Protein AF-0000000080313317 (afdb_homodimer)

Organism: NCBI:txid927083

Sequence (616 aa):
MTQPRLIEPGSVYLITRRVLRRYHLFAPDARMNRIFLYTLAVAAARAGVLVHTAVLMSTHEHLVVTDPEGRLPEFLHYLHRHVALATKALRKWDGAVWDHEATSVVELRTPAAVAEKIAYAIANPVAAALVRRARDWPGVTTRSTDIGQCEWRIERPAEYFAPDDERWPSSVVLRLEMPRAAGELGMAAAEFRELIAHEVAAFESTARAEVSQRGGAFLGADRCAKLSPFRRARSPEPLRSLAPAFAVGRGNRDALIASATRLRAFRLSYRHAFESWRTGRRDVPFPAGTWSMRQTHGALVAPACVAAMTQPRLIEPGSVYLITRRVLRRYHLFAPDARMNRIFLYTLAVAAARAGVLVHTAVLMSTHEHLVVTDPEGRLPEFLHYLHRHVALATKALRKWDGAVWDHEATSVVELRTPAAVAEKIAYAIANPVAAALVRRARDWPGVTTRSTDIGQCEWRIERPAEYFAPDDERWPSSVVLRLEMPRAAGELGMAAAEFRELIAHEVAAFESTARAEVSQRGGAFLGADRCAKLSPFRRARSPEPLRSLAPAFAVGRGNRDALIASATRLRAFRLSYRHAFESWRTGRRDVPFPAGTWSMRQTHGALVAPACVAA

Nearest PDB structures (foldseek):
  2xo6-assembly1_D  TM=7.929E-01  e=9.553E-05  Deinococcus radiodurans
  2xqc-assembly1_A  TM=8.023E-01  e=1.353E-04  Deinococcus radiodurans
  2a6m-assembly2_A-2  TM=8.223E-01  e=4.318E-04  Helicobacter pylori
  2fyx-assembly1_B  TM=6.883E-01  e=3.628E-04  Deinococcus radiodurans R1 = ATCC 13939 = DSM 20539
  7eiv-assembly1_D  TM=5.682E-01  e=1.542E+00  Escherichia coli K-12

Solvent-accessible surface area (backbone atoms only — not comparable to full-atom values): 32148 Å² total; per-residue (Å²): 128,84,80,82,66,82,43,50,58,61,39,33,32,43,37,38,45,49,28,34,84,31,23,18,72,42,31,33,43,73,67,57,41,39,42,46,52,38,38,46,28,54,25,26,62,75,47,55,39,43,36,44,38,50,27,42,44,35,35,34,38,34,35,33,34,33,24,57,76,46,38,54,70,60,27,51,50,52,28,55,51,50,42,38,53,28,46,26,55,70,66,70,47,82,78,75,48,58,34,88,65,73,70,38,59,22,37,35,77,29,48,62,16,45,46,50,51,49,17,47,47,42,21,39,49,17,62,70,34,38,21,84,43,45,89,55,50,73,35,45,65,51,53,46,81,33,45,51,69,35,68,48,76,33,57,55,44,78,50,73,50,54,87,84,39,80,90,54,61,67,57,48,68,37,57,26,39,64,61,68,38,33,57,77,69,71,35,52,74,69,55,39,28,50,50,27,43,53,48,23,51,51,49,29,53,53,25,52,49,52,37,51,75,70,69,53,72,58,60,30,46,71,52,48,54,62,48,53,43,88,42,61,63,81,71,74,69,65,87,74,62,80,70,52,65,56,42,41,40,88,91,37,59,68,57,44,52,53,49,51,50,50,52,50,51,47,52,52,45,34,50,53,26,47,53,40,32,34,73,64,45,63,83,48,52,27,40,53,26,60,50,65,53,33,73,73,46,45,43,44,56,40,76,67,82,70,80,128,130,82,79,85,66,81,44,51,56,61,41,32,32,42,38,37,45,49,28,34,84,31,23,18,72,43,32,33,43,73,68,56,41,39,42,47,52,38,39,46,28,54,25,26,64,75,46,56,39,44,38,43,40,49,26,41,44,36,35,34,37,34,35,32,34,33,25,57,76,46,39,54,71,58,27,52,50,51,28,53,51,51,42,38,52,28,47,26,56,70,66,71,48,82,78,75,48,57,33,87,65,74,70,36,58,23,37,35,76,29,49,59,16,46,47,51,51,49,16,47,45,41,21,39,48,17,62,71,34,38,21,83,42,45,88,55,50,74,36,45,66,49,53,46,80,33,47,49,69,36,68,48,78,33,57,54,45,78,52,71,50,52,88,82,39,81,89,53,61,68,56,49,66,35,57,25,39,63,60,69,39,33,57,76,70,71,36,51,73,69,54,38,28,50,51,29,43,51,47,24,51,51,50,30,51,52,25,53,49,52,38,52,75,71,69,54,71,58,62,31,46,71,53,47,54,62,48,53,41,87,41,61,61,82,73,74,68,65,88,73,63,79,70,54,65,55,41,41,39,87,91,35,60,68,57,44,54,52,50,52,51,52,51,49,50,46,54,53,45,35,51,54,26,47,54,39,33,33,73,65,44,62,84,47,52,26,41,53,28,58,49,66,53,34,74,73,46,44,43,44,58,39,74,67,81,70,82,127

Secondary structure (DSSP, 8-state):
-PPPPP--TTEEEEEEEEBGGGB-TT---HHHHHHHHHHHHHHHHHHTPEEEEEEE-SSEEEEEEEETTS-HHHHHHHHHHHHHHHHHHHHT--S--B-SSPPEEEEE-SHHHHHHHHHHHHHHHHHTTS-SSGGG-SSS---GGGTTT-EEEEEPPSSSS-TT-TTS-SEEEEEBPPPTHHHHTT--HHHHHHHHHHHHHHHHHHHHHHHHHTT-----HHHHTT--TTSBP-----TT----SEE--TT-HHHHHHHHHHHHHHHHHHHHHHHHHHTT-TTPPBPTT--HHHHHH---BPPP----/-PPPPP--TTEEEEEEEEBGGGB-TT---HHHHHHHHHHHHHHHHHHTPEEEEEEE-SSEEEEEEEETTS-HHHHHHHHHHHHHHHHHHHHT--S--B-SSPPEEEEE-SHHHHHHHHHHHHHHHHHTTS-SSGGG-SSS---GGGTTT-EEEEEPPSSSS-TT-TTS-SEEEEEBPPPTHHHHTT--HHHHHHHHHHHHHHHHHHHHHHHHHTT-----HHHHTT--TTSBP-----TT----SEE--TT-HHHHHHHHHHHHHHHHHHHHHHHHHHTT-TTPPBPTT--HHHHHH---BPPP----

InterPro domains:
  IPR002686 Transposase IS200-like [SM01321] (8-124)
  IPR036515 Transposase IS200-like superfamily [G3DSA:3.30.70.1290] (2-157)
  IPR036515 Transposase IS200-like superfamily [SSF143422] (4-128)

pLDDT: mean 92.26, std 10.47, range [34.41, 98.84]

Foldseek 3Di:
DPFFAFFAAFWKKKKKFWWALAFLLQQDDDQLQLQLVQQLQLLCVVQVKAWAWWDDASTMIITIIHRRPRCVVSSVVSNLVSSFQLSCQVQVDDDTTTYPDDMQIATEQALQSSLLSRLCRQLVLLLQLAALASVQARHDTDALVQAQPNKDKHADRPRPDPP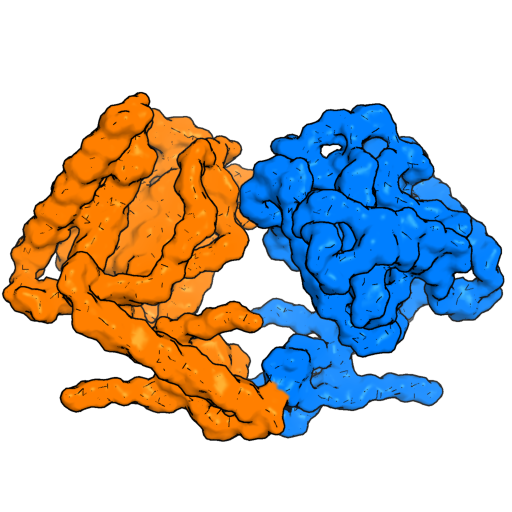PDPSRDRIGIHHHRHRCSCVVVVHDSVRSSVSSVVSNVVSSVVSVVVCVVVVHHHCGNVNSNVRDSRDHDPDPPPPPDPSDRYDHHPPCVVSVVVVVVVSVVLSVQQVVQVVCVVVPNQQRARERRRDCCCVPVVGHHDDDPPDD/DPFFAFFAAFWKKKKKWWWALAFLLQQDDDQLQLQLVQQLQLLCVVQVKAWAWWDDASTMIITIIHRRPRCVVSSVVSNLVSSFQLSCQVQVDDDGTTYPDDMQIATEQALQSSLLSRLCRQLVLLLLLAALASVQARHDTDALVQAQPNKDKHADRPGPDPPPDPSRDRIGIHHHRHRCSCVVVVHDSVRSSVSSVVSNVVSSVVSVVVCVVVVHHHCGNVNSNVRDSRDHDPDPPPPPPPSDRYDHHPPCVVSVVVVVVVSVVLSVQQVVQVVCVVVPNQQRARERRRDCCCVPVVGHHDDDPPDD

Radius of gyration: 27.61 Å; Cα contacts (8 Å, |Δi|>4): 1150; chains: 2; bounding box: 59×78×64 Å

Structure (mmCIF, N/CA/C/O backbone):
data_AF-0000000080313317-model_v1
#
loop_
_entity.id
_entity.type
_entity.pdbx_description
1 polymer Transposase
#
loop_
_atom_site.group_PDB
_atom_site.id
_atom_site.type_symbol
_atom_site.label_atom_id
_atom_site.label_alt_id
_atom_site.label_comp_id
_atom_site.label_asym_id
_atom_site.label_entity_id
_atom_site.label_seq_id
_atom_site.pdbx_PDB_ins_code
_atom_site.Cartn_x
_atom_site.Cartn_y
_atom_site.Cartn_z
_atom_site.occupancy
_atom_site.B_iso_or_equiv
_atom_site.auth_seq_id
_atom_site.auth_comp_id
_atom_site.auth_asym_id
_atom_site.auth_atom_id
_atom_site.pdbx_PDB_model_num
ATOM 1 N N . MET A 1 1 ? -14.14 2.014 -6.965 1 45.11 1 MET A N 1
ATOM 2 C CA . MET A 1 1 ? -14.041 0.791 -6.174 1 45.11 1 MET A CA 1
ATOM 3 C C . MET A 1 1 ? -13.201 -0.257 -6.895 1 45.11 1 MET A C 1
ATOM 5 O O . MET A 1 1 ? -13.236 -0.349 -8.123 1 45.11 1 MET A O 1
ATOM 9 N N . THR A 1 2 ? -12.183 -0.837 -6.282 1 61.79 2 THR A N 1
ATOM 10 C CA . THR A 1 2 ? -11.38 -1.902 -6.872 1 61.79 2 THR A CA 1
ATOM 11 C C . THR A 1 2 ? -12.266 -3.058 -7.329 1 61.79 2 THR A C 1
ATOM 13 O O . THR A 1 2 ? -13.32 -3.308 -6.741 1 61.79 2 THR A O 1
ATOM 16 N N . GLN A 1 3 ? -12.151 -3.529 -8.555 1 80.09 3 GLN A N 1
ATOM 17 C CA . GLN A 1 3 ? -12.92 -4.644 -9.099 1 80.09 3 GLN A CA 1
ATOM 18 C C . GLN A 1 3 ? -12.818 -5.873 -8.2 1 80.09 3 GLN A C 1
ATOM 20 O O . GLN A 1 3 ? -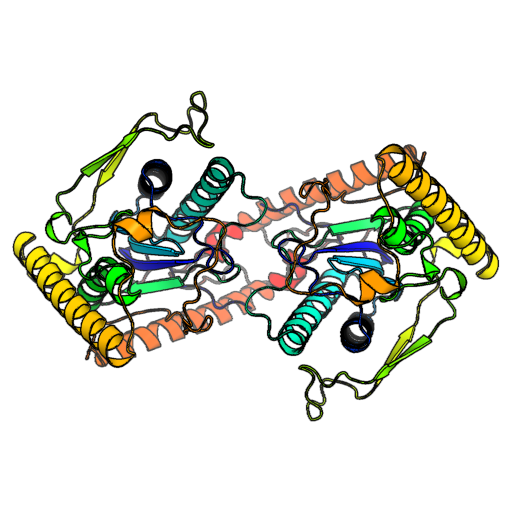11.725 -6.241 -7.765 1 80.09 3 GLN A O 1
ATOM 25 N N . PRO A 1 4 ? -14.078 -6.351 -7.845 1 89.55 4 PRO A N 1
ATOM 26 C CA . PRO A 1 4 ? -14.039 -7.566 -7.028 1 89.55 4 PRO A CA 1
ATOM 27 C C . PRO A 1 4 ? -13.388 -8.742 -7.751 1 89.55 4 PRO A C 1
ATOM 29 O O . PRO A 1 4 ? -13.589 -8.919 -8.955 1 89.55 4 PRO A O 1
ATOM 32 N N . ARG A 1 5 ? -12.648 -9.482 -7.073 1 89.69 5 ARG A N 1
ATOM 33 C CA . ARG A 1 5 ? -12.01 -10.67 -7.63 1 89.69 5 ARG A CA 1
ATOM 34 C C . ARG A 1 5 ? -12.898 -11.898 -7.463 1 89.69 5 ARG A C 1
ATOM 36 O O . ARG A 1 5 ? -13.448 -12.13 -6.384 1 89.69 5 ARG A O 1
ATOM 43 N N . LEU A 1 6 ? -13.025 -12.596 -8.493 1 93.46 6 LEU A N 1
ATOM 44 C CA . LEU A 1 6 ? -13.742 -13.866 -8.461 1 93.46 6 LEU A CA 1
ATOM 45 C C . LEU A 1 6 ? -12.856 -14.978 -7.909 1 93.46 6 LEU A C 1
ATOM 47 O O . LEU A 1 6 ? -11.793 -15.264 -8.466 1 93.46 6 LEU A O 1
ATOM 51 N N . ILE A 1 7 ? -13.256 -15.554 -6.804 1 94.66 7 ILE A N 1
ATOM 52 C CA . ILE A 1 7 ? -12.535 -16.668 -6.197 1 94.66 7 ILE A CA 1
ATOM 53 C C . ILE A 1 7 ? -13.41 -17.919 -6.214 1 94.66 7 ILE A C 1
ATOM 55 O O . ILE A 1 7 ? -14.347 -18.04 -5.421 1 94.66 7 ILE A O 1
ATOM 59 N N . GLU A 1 8 ? -13.102 -18.826 -6.993 1 92.73 8 GLU A N 1
ATOM 60 C CA . GLU A 1 8 ? -13.89 -20.047 -7.14 1 92.73 8 GLU A CA 1
ATOM 61 C C . GLU A 1 8 ? -13.129 -21.261 -6.615 1 92.73 8 GLU A C 1
ATOM 63 O O . GLU A 1 8 ? -11.977 -21.488 -6.99 1 92.73 8 GLU A O 1
ATOM 68 N N . PRO A 1 9 ? -13.805 -22.039 -5.767 1 94.58 9 PRO A N 1
ATOM 69 C CA . PRO A 1 9 ? -13.166 -23.288 -5.347 1 94.58 9 PRO A CA 1
ATOM 70 C C . PRO A 1 9 ? -12.801 -24.189 -6.525 1 94.58 9 PRO A C 1
ATOM 72 O O . PRO A 1 9 ? -13.556 -24.276 -7.497 1 94.58 9 PRO A O 1
ATOM 75 N N . GLY A 1 10 ? -11.619 -24.81 -6.42 1 96.11 10 GLY A N 1
ATOM 76 C CA . GLY A 1 10 ? -11.197 -25.747 -7.449 1 96.11 10 GLY A CA 1
ATOM 77 C C . GLY A 1 10 ? -10.428 -25.087 -8.578 1 96.11 10 GLY A C 1
ATOM 78 O O . GLY A 1 10 ? -9.855 -25.771 -9.428 1 96.11 10 GLY A O 1
ATOM 79 N N . SER A 1 11 ? -10.319 -23.765 -8.561 1 96.93 11 SER A N 1
ATOM 80 C CA . SER A 1 11 ? -9.683 -23.039 -9.656 1 96.93 11 SER A CA 1
ATOM 81 C C . SER A 1 11 ? -8.163 -23.101 -9.552 1 96.93 11 SER A C 1
ATOM 83 O O . SER A 1 11 ? -7.617 -23.273 -8.46 1 96.93 11 SER A O 1
ATOM 85 N N . VAL A 1 12 ? -7.513 -23.027 -10.711 1 98.42 12 VAL A N 1
ATOM 86 C CA . VAL A 1 12 ? -6.06 -22.96 -10.823 1 98.42 12 VAL A CA 1
ATOM 87 C C . VAL A 1 12 ? -5.632 -21.529 -11.141 1 98.42 12 VAL A C 1
ATOM 89 O O . VAL A 1 12 ? -6.259 -20.855 -11.962 1 98.42 12 VAL A O 1
ATOM 92 N N . TYR A 1 13 ? -4.62 -21.04 -10.473 1 98.42 13 TYR A N 1
ATOM 93 C CA . TYR A 1 13 ? -4.207 -19.65 -10.629 1 98.42 13 TYR A CA 1
ATOM 94 C C . TYR A 1 13 ? -2.715 -19.555 -10.924 1 98.42 13 TYR A C 1
ATOM 96 O O . TYR A 1 13 ? -1.921 -20.339 -10.4 1 98.42 13 TYR A O 1
ATOM 104 N N . LEU A 1 14 ? -2.334 -18.63 -11.751 1 98.28 14 LEU A N 1
ATOM 105 C CA . LEU A 1 14 ? -0.975 -18.103 -11.809 1 98.28 14 LEU A CA 1
ATOM 106 C C . LEU A 1 14 ? -0.832 -16.871 -10.921 1 98.28 14 LEU A C 1
ATOM 108 O O . LEU A 1 14 ? -1.56 -15.891 -11.09 1 98.28 14 LEU A O 1
ATOM 112 N N . ILE A 1 15 ? 0.071 -16.926 -9.974 1 97.86 15 ILE A N 1
ATOM 113 C CA . ILE A 1 15 ? 0.297 -15.834 -9.034 1 97.86 15 ILE A CA 1
ATOM 114 C C . ILE A 1 15 ? 1.641 -15.171 -9.327 1 97.86 15 ILE A C 1
ATOM 116 O O . ILE A 1 15 ? 2.656 -15.853 -9.483 1 97.86 15 ILE A O 1
ATOM 120 N N . THR A 1 16 ? 1.666 -13.853 -9.446 1 96.72 16 THR A N 1
ATOM 1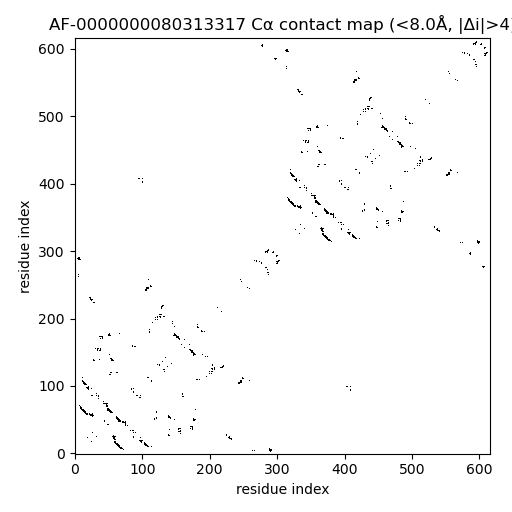21 C CA . THR A 1 16 ? 2.892 -13.072 -9.558 1 96.72 16 THR A CA 1
ATOM 122 C C . THR A 1 16 ? 2.9 -11.928 -8.548 1 96.72 16 THR A C 1
ATOM 124 O O . THR A 1 16 ? 1.917 -11.194 -8.426 1 96.72 16 THR A O 1
ATOM 127 N N . ARG A 1 17 ? 3.855 -11.851 -7.802 1 96.07 17 ARG A N 1
ATOM 128 C CA . ARG A 1 17 ? 4.031 -10.746 -6.865 1 96.07 17 ARG A CA 1
ATOM 129 C C . ARG A 1 17 ? 5.425 -10.14 -6.988 1 96.07 17 ARG A C 1
ATOM 131 O O . ARG A 1 17 ? 6.423 -10.864 -7.003 1 96.07 17 ARG A O 1
ATOM 138 N N . ARG A 1 18 ? 5.527 -8.877 -7.04 1 94.49 18 ARG A N 1
ATOM 139 C CA . ARG A 1 18 ? 6.784 -8.186 -7.306 1 94.49 18 ARG A CA 1
ATOM 140 C C . ARG A 1 18 ? 7.306 -7.495 -6.05 1 94.49 18 ARG A C 1
ATOM 142 O O . ARG A 1 18 ? 6.523 -7.087 -5.189 1 94.49 18 ARG A O 1
ATOM 149 N N . VAL A 1 19 ? 8.606 -7.347 -6.049 1 94.79 19 VAL A N 1
ATOM 150 C CA . VAL A 1 19 ? 9.285 -6.644 -4.966 1 94.79 19 VAL A CA 1
ATOM 151 C C . VAL A 1 19 ? 9.206 -5.137 -5.199 1 94.79 19 VAL A C 1
ATOM 153 O O . VAL A 1 19 ? 9.112 -4.683 -6.342 1 94.79 19 VAL A O 1
ATOM 156 N N . LEU A 1 20 ? 9.285 -4.443 -4.155 1 92.86 20 LEU A N 1
ATOM 157 C CA . LEU A 1 20 ? 9.234 -2.986 -4.188 1 92.86 20 LEU A CA 1
ATOM 158 C C . LEU A 1 20 ? 10.292 -2.426 -5.134 1 92.86 20 LEU A C 1
ATOM 160 O O . LEU A 1 20 ? 11.476 -2.742 -5.004 1 92.86 20 LEU A O 1
ATOM 164 N N . ARG A 1 21 ? 9.889 -1.662 -6.152 1 89.72 21 ARG A N 1
ATOM 165 C CA . ARG A 1 21 ? 10.728 -0.918 -7.087 1 89.72 21 ARG A CA 1
ATOM 166 C C . ARG A 1 21 ? 11.739 -1.837 -7.766 1 89.72 21 ARG A C 1
ATOM 168 O O . ARG A 1 21 ? 12.844 -1.41 -8.105 1 89.72 21 ARG A O 1
ATOM 175 N N . ARG A 1 22 ? 11.555 -3.134 -7.694 1 91.92 22 ARG A N 1
ATOM 176 C CA . ARG A 1 22 ? 12.353 -4.14 -8.387 1 91.92 22 ARG A CA 1
ATOM 177 C C . ARG A 1 22 ? 13.75 -4.24 -7.785 1 91.92 22 ARG A C 1
ATOM 179 O O . ARG A 1 22 ? 14.725 -4.477 -8.501 1 91.92 22 ARG A O 1
ATOM 186 N N . TYR A 1 23 ? 13.873 -3.915 -6.582 1 93.63 23 TYR A N 1
ATOM 187 C CA . TYR A 1 23 ? 15.102 -4.266 -5.879 1 93.63 23 TYR A CA 1
ATOM 188 C C . TYR A 1 23 ? 15.353 -5.768 -5.935 1 93.63 23 TYR A C 1
ATOM 190 O O . TYR A 1 23 ? 14.409 -6.561 -5.946 1 93.63 23 TYR A O 1
ATOM 198 N N . HIS A 1 24 ? 16.59 -6.165 -5.943 1 96.55 24 HIS A N 1
ATOM 199 C CA . HIS A 1 24 ? 16.928 -7.584 -5.963 1 96.55 24 HIS A CA 1
ATOM 200 C C . HIS A 1 24 ? 16.866 -8.185 -4.563 1 96.55 24 HIS A C 1
ATOM 202 O O . HIS A 1 24 ? 17.78 -8.903 -4.15 1 96.55 24 HIS A O 1
ATOM 208 N N . LEU A 1 25 ? 15.83 -7.86 -3.818 1 97.15 25 LEU A N 1
ATOM 209 C CA . LEU A 1 25 ? 15.735 -8.315 -2.435 1 97.15 25 LEU A CA 1
ATOM 210 C C . LEU A 1 25 ? 15.687 -9.837 -2.366 1 97.15 25 LEU A C 1
ATOM 212 O O . LEU A 1 25 ? 16.034 -10.428 -1.34 1 97.15 25 LEU A O 1
ATOM 216 N N . PHE A 1 26 ? 15.28 -10.467 -3.493 1 97.93 26 PHE A N 1
ATOM 217 C CA . PHE A 1 26 ? 15.204 -11.922 -3.55 1 97.93 26 PHE A CA 1
ATOM 218 C C . PHE A 1 26 ? 16.378 -12.496 -4.335 1 97.93 26 PHE A C 1
ATOM 220 O O . PHE A 1 26 ? 16.278 -13.586 -4.902 1 97.93 26 PHE A O 1
ATOM 227 N N . ALA A 1 27 ? 17.464 -11.719 -4.455 1 97 27 ALA A N 1
ATOM 228 C CA . ALA A 1 27 ? 18.669 -12.274 -5.067 1 97 27 ALA A CA 1
ATOM 229 C C . ALA A 1 27 ? 18.95 -13.681 -4.547 1 97 27 ALA A C 1
ATOM 231 O O . ALA A 1 27 ? 18.898 -13.926 -3.339 1 97 27 ALA A O 1
ATOM 232 N N . PRO A 1 28 ? 19.276 -14.476 -5.454 1 96.06 28 PRO A N 1
ATOM 233 C CA . PRO A 1 28 ? 19.334 -15.883 -5.051 1 96.06 28 PRO A CA 1
ATOM 234 C C . PRO A 1 28 ? 20.492 -16.177 -4.1 1 96.06 28 PRO A C 1
ATOM 236 O O . PRO A 1 28 ? 21.629 -15.777 -4.363 1 96.06 28 PRO A O 1
ATOM 239 N N . ASP A 1 29 ? 20.178 -16.819 -3.019 1 94.67 29 ASP A N 1
ATOM 240 C CA . ASP A 1 29 ? 21.098 -17.468 -2.089 1 94.67 29 ASP A CA 1
ATOM 241 C C . ASP A 1 29 ? 20.37 -18.494 -1.223 1 94.67 29 ASP A C 1
ATOM 243 O O . ASP A 1 29 ? 19.139 -18.567 -1.24 1 94.67 29 ASP A O 1
ATOM 247 N N . ALA A 1 30 ? 21.088 -19.277 -0.599 1 95.64 30 ALA A N 1
ATOM 248 C CA . ALA A 1 30 ? 20.545 -20.436 0.106 1 95.64 30 ALA A CA 1
ATOM 249 C C . ALA A 1 30 ? 19.531 -20.009 1.163 1 95.64 30 ALA A C 1
ATOM 251 O O . ALA A 1 30 ? 18.499 -20.66 1.341 1 95.64 30 ALA A O 1
ATOM 252 N N . ARG A 1 31 ? 19.802 -18.933 1.853 1 96.75 31 ARG A N 1
ATOM 253 C CA . ARG A 1 31 ? 18.935 -18.488 2.939 1 96.75 31 ARG A CA 1
ATOM 254 C C . ARG A 1 31 ? 17.616 -17.946 2.4 1 96.75 31 ARG A C 1
ATOM 256 O O . ARG A 1 31 ? 16.546 -18.282 2.911 1 96.75 31 ARG A O 1
ATOM 263 N N . MET A 1 32 ? 17.675 -17.138 1.392 1 97.73 32 MET A N 1
ATOM 264 C CA . MET A 1 32 ? 16.467 -16.579 0.792 1 97.73 32 MET A CA 1
ATOM 265 C C . MET A 1 32 ? 15.6 -17.679 0.189 1 97.73 32 MET A C 1
ATOM 267 O O . MET A 1 32 ? 14.378 -17.669 0.348 1 97.73 32 MET A O 1
ATOM 271 N N . ASN A 1 33 ? 16.248 -18.604 -0.502 1 97.47 33 ASN A N 1
ATOM 272 C CA . ASN A 1 33 ? 15.514 -19.729 -1.072 1 97.47 33 ASN A CA 1
ATOM 273 C C . ASN A 1 33 ? 14.785 -20.527 0.006 1 97.47 33 ASN A C 1
ATOM 275 O O . ASN A 1 33 ? 13.621 -20.891 -0.167 1 97.47 33 ASN A O 1
ATOM 279 N N . ARG A 1 34 ? 15.458 -20.735 1.068 1 97.76 34 ARG A N 1
ATOM 280 C CA . ARG A 1 34 ? 14.885 -21.493 2.176 1 97.76 34 ARG A CA 1
ATOM 281 C C . ARG A 1 34 ? 13.699 -20.756 2.788 1 97.76 34 ARG A C 1
ATOM 283 O O . ARG A 1 34 ? 12.66 -21.36 3.061 1 97.76 34 ARG A O 1
ATOM 290 N N . ILE A 1 35 ? 13.829 -19.479 3.013 1 98.15 35 ILE A N 1
ATOM 291 C CA . ILE A 1 35 ? 12.759 -18.654 3.562 1 98.15 35 ILE A CA 1
ATOM 292 C C . ILE A 1 35 ? 11.51 -18.784 2.693 1 98.15 35 ILE A C 1
ATOM 294 O O . ILE A 1 35 ? 10.413 -19.024 3.203 1 98.15 35 ILE A O 1
ATOM 298 N N . PHE A 1 36 ? 11.682 -18.646 1.438 1 98.57 36 PHE A N 1
ATOM 299 C CA . PHE A 1 36 ? 10.555 -18.668 0.513 1 98.57 36 PHE A CA 1
ATOM 300 C C . PHE A 1 36 ? 9.875 -20.032 0.521 1 98.57 36 PHE A C 1
ATOM 302 O O . PHE A 1 36 ? 8.659 -20.124 0.699 1 98.57 36 PHE A O 1
ATOM 309 N N . LEU A 1 37 ? 10.659 -21.05 0.364 1 98.42 37 LEU A N 1
ATOM 310 C CA . LEU A 1 37 ? 10.107 -22.396 0.267 1 98.42 37 LEU A CA 1
ATOM 311 C C . LEU A 1 37 ? 9.436 -22.805 1.574 1 98.42 37 LEU A C 1
ATOM 313 O O . LEU A 1 37 ? 8.372 -23.428 1.563 1 98.42 37 LEU A O 1
ATOM 317 N N . TYR A 1 38 ? 10.068 -22.484 2.688 1 98.44 38 TYR A N 1
ATOM 318 C CA . TYR A 1 38 ? 9.494 -22.797 3.991 1 98.44 38 TYR A CA 1
ATOM 319 C C . TYR A 1 38 ? 8.144 -22.113 4.17 1 98.44 38 TYR A C 1
ATOM 321 O O . TYR A 1 38 ? 7.157 -22.759 4.531 1 98.44 38 TYR A O 1
ATOM 329 N N . THR A 1 39 ? 8.118 -20.847 3.906 1 98.3 39 THR A N 1
ATOM 330 C CA . THR A 1 39 ? 6.896 -20.071 4.088 1 98.3 39 THR A CA 1
ATOM 331 C C . THR A 1 39 ? 5.8 -20.558 3.144 1 98.3 39 THR A C 1
ATOM 333 O O . THR A 1 39 ? 4.634 -20.649 3.533 1 98.3 39 THR A O 1
ATOM 336 N N . LEU A 1 40 ? 6.205 -20.863 1.923 1 98.69 40 LEU A N 1
ATOM 337 C CA . LEU A 1 40 ? 5.266 -21.397 0.943 1 98.69 40 LEU A CA 1
ATOM 338 C C . LEU A 1 40 ? 4.645 -22.698 1.438 1 98.69 40 LEU A C 1
ATOM 340 O O . LEU A 1 40 ? 3.427 -22.877 1.363 1 98.69 40 LEU A O 1
ATOM 344 N N . ALA A 1 41 ? 5.46 -23.544 1.951 1 98.46 41 ALA A N 1
ATOM 345 C CA . ALA A 1 41 ? 4.981 -24.833 2.445 1 98.46 41 ALA A CA 1
ATOM 346 C C . ALA A 1 41 ? 3.988 -24.648 3.589 1 98.46 41 ALA A C 1
ATOM 348 O O . ALA A 1 41 ? 2.923 -25.268 3.601 1 98.46 41 ALA A O 1
ATOM 349 N N . VAL A 1 42 ? 4.327 -23.822 4.526 1 97.88 42 VAL A N 1
ATOM 350 C CA . VAL A 1 42 ? 3.481 -23.583 5.691 1 97.88 42 VAL A CA 1
ATOM 351 C C . VAL A 1 42 ? 2.155 -22.967 5.249 1 97.88 42 VAL A C 1
ATOM 353 O O . VAL A 1 42 ? 1.086 -23.406 5.678 1 97.88 42 VAL A O 1
ATOM 356 N N . ALA A 1 43 ? 2.235 -21.979 4.39 1 98.25 43 ALA A N 1
ATOM 357 C CA . ALA A 1 43 ? 1.032 -21.301 3.913 1 98.25 43 ALA A CA 1
ATOM 358 C C . ALA A 1 43 ? 0.126 -22.264 3.151 1 98.25 43 ALA A C 1
ATOM 360 O O . ALA A 1 43 ? -1.094 -22.253 3.332 1 98.25 43 ALA A O 1
ATOM 361 N N . ALA A 1 44 ? 0.719 -23.055 2.262 1 98.39 44 ALA A N 1
ATOM 362 C CA . ALA A 1 44 ? -0.04 -24.014 1.463 1 98.39 44 ALA A CA 1
ATOM 363 C C . ALA A 1 44 ? -0.759 -25.022 2.354 1 98.39 44 ALA A C 1
ATOM 365 O O . ALA A 1 44 ? -1.937 -25.319 2.141 1 98.39 44 ALA A O 1
ATOM 366 N N . ALA A 1 45 ? -0.066 -25.542 3.307 1 97.33 45 ALA A N 1
ATOM 367 C CA . ALA A 1 45 ? -0.654 -26.505 4.234 1 97.33 45 ALA A CA 1
ATOM 368 C C . ALA A 1 45 ? -1.805 -25.88 5.018 1 97.33 45 ALA A C 1
ATOM 370 O O . ALA A 1 45 ? -2.854 -26.503 5.197 1 97.33 45 ALA A O 1
ATOM 371 N N . ARG A 1 46 ? -1.642 -24.717 5.482 1 96.71 46 ARG A N 1
ATOM 372 C CA . ARG A 1 46 ? -2.633 -24.018 6.293 1 96.71 46 ARG A CA 1
ATOM 373 C C . ARG A 1 46 ? -3.914 -23.773 5.503 1 96.71 46 ARG A C 1
ATOM 375 O O . ARG A 1 46 ? -5.016 -23.907 6.04 1 96.71 46 ARG A O 1
ATOM 382 N N . ALA A 1 47 ? -3.762 -23.43 4.228 1 97.8 47 ALA A N 1
ATOM 383 C CA . ALA A 1 47 ? -4.919 -23.017 3.438 1 97.8 47 ALA A CA 1
ATOM 384 C C . ALA A 1 47 ? -5.438 -24.168 2.581 1 97.8 47 ALA A C 1
ATOM 386 O O . ALA A 1 47 ? -6.476 -24.045 1.926 1 97.8 47 ALA A O 1
ATOM 387 N N . GLY A 1 48 ? -4.689 -25.265 2.534 1 97.84 48 GLY A N 1
ATOM 388 C CA . GLY A 1 48 ? -5.069 -26.387 1.691 1 97.84 48 GLY A CA 1
ATOM 389 C C . GLY A 1 48 ? -4.862 -26.119 0.212 1 97.84 48 GLY A C 1
ATOM 390 O O . GLY A 1 48 ? -5.63 -26.599 -0.624 1 97.84 48 GLY A O 1
ATOM 391 N N . VAL A 1 49 ? -3.947 -25.302 -0.098 1 98.51 49 VAL A N 1
ATOM 392 C CA . VAL A 1 49 ? -3.639 -24.941 -1.478 1 98.51 49 VAL A CA 1
ATOM 393 C C . VAL A 1 49 ? -2.62 -25.922 -2.054 1 98.51 49 VAL A C 1
ATOM 395 O O . VAL A 1 49 ? -1.664 -26.303 -1.374 1 98.51 49 VAL A O 1
ATOM 398 N N . LEU A 1 50 ? -2.866 -26.38 -3.278 1 98.67 50 LEU A N 1
ATOM 399 C CA . LEU A 1 50 ? -1.963 -27.299 -3.961 1 98.67 50 LEU A CA 1
ATOM 400 C C . LEU A 1 50 ? -0.989 -26.54 -4.857 1 98.67 50 LEU A C 1
ATOM 402 O O . LEU A 1 50 ? -1.409 -25.789 -5.74 1 98.67 50 LEU A O 1
ATOM 406 N N . VAL A 1 51 ? 0.295 -26.772 -4.662 1 98.78 51 VAL A N 1
ATOM 407 C CA . VAL A 1 51 ? 1.319 -26.074 -5.431 1 98.78 51 VAL A CA 1
ATOM 408 C C . VAL A 1 51 ? 1.797 -26.96 -6.579 1 98.78 51 VAL A C 1
ATOM 410 O O . VAL A 1 51 ? 2.141 -28.126 -6.371 1 98.78 51 VAL A O 1
ATOM 413 N N . HIS A 1 52 ? 1.823 -26.385 -7.761 1 98.64 52 HIS A N 1
ATOM 414 C CA . HIS A 1 52 ? 2.269 -27.123 -8.937 1 98.64 52 HIS A CA 1
ATOM 415 C C . HIS A 1 52 ? 3.648 -26.655 -9.391 1 98.64 52 HIS A C 1
ATOM 417 O O . HIS A 1 52 ? 4.421 -27.436 -9.95 1 98.64 52 HIS A O 1
ATOM 423 N N . THR A 1 53 ? 3.887 -25.368 -9.236 1 98.04 53 THR A N 1
ATOM 424 C CA . THR A 1 53 ? 5.157 -24.764 -9.625 1 98.04 53 THR A CA 1
ATOM 425 C C . THR A 1 53 ? 5.479 -23.564 -8.74 1 98.04 53 THR A C 1
ATOM 427 O O . THR A 1 53 ? 4.578 -22.828 -8.331 1 98.04 53 THR A O 1
ATOM 430 N N . ALA A 1 54 ? 6.739 -23.415 -8.472 1 98.29 54 ALA A N 1
ATOM 431 C CA . ALA A 1 54 ? 7.245 -22.273 -7.715 1 98.29 54 ALA A CA 1
ATOM 432 C C . ALA A 1 54 ? 8.57 -21.778 -8.289 1 98.29 54 ALA A C 1
ATOM 434 O O . ALA A 1 54 ? 9.515 -22.554 -8.446 1 98.29 54 ALA A O 1
ATOM 435 N N . VAL A 1 55 ? 8.63 -20.527 -8.645 1 98.22 55 VAL A N 1
ATOM 436 C CA . VAL A 1 55 ? 9.844 -19.878 -9.13 1 98.22 55 VAL A CA 1
ATOM 437 C C . VAL A 1 55 ? 10.046 -18.55 -8.403 1 98.22 55 VAL A C 1
ATOM 439 O O . VAL A 1 55 ? 9.154 -17.699 -8.392 1 98.22 55 VAL A O 1
ATOM 442 N N . LEU A 1 56 ? 11.12 -18.432 -7.725 1 98.15 56 LEU A N 1
ATOM 443 C CA . LEU A 1 56 ? 11.494 -17.17 -7.096 1 98.15 56 LEU A CA 1
ATOM 444 C C . LEU A 1 56 ? 12.617 -16.488 -7.87 1 98.15 56 LEU A C 1
ATOM 446 O O . LEU A 1 56 ? 13.746 -16.983 -7.898 1 98.15 56 LEU A O 1
ATOM 450 N N . MET A 1 57 ? 12.285 -15.419 -8.465 1 96.48 57 MET A N 1
ATOM 451 C CA . MET A 1 57 ? 13.258 -14.572 -9.148 1 96.48 57 MET A CA 1
ATOM 452 C C . MET A 1 57 ? 13.92 -13.605 -8.171 1 96.48 57 MET A C 1
ATOM 454 O O . MET A 1 57 ? 13.601 -13.604 -6.981 1 96.48 57 MET A O 1
ATOM 458 N N . SER A 1 58 ? 14.811 -12.749 -8.683 1 96.79 58 SER A N 1
ATOM 459 C CA . SER A 1 58 ? 15.483 -11.788 -7.814 1 96.79 58 SER A CA 1
ATOM 460 C C . SER A 1 58 ? 14.54 -10.664 -7.4 1 96.79 58 SER A C 1
ATOM 462 O O . SER A 1 58 ? 14.75 -10.017 -6.372 1 96.79 58 SER A O 1
ATOM 464 N N . THR A 1 59 ? 13.415 -10.489 -8.207 1 95.89 59 THR A N 1
ATOM 465 C CA . THR A 1 59 ? 12.576 -9.321 -7.961 1 95.89 59 THR A CA 1
ATOM 466 C C . THR A 1 59 ? 11.107 -9.722 -7.867 1 95.89 59 THR A C 1
ATOM 468 O O . THR A 1 59 ? 10.241 -8.876 -7.629 1 95.89 59 THR A O 1
ATOM 471 N N . HIS A 1 60 ? 10.698 -10.91 -8.084 1 96.32 60 HIS A N 1
ATOM 472 C CA . HIS A 1 60 ? 9.311 -11.359 -8.042 1 96.32 60 HIS A CA 1
ATOM 473 C C . HIS A 1 60 ? 9.226 -12.878 -7.938 1 96.32 60 HIS A C 1
ATOM 475 O O . HIS A 1 60 ? 10.244 -13.568 -8.026 1 96.32 60 HIS A O 1
ATOM 481 N N . GLU A 1 61 ? 8.055 -13.323 -7.721 1 97.6 61 GLU A N 1
ATOM 482 C CA . GLU A 1 61 ? 7.794 -14.759 -7.691 1 97.6 61 GLU A CA 1
ATOM 483 C C . GLU A 1 61 ? 6.723 -15.147 -8.707 1 97.6 61 GLU A C 1
ATOM 485 O O . GLU A 1 61 ? 5.911 -14.311 -9.11 1 97.6 61 GLU A O 1
ATOM 490 N N . HIS A 1 62 ? 6.733 -16.4 -9.117 1 97.92 62 HIS A N 1
ATOM 491 C CA . HIS A 1 62 ? 5.68 -17.051 -9.888 1 97.92 62 HIS A CA 1
ATOM 492 C C . HIS A 1 62 ? 5.23 -18.346 -9.222 1 97.92 62 HIS A C 1
ATOM 494 O O . HIS A 1 62 ? 6.056 -19.202 -8.897 1 97.92 62 HIS A O 1
ATOM 500 N N . LEU A 1 63 ? 3.974 -18.452 -9.045 1 98.47 63 LEU A N 1
ATOM 501 C CA . LEU A 1 63 ? 3.367 -19.681 -8.546 1 98.47 63 LEU A CA 1
ATOM 502 C C . LEU A 1 63 ? 2.212 -20.119 -9.44 1 98.47 63 LEU A C 1
ATOM 504 O O . LEU A 1 63 ? 1.445 -19.284 -9.924 1 98.47 63 LEU A O 1
ATOM 508 N N . VAL A 1 64 ? 2.103 -21.374 -9.684 1 98.79 64 VAL A N 1
ATOM 509 C CA . VAL A 1 64 ? 0.862 -21.964 -10.176 1 98.79 64 VAL A CA 1
ATOM 510 C C . VAL A 1 64 ? 0.269 -22.883 -9.11 1 98.79 64 VAL A C 1
ATOM 512 O O . VAL A 1 64 ? 0.926 -23.821 -8.654 1 98.79 64 VAL A O 1
ATOM 515 N N . VAL A 1 65 ? -0.956 -22.59 -8.723 1 98.83 65 VAL A N 1
ATOM 516 C CA . VAL A 1 65 ? -1.542 -23.31 -7.597 1 98.83 65 VAL A CA 1
ATOM 517 C C . VAL A 1 65 ? -2.999 -23.648 -7.901 1 98.83 65 VAL A C 1
ATOM 519 O O . VAL A 1 65 ? -3.634 -22.994 -8.733 1 98.83 65 VAL A O 1
ATOM 522 N N . THR A 1 66 ? -3.511 -24.652 -7.268 1 98.78 66 THR A N 1
ATOM 523 C CA . THR A 1 66 ? -4.94 -24.935 -7.194 1 98.78 66 THR A CA 1
ATOM 524 C C . THR A 1 66 ? -5.494 -24.568 -5.821 1 98.78 66 THR A C 1
ATOM 526 O O . THR A 1 66 ? -4.891 -24.892 -4.796 1 98.78 66 THR A O 1
ATOM 529 N N . ASP A 1 67 ? -6.531 -23.877 -5.827 1 98.04 67 ASP A N 1
ATOM 530 C CA . ASP A 1 67 ? -7.247 -23.53 -4.603 1 98.04 67 ASP A CA 1
ATOM 531 C C . ASP A 1 67 ? -8.532 -24.344 -4.47 1 98.04 67 ASP A C 1
ATOM 533 O O . ASP A 1 67 ? -9.603 -23.896 -4.886 1 98.04 67 ASP A O 1
ATOM 537 N N . PRO A 1 68 ? -8.478 -25.492 -3.789 1 97.37 68 PRO A N 1
ATOM 538 C CA . PRO A 1 68 ? -9.646 -26.374 -3.732 1 97.37 68 PRO A CA 1
ATOM 539 C C . PRO A 1 68 ? -10.821 -25.75 -2.983 1 97.37 68 PRO A C 1
ATOM 541 O O . PRO A 1 68 ? -11.98 -26.018 -3.311 1 97.37 68 PRO A O 1
ATOM 544 N N . GLU A 1 69 ? -10.608 -24.878 -2.033 1 95.31 69 GLU A N 1
ATOM 545 C CA . GLU A 1 69 ? -11.668 -24.488 -1.108 1 95.31 69 GLU A CA 1
ATOM 546 C C . GLU A 1 69 ? -11.955 -22.992 -1.196 1 95.31 69 GLU A C 1
ATOM 548 O O . GLU A 1 69 ? -12.736 -22.457 -0.407 1 95.31 69 GLU A O 1
ATOM 553 N N . GLY A 1 70 ? -11.314 -22.344 -2.091 1 95.02 70 GLY A N 1
ATOM 554 C CA . GLY A 1 70 ? -11.551 -20.916 -2.225 1 95.02 70 GLY A CA 1
ATOM 555 C C . GLY A 1 70 ? -10.914 -20.099 -1.117 1 95.02 70 GLY A C 1
ATOM 556 O O . GLY A 1 70 ? -11.507 -19.132 -0.632 1 95.02 70 GLY A O 1
ATOM 557 N N . ARG A 1 71 ? -9.732 -20.465 -0.675 1 96.15 71 ARG A N 1
ATOM 558 C CA . ARG A 1 71 ? -9.045 -19.799 0.427 1 96.15 71 ARG A CA 1
ATOM 559 C C . ARG A 1 71 ? -7.801 -19.068 -0.065 1 96.15 71 ARG A C 1
ATOM 561 O O . ARG A 1 71 ? -6.909 -18.749 0.724 1 96.15 71 ARG A O 1
ATOM 568 N N . LEU A 1 72 ? -7.771 -18.731 -1.338 1 97.35 72 LEU A N 1
ATOM 569 C CA . LEU A 1 72 ? -6.599 -18.142 -1.977 1 97.35 72 LEU A CA 1
ATOM 570 C C . LEU A 1 72 ? -6.189 -16.851 -1.276 1 97.35 72 LEU A C 1
ATOM 572 O O . LEU A 1 72 ? -5.003 -16.63 -1.017 1 97.35 72 LEU A O 1
ATOM 576 N N . PRO A 1 73 ? -7.16 -15.953 -0.955 1 96.19 73 PRO A N 1
ATOM 577 C CA . PRO A 1 73 ? -6.741 -14.706 -0.31 1 96.19 73 PRO A CA 1
ATOM 578 C C . PRO A 1 73 ? -6.015 -14.941 1.012 1 96.19 73 PRO A C 1
ATOM 580 O O . PRO A 1 73 ? -5.044 -14.244 1.32 1 96.19 73 PRO A O 1
ATOM 583 N N . GLU A 1 74 ? -6.468 -15.887 1.769 1 96.26 74 GLU A N 1
ATOM 584 C CA . GLU A 1 74 ? -5.807 -16.243 3.021 1 96.26 74 GLU A CA 1
ATOM 585 C C . GLU A 1 74 ? -4.401 -16.78 2.77 1 96.26 74 GLU A C 1
ATOM 587 O O . GLU A 1 74 ? -3.455 -16.409 3.468 1 96.26 74 GLU A O 1
ATOM 592 N N . PHE A 1 75 ? -4.287 -17.636 1.846 1 98.17 75 PHE A N 1
ATOM 593 C CA . PHE A 1 75 ? -3.009 -18.206 1.438 1 98.17 75 PHE A CA 1
ATOM 594 C C . PHE A 1 75 ? -2.02 -17.108 1.067 1 98.17 75 PHE A C 1
ATOM 596 O O . PHE A 1 75 ? -0.907 -17.063 1.596 1 98.17 75 PHE A O 1
ATOM 603 N N . LEU A 1 76 ? -2.436 -16.235 0.198 1 98.16 76 LEU A N 1
ATOM 604 C CA . LEU A 1 76 ? -1.552 -15.191 -0.309 1 98.16 76 LEU A CA 1
ATOM 605 C C . LEU A 1 76 ? -1.159 -14.224 0.802 1 98.16 76 LEU A C 1
ATOM 607 O O . LEU A 1 76 ? -0.008 -13.789 0.875 1 98.16 76 LEU A O 1
ATOM 611 N N . HIS A 1 77 ? -2.126 -13.896 1.63 1 96.99 77 HIS A N 1
ATOM 612 C CA . HIS A 1 77 ? -1.834 -13.005 2.746 1 96.99 77 HIS A CA 1
ATOM 613 C C . HIS A 1 77 ? -0.756 -13.591 3.652 1 96.99 77 HIS A C 1
ATOM 615 O O . HIS A 1 77 ? 0.213 -12.909 3.993 1 96.99 77 HIS A O 1
ATOM 621 N N . TYR A 1 78 ? -0.943 -14.789 4.015 1 97.56 78 TYR A N 1
ATOM 622 C CA . TYR A 1 78 ? -0.003 -15.453 4.911 1 97.56 78 TYR A CA 1
ATOM 623 C C . TYR A 1 78 ? 1.375 -15.568 4.269 1 97.56 78 TYR A C 1
ATOM 625 O O . TYR A 1 78 ? 2.386 -15.231 4.89 1 97.56 78 TYR A O 1
ATOM 633 N N . LEU A 1 79 ? 1.442 -16.025 3.083 1 98.59 79 LEU A N 1
ATOM 634 C CA . LEU A 1 79 ? 2.694 -16.225 2.361 1 98.59 79 LEU A CA 1
ATOM 635 C C . LEU A 1 79 ? 3.464 -14.915 2.235 1 98.59 79 LEU A C 1
ATOM 637 O O . LEU A 1 79 ? 4.614 -14.822 2.668 1 98.59 79 LEU A O 1
ATOM 641 N N . HIS A 1 80 ? 2.845 -13.927 1.73 1 98.32 80 HIS A N 1
ATOM 642 C CA . HIS A 1 80 ? 3.546 -12.691 1.398 1 98.32 80 HIS A CA 1
ATOM 643 C C . HIS A 1 80 ? 3.904 -11.906 2.655 1 98.32 80 HIS A C 1
ATOM 645 O O . HIS A 1 80 ? 4.938 -11.236 2.7 1 98.32 80 HIS A O 1
ATOM 651 N N . ARG A 1 81 ? 3.07 -12.01 3.676 1 97.35 81 ARG A N 1
ATOM 652 C CA . ARG A 1 81 ? 3.418 -11.375 4.943 1 97.35 81 ARG A CA 1
ATOM 653 C C . ARG A 1 81 ? 4.713 -11.952 5.507 1 97.35 81 ARG A C 1
ATOM 655 O O . ARG A 1 81 ? 5.636 -11.207 5.842 1 97.35 81 ARG A O 1
ATOM 662 N N . HIS A 1 82 ? 4.77 -13.189 5.547 1 97.61 82 HIS A N 1
ATOM 663 C CA . HIS A 1 82 ? 5.883 -13.808 6.258 1 97.61 82 HIS A CA 1
ATOM 664 C C . HIS A 1 82 ? 7.142 -13.829 5.397 1 97.61 82 HIS A C 1
ATOM 666 O O . HIS A 1 82 ? 8.256 -13.727 5.917 1 97.61 82 HIS A O 1
ATOM 672 N N . VAL A 1 83 ? 7.027 -13.944 4.091 1 98.33 83 VAL A N 1
ATOM 673 C CA . VAL A 1 83 ? 8.196 -13.766 3.235 1 98.33 83 VAL A CA 1
ATOM 674 C C . VAL A 1 83 ? 8.769 -12.364 3.429 1 98.33 83 VAL A C 1
ATOM 676 O O . VAL A 1 83 ? 9.986 -12.193 3.531 1 98.33 83 VAL A O 1
ATOM 679 N N . ALA A 1 84 ? 7.901 -11.386 3.456 1 97.81 84 ALA A N 1
ATOM 680 C CA . ALA A 1 84 ? 8.341 -10.004 3.634 1 97.81 84 ALA A CA 1
ATOM 681 C C . ALA A 1 84 ? 9.076 -9.829 4.959 1 97.81 84 ALA A C 1
ATOM 683 O O . ALA A 1 84 ? 10.177 -9.274 4.997 1 97.81 84 ALA A O 1
ATOM 684 N N . LEU A 1 85 ? 8.455 -10.287 6.027 1 97.11 85 LEU A N 1
ATOM 685 C CA . LEU A 1 85 ? 9.043 -10.122 7.352 1 97.11 85 LEU A CA 1
ATOM 686 C C . LEU A 1 85 ? 10.39 -10.832 7.441 1 97.11 85 LEU A C 1
ATOM 688 O O . LEU A 1 85 ? 11.353 -10.28 7.978 1 97.11 85 LEU A O 1
ATOM 692 N N . ALA A 1 86 ? 10.485 -12.026 6.942 1 97.59 86 ALA A N 1
ATOM 693 C CA . ALA A 1 86 ? 11.731 -12.788 6.987 1 97.59 86 ALA A CA 1
ATOM 694 C C . ALA A 1 86 ? 12.798 -12.148 6.104 1 97.59 86 ALA A C 1
ATOM 696 O O . ALA A 1 86 ? 13.985 -12.172 6.438 1 97.59 86 ALA A O 1
ATOM 697 N N . THR A 1 87 ? 12.391 -11.64 4.956 1 97.71 87 THR A N 1
ATOM 698 C CA . THR A 1 87 ? 13.323 -10.945 4.076 1 97.71 87 THR A CA 1
ATOM 699 C C . THR A 1 87 ? 13.886 -9.701 4.758 1 97.71 87 THR A C 1
ATOM 701 O O . THR A 1 87 ? 15.082 -9.419 4.657 1 97.71 87 THR A O 1
ATOM 704 N N . LYS A 1 88 ? 13.019 -8.935 5.402 1 96.25 88 LYS A N 1
ATOM 705 C CA . LYS A 1 88 ? 13.468 -7.763 6.148 1 96.25 88 LYS A CA 1
ATOM 706 C C . LYS A 1 88 ? 14.524 -8.142 7.182 1 96.25 88 LYS A C 1
ATOM 708 O O . LYS A 1 88 ? 15.531 -7.446 7.333 1 96.25 88 LYS A O 1
ATOM 713 N N . ALA A 1 89 ? 14.264 -9.22 7.857 1 96.37 89 ALA A N 1
ATOM 714 C CA . ALA A 1 89 ? 15.207 -9.699 8.864 1 96.37 89 ALA A CA 1
ATOM 715 C C . ALA A 1 89 ? 16.528 -10.116 8.224 1 96.37 89 ALA A C 1
ATOM 717 O O . ALA A 1 89 ? 17.602 -9.759 8.713 1 96.37 89 ALA A O 1
ATOM 718 N N . LEU A 1 90 ? 16.468 -10.831 7.152 1 96.77 90 LEU A N 1
ATOM 719 C CA . LEU A 1 90 ? 17.643 -11.352 6.462 1 96.77 90 LEU A CA 1
ATOM 720 C C . LEU A 1 90 ? 18.503 -10.216 5.919 1 96.77 90 LEU A C 1
ATOM 722 O O . LEU A 1 90 ? 19.729 -10.245 6.046 1 96.77 90 LEU A O 1
ATOM 726 N N . ARG A 1 91 ? 17.826 -9.216 5.323 1 96.8 91 ARG A N 1
ATOM 727 C CA . ARG A 1 91 ? 18.525 -8.171 4.582 1 96.8 91 ARG A CA 1
ATOM 728 C C . ARG A 1 91 ? 18.728 -6.93 5.445 1 96.8 91 ARG A C 1
ATOM 730 O O . ARG A 1 91 ? 19.308 -5.941 4.993 1 96.8 91 ARG A O 1
ATOM 737 N N . LYS A 1 92 ? 18.174 -6.927 6.698 1 94.2 92 LYS A N 1
ATOM 738 C CA . LYS A 1 92 ? 18.13 -5.708 7.5 1 94.2 92 LYS A CA 1
ATOM 739 C C . LYS A 1 92 ? 17.498 -4.559 6.721 1 94.2 92 LYS A C 1
ATOM 741 O O . LYS A 1 92 ? 18.051 -3.457 6.672 1 94.2 92 LYS A O 1
ATOM 746 N N . TRP A 1 93 ? 16.485 -4.939 6.036 1 92.1 93 TRP A N 1
ATOM 747 C CA . TRP A 1 93 ? 15.762 -4.04 5.142 1 92.1 93 TRP A CA 1
ATOM 748 C C . TRP A 1 93 ? 14.697 -3.257 5.903 1 92.1 93 TRP A C 1
ATOM 750 O O . TRP A 1 93 ? 13.922 -3.834 6.668 1 92.1 93 TRP A O 1
ATOM 760 N N . ASP A 1 94 ? 14.707 -1.963 5.665 1 84.77 94 ASP A N 1
ATOM 761 C CA . ASP A 1 94 ? 13.695 -1.109 6.28 1 84.77 94 ASP A CA 1
ATOM 762 C C . ASP A 1 94 ? 12.563 -0.807 5.301 1 84.77 94 ASP A C 1
ATOM 764 O O . ASP A 1 94 ? 12.803 -0.598 4.11 1 84.77 94 ASP A O 1
ATOM 768 N N . GLY A 1 95 ? 11.329 -0.965 5.809 1 85.4 95 GLY A N 1
ATOM 769 C CA . GLY A 1 95 ? 10.193 -0.598 4.979 1 85.4 95 GLY A CA 1
ATOM 770 C C . GLY A 1 95 ? 9.553 -1.786 4.284 1 85.4 95 GLY A C 1
ATOM 771 O O . GLY A 1 95 ? 9.796 -2.935 4.658 1 85.4 95 GLY A O 1
ATOM 772 N N . ALA A 1 96 ? 8.807 -1.512 3.289 1 91.91 96 ALA A N 1
ATOM 773 C CA . ALA A 1 96 ? 8.025 -2.539 2.606 1 91.91 96 ALA A CA 1
ATOM 774 C C . ALA A 1 96 ? 8.906 -3.372 1.678 1 91.91 96 ALA A C 1
ATOM 776 O O . ALA A 1 96 ? 9.872 -2.862 1.106 1 91.91 96 ALA A O 1
ATOM 777 N N . VAL A 1 97 ? 8.568 -4.58 1.531 1 95.88 97 VAL A N 1
ATOM 778 C CA . VAL A 1 97 ? 9.264 -5.485 0.623 1 95.88 97 VAL A CA 1
ATOM 779 C C . VAL A 1 97 ? 8.513 -5.564 -0.704 1 95.88 97 VAL A C 1
ATOM 781 O O . VAL A 1 97 ? 9.121 -5.492 -1.775 1 95.88 97 VAL A O 1
ATOM 784 N N . TRP A 1 98 ? 7.217 -5.691 -0.594 1 95.88 98 TRP A N 1
ATOM 785 C CA . TRP A 1 98 ? 6.393 -5.879 -1.783 1 95.88 98 TRP A CA 1
ATOM 786 C C . TRP A 1 98 ? 6.023 -4.537 -2.407 1 95.88 98 TRP A C 1
ATOM 788 O O . TRP A 1 98 ? 5.844 -3.544 -1.698 1 95.88 98 TRP A O 1
ATOM 798 N N . ASP A 1 99 ? 5.856 -4.563 -3.667 1 91.59 99 ASP A N 1
ATOM 799 C CA . ASP A 1 99 ? 5.411 -3.393 -4.417 1 91.59 99 ASP A CA 1
ATOM 800 C C . ASP A 1 99 ? 3.99 -2.996 -4.024 1 91.59 99 ASP A C 1
ATOM 802 O O . ASP A 1 99 ? 3.268 -3.782 -3.409 1 91.59 99 ASP A O 1
ATOM 806 N N . HIS A 1 100 ? 3.628 -1.797 -4.312 1 87.53 100 HIS A N 1
ATOM 807 C CA . HIS A 1 100 ? 2.295 -1.285 -4.011 1 87.53 100 HIS A CA 1
ATOM 808 C C . HIS A 1 100 ? 1.241 -1.935 -4.901 1 87.53 100 HIS A C 1
ATOM 810 O O . HIS A 1 100 ? 0.075 -2.04 -4.515 1 87.53 100 HIS A O 1
ATOM 816 N N . GLU A 1 101 ? 1.711 -2.322 -6.031 1 83.94 101 GLU A N 1
ATOM 817 C CA . GLU A 1 101 ? 0.778 -3.014 -6.915 1 83.94 101 GLU A CA 1
ATOM 818 C C . GLU A 1 101 ? 0.308 -4.33 -6.3 1 83.94 101 GLU A C 1
ATOM 820 O O . GLU A 1 101 ? 1.099 -5.055 -5.693 1 83.94 101 GLU A O 1
ATOM 825 N N . ALA A 1 102 ? -0.905 -4.539 -6.463 1 85.76 102 ALA A N 1
ATOM 826 C CA . ALA A 1 102 ? -1.496 -5.758 -5.918 1 85.76 102 ALA A CA 1
ATOM 827 C C . ALA A 1 102 ? -0.908 -6.999 -6.584 1 85.76 102 ALA A C 1
ATOM 829 O O . ALA A 1 102 ? -0.364 -6.919 -7.688 1 85.76 102 ALA A O 1
ATOM 830 N N . THR A 1 103 ? -1.014 -8.12 -5.895 1 92.65 103 THR A N 1
ATOM 831 C CA . THR A 1 103 ? -0.632 -9.417 -6.441 1 92.65 103 THR A CA 1
ATOM 832 C C . THR A 1 103 ? -1.415 -9.718 -7.717 1 92.65 103 THR A C 1
ATOM 834 O O . THR A 1 103 ? -2.631 -9.523 -7.765 1 92.65 103 THR A O 1
ATOM 837 N N . SER A 1 104 ? -0.713 -10.027 -8.786 1 94.2 104 SER A N 1
ATOM 838 C CA . SER A 1 104 ? -1.372 -10.5 -9.999 1 94.2 104 SER A CA 1
ATOM 839 C C . SER A 1 104 ? -1.887 -11.926 -9.829 1 94.2 104 SER A C 1
ATOM 841 O O . SER A 1 104 ? -1.116 -12.836 -9.518 1 94.2 104 SER A O 1
ATOM 843 N N . VAL A 1 105 ? -3.127 -12.08 -9.901 1 95.89 105 VAL A N 1
ATOM 844 C CA . VAL A 1 105 ? -3.802 -13.369 -9.794 1 95.89 105 VAL A CA 1
ATOM 845 C C . VAL A 1 105 ? -4.572 -13.657 -11.081 1 95.89 105 VAL A C 1
ATOM 847 O O . VAL A 1 105 ? -5.605 -13.037 -11.347 1 95.89 105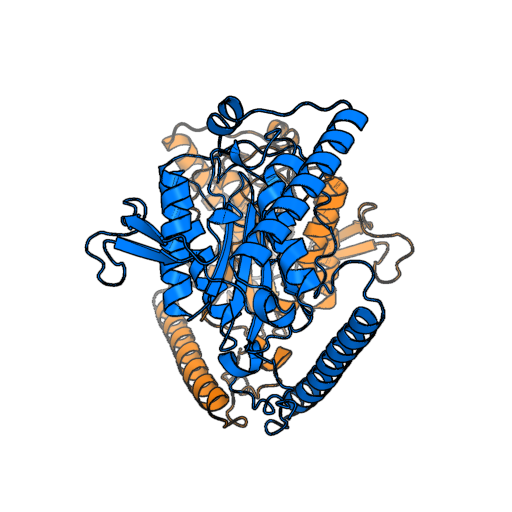 VAL A O 1
ATOM 850 N N . VAL A 1 106 ? -4.111 -14.619 -11.846 1 96.32 106 VAL A N 1
ATOM 851 C CA . VAL A 1 106 ? -4.724 -14.956 -13.127 1 96.32 106 VAL A CA 1
ATOM 852 C C . VAL A 1 106 ? -5.332 -16.355 -13.058 1 96.32 106 VAL A C 1
ATOM 854 O O . VAL A 1 106 ? -4.615 -17.342 -12.88 1 96.32 106 VAL A O 1
ATOM 857 N N . GLU A 1 107 ? -6.609 -16.447 -13.194 1 97.32 107 GLU A N 1
ATOM 858 C CA . GLU A 1 107 ? -7.256 -17.755 -13.213 1 97.32 107 GLU A CA 1
ATOM 859 C C . GLU A 1 107 ? -6.984 -18.486 -14.524 1 97.32 107 GLU A C 1
ATOM 861 O O . GLU A 1 107 ? -7.179 -17.927 -15.605 1 97.32 107 GLU A O 1
ATOM 866 N N . LEU A 1 108 ? -6.54 -19.695 -14.412 1 97.86 108 LEU A N 1
ATOM 867 C CA . LEU A 1 108 ? -6.299 -20.533 -15.582 1 97.86 108 LEU A CA 1
ATOM 868 C C . LEU A 1 108 ? -7.5 -21.429 -15.864 1 97.86 108 LEU A C 1
ATOM 870 O O . LEU A 1 108 ? -7.719 -22.419 -15.163 1 97.86 108 LEU A O 1
ATOM 874 N N . ARG A 1 109 ? -8.206 -21.195 -16.931 1 96.42 109 ARG A N 1
ATOM 875 C CA . ARG A 1 109 ? -9.559 -21.724 -17.067 1 96.42 109 ARG A CA 1
ATOM 876 C C . ARG A 1 109 ? -9.577 -22.955 -17.967 1 96.42 109 ARG A C 1
ATOM 878 O O . ARG A 1 109 ? -10.618 -23.595 -18.132 1 96.42 109 ARG A O 1
ATOM 885 N N . THR A 1 110 ? -8.478 -23.28 -18.611 1 97.25 110 THR A N 1
ATOM 886 C CA . THR A 1 110 ? -8.378 -24.48 -19.434 1 97.25 110 THR A CA 1
ATOM 887 C C . THR A 1 110 ? -7.126 -25.276 -19.08 1 97.25 110 THR A C 1
ATOM 889 O O . THR A 1 110 ? -6.137 -24.711 -18.608 1 97.25 110 THR A O 1
ATOM 892 N N . PRO A 1 111 ? -7.207 -26.565 -19.311 1 97.06 111 PRO A N 1
ATOM 893 C CA . PRO A 1 111 ? -6.003 -27.367 -19.078 1 97.06 111 PRO A CA 1
ATOM 894 C C . PRO A 1 111 ? -4.808 -26.889 -19.899 1 97.06 111 PRO A C 1
ATOM 896 O O . PRO A 1 111 ? -3.669 -26.946 -19.428 1 97.06 111 PRO A O 1
ATOM 899 N N . ALA A 1 112 ? -5.076 -26.42 -21.067 1 95.97 112 ALA A N 1
ATOM 900 C CA . ALA A 1 112 ? -4.006 -25.902 -21.916 1 95.97 112 ALA A CA 1
ATOM 901 C C . ALA A 1 112 ? -3.35 -24.677 -21.285 1 95.97 112 ALA A C 1
ATOM 903 O O . ALA A 1 112 ? -2.125 -24.534 -21.318 1 95.97 112 ALA A O 1
ATOM 904 N N . ALA A 1 113 ? -4.167 -23.805 -20.746 1 97.7 113 ALA A N 1
ATOM 905 C CA . ALA A 1 113 ? -3.638 -22.622 -20.073 1 97.7 113 ALA A CA 1
ATOM 906 C C . ALA A 1 113 ? -2.766 -23.012 -18.883 1 97.7 113 ALA A C 1
ATOM 908 O O . ALA A 1 113 ? -1.741 -22.377 -18.621 1 97.7 113 ALA A O 1
ATOM 909 N N . VAL A 1 114 ? -3.18 -24.035 -18.167 1 98.51 114 VAL A N 1
ATOM 910 C CA . VAL A 1 114 ? -2.426 -24.502 -17.008 1 98.51 114 VAL A CA 1
ATOM 911 C C . VAL A 1 114 ? -1.035 -24.955 -17.445 1 98.51 114 VAL A C 1
ATOM 913 O O . VAL A 1 114 ? -0.027 -24.511 -16.889 1 98.51 114 VAL A O 1
ATOM 916 N N . ALA A 1 115 ? -0.982 -25.785 -18.437 1 97.94 115 ALA A N 1
ATOM 917 C CA . ALA A 1 115 ? 0.297 -26.282 -18.939 1 97.94 115 ALA A CA 1
ATOM 918 C C . ALA A 1 115 ? 1.178 -25.135 -19.427 1 97.94 115 ALA A C 1
ATOM 920 O O . ALA A 1 115 ? 2.364 -25.071 -19.095 1 97.94 115 ALA A O 1
ATOM 921 N N . GLU A 1 116 ? 0.584 -24.278 -20.159 1 97.46 116 GLU A N 1
ATOM 922 C CA . GLU A 1 116 ? 1.293 -23.135 -20.725 1 97.46 116 GLU A CA 1
ATOM 923 C C . GLU A 1 116 ? 1.893 -22.259 -19.628 1 97.46 116 GLU A C 1
ATOM 925 O O . GLU A 1 116 ? 3.055 -21.858 -19.714 1 97.46 116 GLU A O 1
ATOM 930 N N . LYS A 1 117 ? 1.139 -21.946 -18.592 1 97.79 117 LYS A N 1
ATOM 931 C CA . LYS A 1 117 ? 1.582 -21 -17.571 1 97.79 117 LYS A CA 1
ATOM 932 C C . LYS A 1 117 ? 2.573 -21.653 -16.611 1 97.79 117 LYS A C 1
ATOM 934 O O . LYS A 1 117 ? 3.453 -20.981 -16.068 1 97.79 117 LYS A O 1
ATOM 939 N N . ILE A 1 118 ? 2.458 -22.97 -16.405 1 98.46 118 ILE A N 1
ATOM 940 C CA . ILE A 1 118 ? 3.503 -23.678 -15.674 1 98.46 118 ILE A CA 1
ATOM 941 C C . ILE A 1 118 ? 4.835 -23.534 -16.408 1 98.46 118 ILE A C 1
ATOM 943 O O . ILE A 1 118 ? 5.843 -23.154 -15.808 1 98.46 118 ILE A O 1
ATOM 947 N N . ALA A 1 119 ? 4.799 -23.8 -17.701 1 98.36 119 ALA A N 1
ATOM 948 C CA . ALA A 1 119 ? 6.009 -23.711 -18.514 1 98.36 119 ALA A CA 1
ATOM 949 C C . ALA A 1 119 ? 6.559 -22.288 -18.525 1 98.36 119 ALA A C 1
ATOM 951 O O . ALA A 1 119 ? 7.773 -22.084 -18.44 1 98.36 119 ALA A O 1
ATOM 952 N N . TYR A 1 120 ? 5.663 -21.388 -18.688 1 97.1 120 TYR A N 1
ATOM 953 C CA . TYR A 1 120 ? 6.051 -19.982 -18.67 1 97.1 120 TYR A CA 1
ATOM 954 C C . TYR A 1 120 ? 6.786 -19.635 -17.381 1 97.1 120 TYR A C 1
ATOM 956 O O . TYR A 1 120 ? 7.838 -18.993 -17.412 1 97.1 120 TYR A O 1
ATOM 964 N N . ALA A 1 121 ? 6.213 -20.015 -16.229 1 97.65 121 ALA A N 1
ATOM 965 C CA . ALA A 1 121 ? 6.818 -19.733 -14.929 1 97.65 121 ALA A CA 1
ATOM 966 C C . ALA A 1 121 ? 8.222 -20.322 -14.838 1 97.65 121 ALA A C 1
ATOM 968 O O . ALA A 1 121 ? 9.16 -19.644 -14.41 1 97.65 121 ALA A O 1
ATOM 969 N N . ILE A 1 122 ? 8.37 -21.535 -15.281 1 98.46 122 ILE A N 1
ATOM 970 C CA . ILE A 1 122 ? 9.647 -22.236 -15.215 1 98.46 122 ILE A CA 1
ATOM 971 C C . ILE A 1 122 ? 10.67 -21.53 -16.101 1 98.46 122 ILE A C 1
ATOM 973 O O . ILE A 1 122 ? 11.828 -21.363 -15.712 1 98.46 122 ILE A O 1
ATOM 977 N N . ALA A 1 123 ? 10.281 -21.011 -17.241 1 98.02 123 ALA A N 1
ATOM 978 C CA . ALA A 1 123 ? 11.185 -20.444 -18.238 1 98.02 123 ALA A CA 1
ATOM 979 C C . ALA A 1 123 ? 11.442 -18.964 -17.968 1 98.02 123 ALA A C 1
ATOM 981 O O . ALA A 1 123 ? 12.256 -18.335 -18.648 1 98.02 123 ALA A O 1
ATOM 982 N N . ASN A 1 124 ? 10.817 -18.416 -16.975 1 96.52 124 ASN A N 1
ATOM 983 C CA . ASN A 1 124 ? 10.821 -16.972 -16.764 1 96.52 124 ASN A CA 1
ATOM 984 C C . ASN A 1 124 ? 12.238 -16.435 -16.585 1 96.52 124 ASN A C 1
ATOM 986 O O . ASN A 1 124 ? 12.554 -15.338 -17.048 1 96.52 124 ASN A O 1
ATOM 990 N N . PRO A 1 125 ? 13.179 -17.164 -15.899 1 97.08 125 PRO A N 1
ATOM 991 C CA . PRO A 1 125 ? 14.544 -16.651 -15.759 1 97.08 125 PRO A CA 1
ATOM 992 C C . PRO A 1 125 ? 15.231 -16.427 -17.104 1 97.08 125 PRO A C 1
ATOM 994 O O . PRO A 1 125 ? 16.112 -15.57 -17.217 1 97.08 125 PRO A O 1
ATOM 997 N N . VAL A 1 126 ? 14.832 -17.215 -18.097 1 97.38 126 VAL A N 1
ATOM 998 C CA . VAL A 1 126 ? 15.385 -17.047 -19.437 1 97.38 126 VAL A CA 1
ATOM 999 C C . VAL A 1 126 ? 14.774 -15.814 -20.098 1 97.38 126 VAL A C 1
ATOM 1001 O O . VAL A 1 126 ? 15.491 -14.987 -20.666 1 97.38 126 VAL A O 1
ATOM 1004 N N . ALA A 1 127 ? 13.465 -15.7 -19.954 1 94.55 127 ALA A N 1
ATOM 1005 C CA . ALA A 1 127 ? 12.768 -14.548 -20.521 1 94.55 127 ALA A CA 1
ATOM 1006 C C . ALA A 1 127 ? 13.301 -13.243 -19.938 1 94.55 127 ALA A C 1
ATOM 1008 O O . ALA A 1 127 ? 13.338 -12.219 -20.624 1 94.55 127 ALA A O 1
ATOM 1009 N N . ALA A 1 128 ? 13.773 -13.265 -18.71 1 93.1 128 ALA A N 1
ATOM 1010 C CA . ALA A 1 128 ? 14.315 -12.094 -18.025 1 93.1 128 ALA A CA 1
ATOM 1011 C C . ALA A 1 128 ? 15.796 -11.911 -18.342 1 93.1 128 ALA A C 1
ATOM 1013 O O . ALA A 1 128 ? 16.459 -11.045 -17.765 1 93.1 128 ALA A O 1
ATOM 1014 N N . ALA A 1 129 ? 16.378 -12.792 -19.16 1 94.76 129 ALA A N 1
ATOM 1015 C CA . ALA A 1 129 ? 17.76 -12.745 -19.633 1 94.76 129 ALA A CA 1
ATOM 1016 C C . ALA A 1 129 ? 18.739 -13.005 -18.491 1 94.76 129 ALA A C 1
ATOM 1018 O O . ALA A 1 129 ? 19.842 -12.454 -18.473 1 94.76 129 ALA A O 1
ATOM 1019 N N . LEU A 1 130 ? 18.369 -13.716 -17.53 1 95.64 130 LEU A N 1
ATOM 1020 C CA . LEU A 1 130 ? 19.234 -14.02 -16.396 1 95.64 130 LEU A CA 1
ATOM 1021 C C . LEU A 1 130 ? 20.124 -15.222 -16.697 1 95.64 130 LEU A C 1
ATOM 1023 O O . LEU A 1 130 ? 21.329 -15.188 -16.439 1 95.64 130 LEU A O 1
ATOM 1027 N N . VAL A 1 131 ? 19.491 -16.26 -17.289 1 97.45 131 VAL A N 1
ATOM 1028 C CA . VAL A 1 131 ? 20.207 -17.471 -17.675 1 97.45 131 VAL A CA 1
ATOM 1029 C C . VAL A 1 131 ? 19.733 -17.936 -19.05 1 97.45 131 VAL A C 1
ATOM 1031 O O . VAL A 1 131 ? 18.646 -17.564 -19.498 1 97.45 131 VAL A O 1
ATOM 1034 N N . ARG A 1 132 ? 20.455 -18.811 -19.698 1 96.7 132 ARG A N 1
ATOM 1035 C CA . ARG A 1 132 ? 20.128 -19.284 -21.039 1 96.7 132 ARG A CA 1
ATOM 1036 C C . ARG A 1 132 ? 19.163 -20.463 -20.984 1 96.7 132 ARG A C 1
ATOM 1038 O O . ARG A 1 132 ? 18.422 -20.71 -21.938 1 96.7 132 ARG A O 1
ATOM 1045 N N . ARG A 1 133 ? 19.305 -21.124 -19.901 1 97.46 133 ARG A N 1
ATOM 1046 C CA . ARG A 1 133 ? 18.415 -22.244 -19.615 1 97.46 133 ARG A CA 1
ATOM 1047 C C . ARG A 1 133 ? 17.818 -22.126 -18.217 1 97.46 133 ARG A C 1
ATOM 1049 O O . ARG A 1 133 ? 18.517 -21.767 -17.267 1 97.46 133 ARG A O 1
ATOM 1056 N N . ALA A 1 134 ? 16.555 -22.484 -18.093 1 97.43 134 ALA A N 1
ATOM 1057 C CA . ALA A 1 134 ? 15.834 -22.33 -16.832 1 97.43 134 ALA A CA 1
ATOM 1058 C C . ALA A 1 134 ? 16.504 -23.126 -15.716 1 97.43 134 ALA A C 1
ATOM 1060 O O . ALA A 1 134 ? 16.575 -22.667 -14.574 1 97.43 134 ALA A O 1
ATOM 1061 N N . ARG A 1 135 ? 17.002 -24.289 -16.02 1 95.62 135 ARG A N 1
ATOM 1062 C CA . ARG A 1 135 ? 17.591 -25.189 -15.033 1 95.62 135 ARG A CA 1
ATOM 1063 C C . ARG A 1 135 ? 18.842 -24.577 -14.411 1 95.62 135 ARG A C 1
ATOM 1065 O O . ARG A 1 135 ? 19.311 -25.036 -13.368 1 95.62 135 ARG A O 1
ATOM 1072 N N . ASP A 1 136 ? 19.467 -23.549 -15.061 1 97 136 ASP A N 1
ATOM 1073 C CA . ASP A 1 136 ? 20.698 -22.931 -14.577 1 97 136 ASP A CA 1
ATOM 1074 C C . ASP A 1 136 ? 20.397 -21.838 -13.553 1 97 136 ASP A C 1
ATOM 1076 O O . ASP A 1 136 ? 21.314 -21.272 -12.955 1 97 136 ASP A O 1
ATOM 1080 N N . TRP A 1 137 ? 19.159 -21.523 -13.347 1 97.42 137 TRP A N 1
ATOM 1081 C CA . TRP A 1 137 ? 18.783 -20.476 -12.403 1 97.42 137 TRP A CA 1
ATOM 1082 C C . TRP A 1 137 ? 19.118 -20.885 -10.973 1 97.42 137 TRP A C 1
ATOM 1084 O O . TRP A 1 137 ? 18.701 -21.95 -10.512 1 97.42 137 TRP A O 1
ATOM 1094 N N . PRO A 1 138 ? 19.823 -20.029 -10.294 1 9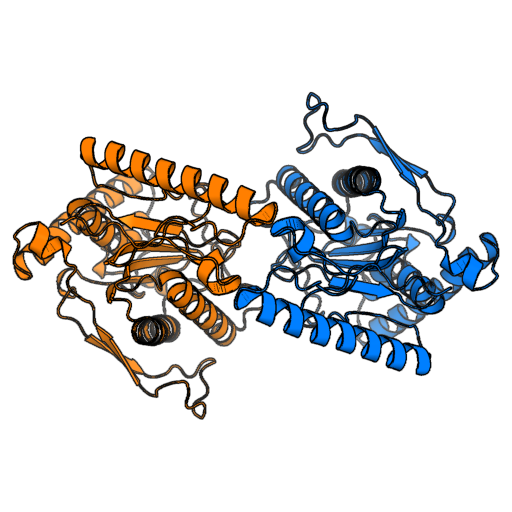6.97 138 PRO A N 1
ATOM 1095 C CA . PRO A 1 138 ? 20.275 -20.43 -8.959 1 96.97 138 PRO A CA 1
ATOM 1096 C C . PRO A 1 138 ? 19.222 -20.185 -7.881 1 96.97 138 PRO A C 1
ATOM 1098 O O . PRO A 1 138 ? 19.404 -20.592 -6.731 1 96.97 138 PRO A O 1
ATOM 1101 N N . GLY A 1 139 ? 18.143 -19.519 -8.14 1 97.01 139 GLY A N 1
ATOM 1102 C CA . GLY A 1 139 ? 17.051 -19.353 -7.194 1 97.01 139 GLY A CA 1
ATOM 1103 C C . GLY A 1 139 ? 16.106 -20.539 -7.159 1 97.01 139 GLY A C 1
ATOM 1104 O O . GLY A 1 139 ? 16.413 -21.6 -7.708 1 97.01 139 GLY A O 1
ATOM 1105 N N . VAL A 1 140 ? 15.048 -20.412 -6.475 1 97.31 140 VAL A N 1
ATOM 1106 C CA . VAL A 1 140 ? 14.037 -21.464 -6.431 1 97.31 140 VAL A CA 1
ATOM 1107 C C . VAL A 1 140 ? 13.463 -21.687 -7.829 1 97.31 140 VAL A C 1
ATOM 1109 O O . VAL A 1 140 ? 13.078 -20.733 -8.508 1 97.31 140 VAL A O 1
ATOM 1112 N N . THR A 1 141 ? 13.388 -22.843 -8.259 1 95.52 141 THR A N 1
ATOM 1113 C CA . THR A 1 141 ? 12.788 -23.176 -9.547 1 95.52 141 THR A CA 1
ATOM 1114 C C . THR A 1 141 ? 12.232 -24.598 -9.532 1 95.52 141 THR A C 1
ATOM 1116 O O . THR A 1 141 ? 12.549 -25.385 -8.638 1 95.52 141 THR A O 1
ATOM 1119 N N . THR A 1 142 ? 11.376 -24.811 -10.411 1 96.42 142 THR A N 1
ATOM 1120 C CA . THR A 1 142 ? 10.759 -26.119 -10.603 1 96.42 142 THR A CA 1
ATOM 1121 C C . THR A 1 142 ? 11.137 -26.701 -11.963 1 96.42 142 THR A C 1
ATOM 1123 O O . THR A 1 142 ? 11.218 -25.973 -12.954 1 96.42 142 THR A O 1
ATOM 1126 N N . ARG A 1 143 ? 11.395 -27.992 -11.964 1 96.43 143 ARG A N 1
ATOM 1127 C CA . ARG A 1 143 ? 11.564 -28.717 -13.219 1 96.43 143 ARG A CA 1
ATOM 1128 C C . ARG A 1 143 ? 10.289 -29.467 -13.593 1 96.43 143 ARG A C 1
ATOM 1130 O O . ARG A 1 143 ? 9.493 -29.822 -12.721 1 96.43 143 ARG A O 1
ATOM 1137 N N . SER A 1 144 ? 10.186 -29.639 -14.901 1 96.85 144 SER A N 1
ATOM 1138 C CA . SER A 1 144 ? 9.014 -30.381 -15.353 1 96.85 144 SER A CA 1
ATOM 1139 C C . SER A 1 144 ? 8.937 -31.751 -14.688 1 96.85 144 SER A C 1
ATOM 1141 O O . SER A 1 144 ? 7.848 -32.228 -14.361 1 96.85 144 SER A O 1
ATOM 1143 N N . THR A 1 145 ? 10.07 -32.324 -14.396 1 95.62 145 THR A N 1
ATOM 1144 C CA . THR A 1 145 ? 10.143 -33.674 -13.85 1 95.62 145 THR A CA 1
ATOM 1145 C C . THR A 1 145 ? 9.718 -33.688 -12.384 1 95.62 145 THR A C 1
ATOM 1147 O O . THR A 1 145 ? 9.432 -34.75 -11.826 1 95.62 145 THR A O 1
ATOM 1150 N N . ASP A 1 146 ? 9.734 -32.544 -11.769 1 95.49 146 ASP A N 1
ATOM 1151 C CA . ASP A 1 146 ? 9.43 -32.451 -10.345 1 95.49 146 ASP A CA 1
ATOM 1152 C C . ASP A 1 146 ? 7.923 -32.48 -10.102 1 95.49 146 ASP A C 1
ATOM 1154 O O . ASP A 1 146 ? 7.472 -32.804 -9.001 1 95.49 146 ASP A O 1
ATOM 1158 N N . ILE A 1 147 ? 7.162 -32.119 -11.071 1 96.93 147 ILE A N 1
ATOM 1159 C CA . ILE A 1 147 ? 5.728 -31.898 -10.915 1 96.93 147 ILE A CA 1
ATOM 1160 C C . ILE A 1 147 ? 5.031 -33.224 -10.621 1 96.93 147 ILE A C 1
ATOM 1162 O O . ILE A 1 147 ? 5.139 -34.175 -11.398 1 96.93 147 ILE A O 1
ATOM 1166 N N . GLY A 1 148 ? 4.393 -33.331 -9.487 1 95.48 148 GLY A N 1
ATOM 1167 C CA . GLY A 1 148 ? 3.669 -34.526 -9.084 1 95.48 148 GLY A CA 1
ATOM 1168 C C . GLY A 1 148 ? 4.554 -35.564 -8.42 1 95.48 148 GLY A C 1
ATOM 1169 O O . GLY A 1 148 ? 4.096 -36.662 -8.095 1 95.48 148 GLY A O 1
ATOM 1170 N N . GLN A 1 149 ? 5.844 -35.264 -8.206 1 91.58 149 GLN A N 1
ATOM 1171 C CA . GLN A 1 149 ? 6.767 -36.289 -7.731 1 91.58 149 GLN A CA 1
ATOM 1172 C C . GLN A 1 149 ? 7.725 -35.725 -6.686 1 91.58 149 GLN A C 1
ATOM 1174 O O . GLN A 1 149 ? 8.257 -36.469 -5.859 1 91.58 149 GLN A O 1
ATOM 1179 N N . CYS A 1 150 ? 7.935 -34.501 -6.691 1 89.18 150 CYS A N 1
ATOM 1180 C CA . CYS A 1 150 ? 8.979 -33.902 -5.867 1 89.18 150 CYS A CA 1
ATOM 1181 C C . CYS A 1 150 ? 8.425 -33.471 -4.514 1 89.18 150 CYS A C 1
ATOM 1183 O O . CYS A 1 150 ? 7.311 -32.951 -4.431 1 89.18 150 CYS A O 1
ATOM 1185 N N . GLU A 1 151 ? 9.225 -33.759 -3.492 1 93.67 151 GLU A N 1
ATOM 1186 C CA . GLU A 1 151 ? 8.993 -33.269 -2.137 1 93.67 151 GLU A CA 1
ATOM 1187 C C . GLU A 1 151 ? 10.225 -32.551 -1.592 1 93.67 151 GLU A C 1
ATOM 1189 O O . GLU A 1 151 ? 11.311 -33.13 -1.531 1 93.67 151 GLU A O 1
ATOM 1194 N N . TRP A 1 152 ? 10.107 -31.363 -1.331 1 93.6 152 TRP A N 1
ATOM 1195 C CA . TRP A 1 152 ? 11.181 -30.591 -0.715 1 93.6 152 TRP A CA 1
ATOM 1196 C C . TRP A 1 152 ? 11.029 -30.561 0.802 1 93.6 152 TRP A C 1
ATOM 1198 O O . TRP A 1 152 ? 10.021 -30.077 1.322 1 93.6 152 TRP A O 1
ATOM 1208 N N . ARG A 1 153 ? 11.953 -31.082 1.495 1 96.05 153 ARG A N 1
ATOM 1209 C CA . ARG A 1 153 ? 12.007 -30.917 2.944 1 96.05 153 ARG A CA 1
ATOM 1210 C C . ARG A 1 153 ? 12.79 -29.665 3.324 1 96.05 153 ARG A C 1
ATOM 1212 O O . ARG A 1 153 ? 13.961 -29.525 2.964 1 96.05 153 ARG A O 1
ATOM 1219 N N . ILE A 1 154 ? 12.208 -28.803 4.004 1 96.78 154 ILE A N 1
ATOM 1220 C CA . ILE A 1 154 ? 12.816 -27.512 4.305 1 96.78 154 ILE A CA 1
ATOM 1221 C C . ILE A 1 154 ? 12.874 -27.308 5.817 1 96.78 154 ILE A C 1
ATOM 1223 O O . ILE A 1 154 ? 11.858 -27.435 6.506 1 96.78 154 ILE A O 1
ATOM 1227 N N . GLU A 1 155 ? 14.016 -26.965 6.234 1 96.01 155 GLU A N 1
ATOM 1228 C CA . GLU A 1 155 ? 14.183 -26.65 7.65 1 96.01 155 GLU A CA 1
ATOM 1229 C C . GLU A 1 155 ? 13.781 -25.207 7.945 1 96.01 155 GLU A C 1
ATOM 1231 O O . GLU A 1 155 ? 13.937 -24.328 7.095 1 96.01 155 GLU A O 1
ATOM 1236 N N . ARG A 1 156 ? 13.328 -25.011 9.164 1 96.38 156 ARG A N 1
ATOM 1237 C CA . ARG A 1 156 ? 12.923 -23.676 9.591 1 96.38 156 ARG A CA 1
ATOM 1238 C C . ARG A 1 156 ? 14.087 -22.695 9.498 1 96.38 156 ARG A C 1
ATOM 1240 O O . ARG A 1 156 ? 15.163 -22.945 10.045 1 96.38 156 ARG A O 1
ATOM 1247 N N . PRO A 1 157 ? 13.874 -21.657 8.726 1 95.04 157 PRO A N 1
ATOM 1248 C CA . PRO A 1 157 ? 14.932 -20.644 8.69 1 95.04 157 PRO A CA 1
ATOM 1249 C C . PRO A 1 157 ? 15.141 -19.961 10.039 1 95.04 157 PRO A C 1
ATOM 1251 O O . PRO A 1 157 ? 14.181 -19.754 10.786 1 95.04 157 PRO A O 1
ATOM 1254 N N . ALA A 1 158 ? 16.296 -19.558 10.269 1 89.45 158 ALA A N 1
ATOM 1255 C CA . ALA A 1 158 ? 16.636 -18.917 11.537 1 89.45 158 ALA A CA 1
ATOM 1256 C C . ALA A 1 158 ? 16.241 -17.443 11.53 1 89.45 158 ALA A C 1
ATOM 1258 O O . ALA A 1 158 ? 16.128 -16.819 12.588 1 89.45 158 ALA A O 1
ATOM 1259 N N . GLU A 1 159 ? 16.124 -17.102 10.302 1 84.29 159 GLU A N 1
ATOM 1260 C CA . GLU A 1 159 ? 15.768 -15.692 10.167 1 84.29 159 GLU A CA 1
ATOM 1261 C C . GLU A 1 159 ? 14.326 -15.444 10.599 1 84.29 159 GLU A C 1
ATOM 1263 O O . GLU A 1 159 ? 13.41 -16.14 10.155 1 84.29 159 GLU A O 1
ATOM 1268 N N . TYR A 1 160 ? 13.953 -14.628 11.481 1 88.92 160 TYR A N 1
ATOM 1269 C CA . TYR A 1 160 ? 12.631 -14.134 11.853 1 88.92 160 TYR A CA 1
ATOM 1270 C C . TYR A 1 160 ? 11.846 -15.196 12.614 1 88.92 160 TYR A C 1
ATOM 1272 O O . TYR A 1 160 ? 11.16 -14.888 13.591 1 88.92 160 TYR A O 1
ATOM 1280 N N . PHE A 1 161 ? 11.871 -16.567 12.133 1 91.09 161 PHE A N 1
ATOM 1281 C CA . PHE A 1 161 ? 11.072 -17.627 12.735 1 91.09 161 PHE A CA 1
ATOM 1282 C C . PHE A 1 161 ? 11.732 -18.148 14.006 1 91.09 161 PHE A C 1
ATOM 1284 O O . PHE A 1 161 ? 12.588 -19.034 13.949 1 91.09 161 PHE A O 1
ATOM 1291 N N . ALA A 1 162 ? 11.163 -17.64 15.022 1 86.34 162 ALA A N 1
ATOM 1292 C CA . ALA A 1 162 ? 11.758 -17.946 16.321 1 86.34 162 ALA A CA 1
ATOM 1293 C C . ALA A 1 162 ? 11.679 -19.44 16.622 1 86.34 162 ALA A C 1
ATOM 1295 O O . ALA A 1 162 ? 10.63 -20.062 16.44 1 86.34 162 ALA A O 1
ATOM 1296 N N . PRO A 1 163 ? 12.68 -19.981 17.133 1 82.61 163 PRO A N 1
ATOM 1297 C CA . PRO A 1 163 ? 12.733 -21.422 17.39 1 82.61 163 PRO A CA 1
ATOM 1298 C C . PRO A 1 163 ? 11.751 -21.865 18.472 1 82.61 163 PRO A C 1
ATOM 1300 O O . PRO A 1 163 ? 11.306 -23.016 18.473 1 82.61 163 PRO A O 1
ATOM 1303 N N . ASP A 1 164 ? 11.341 -20.945 19.305 1 84.35 164 ASP A N 1
ATOM 1304 C CA . ASP A 1 164 ? 10.493 -21.329 20.43 1 84.35 164 ASP A CA 1
ATOM 1305 C C . ASP A 1 164 ? 9.022 -21.051 20.129 1 84.35 164 ASP A C 1
ATOM 1307 O O . ASP A 1 164 ? 8.153 -21.31 20.964 1 84.35 164 ASP A O 1
ATOM 1311 N N . ASP A 1 165 ? 8.871 -20.559 18.972 1 84.53 165 ASP A N 1
ATOM 1312 C CA . ASP A 1 165 ? 7.488 -20.295 18.588 1 84.53 165 ASP A CA 1
ATOM 1313 C C . ASP A 1 165 ? 6.835 -21.541 17.995 1 84.53 165 ASP A C 1
ATOM 1315 O O . ASP A 1 165 ? 7.181 -21.962 16.889 1 84.53 165 ASP A O 1
ATOM 1319 N N . GLU A 1 166 ? 5.906 -22.161 18.686 1 83.96 166 GLU A N 1
ATOM 1320 C CA . GLU A 1 166 ? 5.276 -23.424 18.313 1 83.96 166 GLU A CA 1
ATOM 1321 C C . GLU A 1 166 ? 4.422 -23.267 17.058 1 83.96 166 GLU A C 1
ATOM 1323 O O . GLU A 1 166 ? 4.04 -24.258 16.433 1 83.96 166 GLU A O 1
ATOM 1328 N N . ARG A 1 167 ? 4.189 -22.123 16.725 1 86.36 167 ARG A N 1
ATOM 1329 C CA . ARG A 1 167 ? 3.398 -21.877 15.523 1 86.36 167 ARG A CA 1
ATOM 1330 C C . ARG A 1 167 ? 4.172 -22.268 14.269 1 86.36 167 ARG A C 1
ATOM 1332 O O . ARG A 1 167 ? 3.577 -22.508 13.216 1 86.36 167 ARG A O 1
ATOM 1339 N N . TRP A 1 168 ? 5.569 -22.339 14.468 1 92.88 168 TRP A N 1
ATOM 1340 C CA . TRP A 1 168 ? 6.43 -22.629 13.327 1 92.88 168 TRP A CA 1
ATOM 1341 C C . TRP A 1 168 ? 7.062 -24.011 13.458 1 92.88 168 TRP A C 1
ATOM 1343 O O . TRP A 1 168 ? 7.938 -24.223 14.299 1 92.88 168 TRP A O 1
ATOM 1353 N N . PRO A 1 169 ? 6.685 -24.894 12.544 1 94.33 169 PRO A N 1
ATOM 1354 C CA . PRO A 1 169 ? 7.32 -26.213 12.585 1 94.33 169 PRO A CA 1
ATOM 1355 C C . PRO A 1 169 ? 8.821 -26.154 12.313 1 94.33 169 PRO A C 1
ATOM 1357 O O . PRO A 1 169 ? 9.277 -25.325 11.521 1 94.33 169 PRO A O 1
ATOM 1360 N N . SER A 1 170 ? 9.528 -27.06 12.933 1 94.78 170 SER A N 1
ATOM 1361 C CA . SER A 1 170 ? 10.977 -27.103 12.765 1 94.78 170 SER A CA 1
ATOM 1362 C C . SER A 1 170 ? 11.358 -27.501 11.343 1 94.78 170 SER A C 1
ATOM 1364 O O . SER A 1 170 ? 12.418 -27.114 10.847 1 94.78 170 SER A O 1
ATOM 1366 N N . SER A 1 171 ? 10.496 -28.304 10.743 1 95.64 171 SER A N 1
ATOM 1367 C CA . SER A 1 171 ? 10.663 -28.697 9.347 1 95.64 171 SER A CA 1
ATOM 1368 C C . SER A 1 171 ? 9.315 -28.887 8.661 1 95.64 171 SER A C 1
ATOM 1370 O O . SER A 1 171 ? 8.318 -29.2 9.315 1 95.64 171 SER A O 1
ATOM 1372 N N . VAL A 1 172 ? 9.353 -28.646 7.392 1 97.19 172 VAL A N 1
ATOM 1373 C CA . VAL A 1 172 ? 8.131 -28.811 6.612 1 97.19 172 VAL A CA 1
ATOM 1374 C C . VAL A 1 172 ? 8.457 -29.471 5.274 1 97.19 172 VAL A C 1
ATOM 1376 O O . VAL A 1 172 ? 9.616 -29.498 4.855 1 97.19 172 VAL A O 1
ATOM 1379 N N . VAL A 1 173 ? 7.459 -30.063 4.69 1 97.04 173 VAL A N 1
ATOM 1380 C CA . VAL A 1 173 ? 7.593 -30.673 3.372 1 97.04 173 VAL A CA 1
ATOM 1381 C C . VAL A 1 173 ? 6.696 -29.947 2.372 1 97.04 173 VAL A C 1
ATOM 1383 O O . VAL A 1 173 ? 5.511 -29.73 2.635 1 97.04 173 VAL A O 1
ATOM 1386 N N . LEU A 1 174 ? 7.253 -29.49 1.331 1 97.14 174 LEU A N 1
ATOM 1387 C CA . LEU A 1 174 ? 6.495 -28.96 0.202 1 97.14 174 LEU A CA 1
ATOM 1388 C C . LEU A 1 174 ? 6.439 -29.971 -0.938 1 97.14 174 LEU A C 1
ATOM 1390 O O . LEU A 1 174 ? 7.477 -30.362 -1.478 1 97.14 174 LEU A O 1
ATOM 1394 N N . ARG A 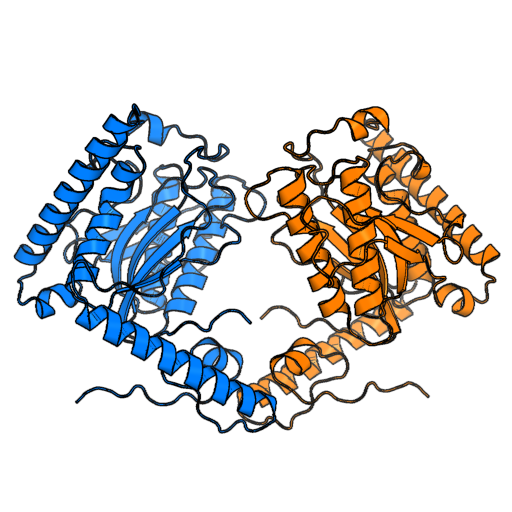1 175 ? 5.249 -30.335 -1.266 1 96.38 175 ARG A N 1
ATOM 1395 C CA . ARG A 1 175 ? 5.045 -31.259 -2.377 1 96.38 175 ARG A CA 1
ATOM 1396 C C . ARG A 1 175 ? 4.522 -30.527 -3.609 1 96.38 175 ARG A C 1
ATOM 1398 O O . ARG A 1 175 ? 3.593 -29.722 -3.512 1 96.38 175 ARG A O 1
ATOM 1405 N N . LEU A 1 176 ? 5.117 -30.761 -4.722 1 97.62 176 LEU A N 1
ATOM 1406 C CA . LEU A 1 176 ? 4.572 -30.285 -5.988 1 97.62 176 LEU A CA 1
ATOM 1407 C C . LEU A 1 176 ? 3.534 -31.26 -6.534 1 97.62 176 LEU A C 1
ATOM 1409 O O . LEU A 1 176 ? 3.872 -32.381 -6.92 1 97.62 176 LEU A O 1
ATOM 1413 N N . GLU A 1 177 ? 2.329 -30.782 -6.619 1 97.96 177 GLU A N 1
ATOM 1414 C CA . GLU A 1 177 ? 1.204 -31.644 -6.972 1 97.96 177 GLU A CA 1
ATOM 1415 C C . GLU A 1 177 ? 0.958 -31.641 -8.478 1 97.96 177 GLU A C 1
ATOM 1417 O O . GLU A 1 177 ? 1.202 -30.637 -9.15 1 97.96 177 GLU A O 1
ATOM 1422 N N . MET A 1 178 ? 0.521 -32.815 -8.953 1 98.15 178 MET A N 1
ATOM 1423 C CA . MET A 1 178 ? 0.071 -32.89 -10.34 1 98.15 178 MET A CA 1
ATOM 1424 C C . MET A 1 178 ? -1.253 -32.155 -10.523 1 98.15 178 MET A C 1
ATOM 1426 O O . MET A 1 178 ? -2.216 -32.412 -9.798 1 98.15 178 MET A O 1
ATOM 1430 N N . PRO A 1 179 ? -1.268 -31.177 -11.394 1 97.89 179 PRO A N 1
ATOM 1431 C CA . PRO A 1 179 ? -2.557 -30.512 -11.599 1 97.89 179 PRO A CA 1
ATOM 1432 C C . PRO A 1 179 ? -3.597 -31.427 -12.243 1 97.89 179 PRO A C 1
ATOM 1434 O O . PRO A 1 179 ? -3.24 -32.346 -12.986 1 97.89 179 PRO A O 1
ATOM 1437 N N . ARG A 1 180 ? -4.843 -31.145 -12.008 1 97 180 ARG A N 1
ATOM 1438 C CA . ARG A 1 180 ? -5.944 -31.903 -12.594 1 97 180 ARG A CA 1
ATOM 1439 C C . ARG A 1 180 ? -5.936 -31.794 -14.115 1 97 180 ARG A C 1
ATOM 1441 O O . ARG A 1 180 ? -6.5 -32.644 -14.806 1 97 180 ARG A O 1
ATOM 1448 N N . ALA A 1 181 ? -5.341 -30.736 -14.572 1 96.79 181 ALA A N 1
ATOM 1449 C CA . ALA A 1 181 ? -5.258 -30.484 -16.008 1 96.79 181 ALA A CA 1
ATOM 1450 C C . ALA A 1 181 ? -4.691 -31.694 -16.746 1 96.79 181 ALA A C 1
ATOM 1452 O O . ALA A 1 181 ? -5.077 -31.972 -17.884 1 96.79 181 ALA A O 1
ATOM 1453 N N . ALA A 1 182 ? -3.742 -32.401 -16.175 1 97.31 182 ALA A N 1
ATOM 1454 C CA . ALA A 1 182 ? -3.174 -33.596 -16.795 1 97.31 182 ALA A CA 1
ATOM 1455 C C . ALA A 1 182 ? -4.267 -34.594 -17.165 1 97.31 182 ALA A C 1
ATOM 1457 O O . ALA A 1 182 ? -4.355 -35.029 -18.316 1 97.31 182 ALA A O 1
ATOM 1458 N N . GLY A 1 183 ? -5.133 -34.918 -16.18 1 96.46 183 GLY A N 1
ATOM 1459 C CA . GLY A 1 183 ? -6.237 -35.832 -16.426 1 96.46 183 GLY A CA 1
ATOM 1460 C C . GLY A 1 183 ? -7.258 -35.284 -17.407 1 96.46 183 GLY A C 1
ATOM 1461 O O . GLY A 1 183 ? -7.799 -36.028 -18.228 1 96.46 183 GLY A O 1
ATOM 1462 N N . GLU A 1 184 ? -7.527 -34.021 -17.322 1 96.22 184 GLU A N 1
ATOM 1463 C CA . GLU A 1 184 ? -8.495 -33.386 -18.21 1 96.22 184 GLU A CA 1
ATOM 1464 C C . GLU A 1 184 ? -8.029 -33.438 -19.662 1 96.22 184 GLU A C 1
ATOM 1466 O O . GLU A 1 184 ? -8.848 -33.438 -20.584 1 96.22 184 GLU A O 1
ATOM 1471 N N . LEU A 1 185 ? -6.719 -33.539 -19.844 1 95.83 185 LEU A N 1
ATOM 1472 C CA . LEU A 1 185 ? -6.146 -33.661 -21.18 1 95.83 185 LEU A CA 1
ATOM 1473 C C . LEU A 1 185 ? -5.987 -35.126 -21.572 1 95.83 185 LEU A C 1
ATOM 1475 O O . LEU A 1 185 ? -5.464 -35.432 -22.646 1 95.83 185 LEU A O 1
ATOM 1479 N N . GLY A 1 186 ? -6.363 -36.015 -20.632 1 96.51 186 GLY A N 1
ATOM 1480 C CA . GLY A 1 186 ? -6.237 -37.442 -20.882 1 96.51 186 GLY A CA 1
ATOM 1481 C C . GLY A 1 186 ? -4.801 -37.93 -20.846 1 96.51 186 GLY A C 1
ATOM 1482 O O . GLY A 1 186 ? -4.442 -38.875 -21.552 1 96.51 186 GLY A O 1
ATOM 1483 N N . MET A 1 187 ? -4.035 -37.287 -20.079 1 97.23 187 MET A N 1
ATOM 1484 C CA . MET A 1 187 ? -2.613 -37.618 -20.057 1 97.23 187 MET A CA 1
ATOM 1485 C C . MET A 1 187 ? -2.233 -38.297 -18.745 1 97.23 187 MET A C 1
ATOM 1487 O O . MET A 1 187 ? -2.73 -37.924 -17.681 1 97.23 187 MET A O 1
ATOM 1491 N N . ALA A 1 188 ? -1.36 -39.219 -18.926 1 97.25 188 ALA A N 1
ATOM 1492 C CA . ALA A 1 188 ? -0.683 -39.734 -17.738 1 97.25 188 ALA A CA 1
ATOM 1493 C C . ALA A 1 188 ? 0.297 -38.707 -17.177 1 97.25 188 ALA A C 1
ATOM 1495 O O . ALA A 1 188 ? 0.666 -37.752 -17.865 1 97.25 188 ALA A O 1
ATOM 1496 N N . ALA A 1 189 ? 0.677 -38.909 -15.965 1 97.06 189 ALA A N 1
ATOM 1497 C CA . ALA A 1 189 ? 1.575 -37.976 -15.29 1 97.06 189 ALA A CA 1
ATOM 1498 C C . ALA A 1 189 ? 2.852 -37.762 -16.097 1 97.06 189 ALA A C 1
ATOM 1500 O O . ALA A 1 189 ? 3.298 -36.627 -16.277 1 97.06 189 ALA A O 1
ATOM 1501 N N . ALA A 1 190 ? 3.4 -38.825 -16.593 1 97.23 190 ALA A N 1
ATOM 1502 C CA . ALA A 1 190 ? 4.646 -38.757 -17.352 1 97.23 190 ALA A CA 1
ATOM 1503 C C . ALA A 1 190 ? 4.457 -37.97 -18.645 1 97.23 190 ALA A C 1
ATOM 1505 O O . ALA A 1 190 ? 5.333 -37.198 -19.043 1 97.23 190 ALA A O 1
ATOM 1506 N N . GLU A 1 191 ? 3.348 -38.205 -19.269 1 98.02 191 GLU A N 1
ATOM 1507 C CA . GLU A 1 191 ? 3.044 -37.501 -20.511 1 98.02 191 GLU A CA 1
ATOM 1508 C C . GLU A 1 191 ? 2.864 -36.005 -20.267 1 98.02 191 GLU A C 1
ATOM 1510 O O . GLU A 1 191 ? 3.291 -35.182 -21.08 1 98.02 191 GLU A O 1
ATOM 1515 N N . PHE A 1 192 ? 2.215 -35.695 -19.202 1 98 192 PHE A N 1
ATOM 1516 C CA . PHE A 1 192 ? 2.015 -34.29 -18.865 1 98 192 PHE A CA 1
ATOM 1517 C C . PHE A 1 192 ? 3.348 -33.605 -18.587 1 98 192 PHE A C 1
ATOM 1519 O O . PHE A 1 192 ? 3.581 -32.482 -19.04 1 98 192 PHE A O 1
ATOM 1526 N N . ARG A 1 193 ? 4.263 -34.238 -17.896 1 98.17 193 ARG A N 1
ATOM 1527 C CA . ARG A 1 193 ? 5.591 -33.695 -17.633 1 98.17 193 ARG A CA 1
ATOM 1528 C C . ARG A 1 193 ? 6.354 -33.459 -18.932 1 98.17 193 ARG A C 1
ATOM 1530 O O . ARG A 1 193 ? 7.065 -32.46 -19.068 1 98.17 193 ARG A O 1
ATOM 1537 N N . GLU A 1 194 ? 6.197 -34.382 -19.797 1 98.22 194 GLU A N 1
ATOM 1538 C CA . GLU A 1 194 ? 6.836 -34.233 -21.102 1 98.22 194 GLU A CA 1
ATOM 1539 C C . GLU A 1 194 ? 6.265 -33.039 -21.862 1 98.22 194 GLU A C 1
ATOM 1541 O O . GLU A 1 194 ? 7 -32.323 -22.546 1 98.22 194 GLU A O 1
ATOM 1546 N N . LEU A 1 195 ? 4.954 -32.954 -21.783 1 98.19 195 LEU A N 1
ATOM 1547 C CA . LEU A 1 195 ? 4.322 -31.793 -22.401 1 98.19 195 LEU A CA 1
ATOM 1548 C C . LEU A 1 195 ? 4.892 -30.498 -21.833 1 98.19 195 LEU A C 1
ATOM 1550 O O . LEU A 1 195 ? 5.241 -29.586 -22.586 1 98.19 195 LEU A O 1
ATOM 1554 N N . ILE A 1 196 ? 5.013 -30.384 -20.514 1 98.29 196 ILE A N 1
ATOM 1555 C CA . ILE A 1 196 ? 5.563 -29.198 -19.868 1 98.29 196 ILE A CA 1
ATOM 1556 C C . ILE A 1 196 ? 7 -28.976 -20.333 1 98.29 196 ILE A C 1
ATOM 1558 O O . ILE A 1 196 ? 7.394 -27.847 -20.635 1 98.29 196 ILE A O 1
ATOM 1562 N N . ALA A 1 197 ? 7.774 -30.038 -20.399 1 98.35 197 ALA A N 1
ATOM 1563 C CA . ALA A 1 197 ? 9.161 -29.941 -20.848 1 98.35 197 ALA A CA 1
ATOM 1564 C C . ALA A 1 197 ? 9.243 -29.339 -22.248 1 98.35 197 ALA A C 1
ATOM 1566 O O . ALA A 1 197 ? 10.09 -28.484 -22.515 1 98.35 197 ALA A O 1
ATOM 1567 N N . HIS A 1 198 ? 8.41 -29.844 -23.076 1 98.22 198 HIS A N 1
ATOM 1568 C CA . HIS A 1 198 ? 8.369 -29.344 -24.446 1 98.22 198 HIS A CA 1
ATOM 1569 C C . HIS A 1 198 ? 8.016 -27.861 -24.48 1 98.22 198 HIS A C 1
ATOM 1571 O O . HIS A 1 198 ? 8.634 -27.089 -25.216 1 98.22 198 HIS A O 1
ATOM 1577 N N . GLU A 1 199 ? 6.975 -27.483 -23.719 1 97.74 199 GLU A N 1
ATOM 1578 C CA . GLU A 1 199 ? 6.563 -26.084 -23.655 1 97.74 199 GLU A CA 1
ATOM 1579 C C . GLU A 1 199 ? 7.671 -25.208 -23.078 1 97.74 199 GLU A C 1
ATOM 1581 O O . GLU A 1 199 ? 7.882 -24.083 -23.536 1 97.74 199 GLU A O 1
ATOM 1586 N N . VAL A 1 200 ? 8.382 -25.654 -22.059 1 98.36 200 VAL A N 1
ATOM 1587 C CA . VAL A 1 200 ? 9.499 -24.919 -21.475 1 98.36 200 VAL A CA 1
ATOM 1588 C C . VAL A 1 200 ? 10.564 -24.665 -22.54 1 98.36 200 VAL A C 1
ATOM 1590 O O . VAL A 1 200 ? 11.05 -23.541 -22.686 1 98.36 200 VAL A O 1
ATOM 1593 N N . ALA A 1 201 ? 10.888 -25.711 -23.27 1 98.27 201 ALA A N 1
ATOM 1594 C CA . ALA A 1 201 ? 11.887 -25.593 -24.329 1 98.27 201 ALA A CA 1
ATOM 1595 C C . ALA A 1 201 ? 11.469 -24.55 -25.363 1 98.27 201 ALA A C 1
ATOM 1597 O O . ALA A 1 201 ? 12.301 -23.779 -25.847 1 98.27 201 ALA A O 1
ATOM 1598 N N . ALA A 1 202 ? 10.24 -24.595 -25.677 1 97.83 202 ALA A N 1
ATOM 1599 C CA . ALA A 1 202 ? 9.723 -23.626 -26.64 1 97.83 202 ALA A CA 1
ATOM 1600 C C . ALA A 1 202 ? 9.848 -22.202 -26.106 1 97.83 202 ALA A C 1
ATOM 1602 O O . ALA A 1 202 ? 10.285 -21.299 -26.824 1 97.83 202 ALA A O 1
ATOM 1603 N N . PHE A 1 203 ? 9.501 -21.981 -24.889 1 97.41 203 PHE A N 1
ATOM 1604 C CA . PHE A 1 203 ? 9.601 -20.666 -24.266 1 97.41 203 PHE A CA 1
ATOM 1605 C C . PHE A 1 203 ? 11.055 -20.213 -24.187 1 97.41 203 PHE A C 1
ATOM 1607 O O . PHE A 1 203 ? 11.36 -19.045 -24.433 1 97.41 203 PHE A O 1
ATOM 1614 N N . GLU A 1 204 ? 11.924 -21.143 -23.846 1 98.05 204 GLU A N 1
ATOM 1615 C CA . GLU A 1 204 ? 13.346 -20.819 -23.789 1 98.05 204 GLU A CA 1
ATOM 1616 C C . GLU A 1 204 ? 13.862 -20.359 -25.15 1 98.05 204 GLU A C 1
ATOM 1618 O O . GLU A 1 204 ? 14.573 -19.356 -25.243 1 98.05 204 GLU A O 1
ATOM 1623 N N . SER A 1 205 ? 13.502 -21.123 -26.121 1 97.96 205 SER A N 1
ATOM 1624 C CA . SER A 1 205 ? 13.937 -20.798 -27.475 1 97.96 205 SER A CA 1
ATOM 1625 C C . SER A 1 205 ? 13.463 -19.408 -27.889 1 97.96 205 SER A C 1
ATOM 1627 O O . SER A 1 205 ? 14.245 -18.61 -28.409 1 97.96 205 SER A O 1
ATOM 1629 N N . THR A 1 206 ? 12.212 -19.141 -27.651 1 97.14 206 THR A N 1
ATOM 1630 C CA . THR A 1 206 ? 11.645 -17.837 -27.973 1 97.14 206 THR A CA 1
ATOM 1631 C C . THR A 1 206 ? 12.358 -16.731 -27.2 1 97.14 206 THR A C 1
ATOM 1633 O O . THR A 1 206 ? 12.705 -15.693 -27.769 1 97.14 206 THR A O 1
ATOM 1636 N N . ALA A 1 207 ? 12.598 -16.943 -25.934 1 96.29 207 ALA A N 1
ATOM 1637 C CA . ALA A 1 207 ? 13.252 -15.958 -25.078 1 96.29 207 ALA A CA 1
ATOM 1638 C C . ALA A 1 207 ? 14.677 -15.68 -25.55 1 96.29 207 ALA A C 1
ATOM 1640 O O . ALA A 1 207 ? 15.102 -14.525 -25.614 1 96.29 207 ALA A O 1
ATOM 1641 N N . ARG A 1 208 ? 15.406 -16.742 -25.901 1 96.8 208 ARG A N 1
ATOM 1642 C CA . ARG A 1 208 ? 16.773 -16.586 -26.389 1 96.8 208 ARG A CA 1
ATOM 1643 C C . ARG A 1 208 ? 16.802 -15.784 -27.686 1 96.8 208 ARG A C 1
ATOM 1645 O O . ARG A 1 208 ? 17.676 -14.935 -27.878 1 96.8 208 ARG A O 1
ATOM 1652 N N . ALA A 1 209 ? 15.862 -16.049 -28.505 1 96.68 209 ALA A N 1
ATOM 1653 C CA . ALA A 1 209 ? 15.769 -15.312 -29.762 1 96.68 209 ALA A CA 1
ATOM 1654 C C . ALA A 1 209 ? 15.494 -13.832 -29.511 1 96.68 209 ALA A C 1
ATOM 1656 O O . ALA A 1 209 ? 16.097 -12.965 -30.149 1 96.68 209 ALA A O 1
ATOM 1657 N N . GLU A 1 210 ? 14.618 -13.543 -28.628 1 94.44 210 GLU A N 1
ATOM 1658 C CA . GLU A 1 210 ? 14.261 -12.163 -28.311 1 94.44 210 GLU A CA 1
ATOM 1659 C C . GLU A 1 210 ? 15.446 -11.41 -27.714 1 94.44 210 GLU A C 1
ATOM 1661 O O . GLU A 1 210 ? 15.689 -10.251 -28.059 1 94.44 210 GLU A O 1
ATOM 1666 N N . VAL A 1 211 ? 16.145 -12.031 -26.818 1 92.68 211 VAL A N 1
ATOM 1667 C CA . VAL A 1 211 ? 17.312 -11.414 -26.196 1 92.68 211 VAL A CA 1
ATOM 1668 C C . VAL A 1 211 ? 18.366 -11.113 -27.258 1 92.68 211 VAL A C 1
ATOM 1670 O O . VAL A 1 211 ? 18.958 -10.03 -27.265 1 92.68 211 VAL A O 1
ATOM 1673 N N . SER A 1 212 ? 18.536 -12.083 -28.119 1 92.95 212 SER A N 1
ATOM 1674 C CA . SER A 1 212 ? 19.498 -11.909 -29.202 1 92.95 212 SER A CA 1
ATOM 1675 C C . SER A 1 212 ? 19.098 -10.757 -30.118 1 92.95 212 SER A C 1
ATOM 1677 O O . SER A 1 212 ? 19.938 -9.937 -30.496 1 92.95 212 SER A O 1
ATOM 1679 N N . GLN A 1 213 ? 17.902 -10.644 -30.47 1 94.56 213 GLN A N 1
ATOM 1680 C CA . GLN A 1 213 ? 17.387 -9.608 -31.358 1 94.56 213 GLN A CA 1
ATOM 1681 C C . GLN A 1 213 ? 17.578 -8.22 -30.753 1 94.56 213 GLN A C 1
ATOM 1683 O O . GLN A 1 213 ? 17.813 -7.249 -31.476 1 94.56 213 GLN A O 1
ATOM 1688 N N . ARG A 1 214 ? 17.563 -8.093 -29.496 1 90.16 214 ARG A N 1
ATOM 1689 C CA . ARG A 1 214 ? 17.713 -6.812 -28.814 1 90.16 214 ARG A CA 1
ATOM 1690 C C . ARG A 1 214 ? 19.18 -6.515 -28.524 1 90.16 214 ARG A C 1
ATOM 1692 O O . ARG A 1 214 ? 19.508 -5.468 -27.963 1 90.16 214 ARG A O 1
ATOM 1699 N N . GLY A 1 215 ? 20.015 -7.441 -28.865 1 89.34 215 GLY A N 1
ATOM 1700 C CA . GLY A 1 215 ? 21.44 -7.281 -28.623 1 89.34 215 GLY A CA 1
ATOM 1701 C C . GLY A 1 215 ? 21.817 -7.431 -27.161 1 89.34 215 GLY A C 1
ATOM 1702 O O . GLY A 1 215 ? 22.819 -6.871 -26.712 1 89.34 215 GLY A O 1
ATOM 1703 N N . GLY A 1 216 ? 20.994 -8.131 -26.526 1 89.49 216 GLY A N 1
ATOM 1704 C CA . GLY A 1 216 ? 21.266 -8.309 -25.109 1 89.49 216 GLY A CA 1
ATOM 1705 C C . GLY A 1 216 ? 22.09 -9.548 -24.811 1 89.49 216 GLY A C 1
ATOM 1706 O O . GLY A 1 216 ? 22.421 -10.313 -25.719 1 89.49 216 GLY A O 1
ATOM 1707 N N . ALA A 1 217 ? 22.534 -9.633 -23.493 1 92.81 217 ALA A N 1
ATOM 1708 C CA . ALA A 1 217 ? 23.282 -10.795 -23.02 1 92.81 217 ALA A CA 1
ATOM 1709 C C . ALA A 1 217 ? 22.676 -11.35 -21.734 1 92.81 217 ALA A C 1
ATOM 1711 O O . ALA A 1 217 ? 22.008 -10.626 -20.992 1 92.81 217 ALA A O 1
ATOM 1712 N N . PHE A 1 218 ? 22.867 -12.567 -21.624 1 95.83 218 PHE A N 1
ATOM 1713 C CA . PHE A 1 218 ? 22.415 -13.205 -20.393 1 95.83 218 PHE A CA 1
ATOM 1714 C C . PHE A 1 218 ? 23.384 -12.925 -19.251 1 95.83 218 PHE A C 1
ATOM 1716 O O . PHE A 1 218 ? 24.601 -12.924 -19.448 1 95.83 218 PHE A O 1
ATOM 1723 N N . LEU A 1 219 ? 22.947 -12.708 -18.122 1 94.2 219 LEU A N 1
ATOM 1724 C CA . LEU A 1 219 ? 23.762 -12.393 -16.953 1 94.2 219 LEU A CA 1
ATOM 1725 C C . LEU A 1 219 ? 24.597 -13.598 -16.532 1 94.2 219 LEU A C 1
ATOM 1727 O O . LEU A 1 219 ? 25.802 -13.474 -16.304 1 94.2 219 LEU A O 1
ATOM 1731 N N . GLY A 1 220 ? 23.917 -14.846 -16.556 1 96.1 220 GLY A N 1
ATOM 1732 C CA . GLY A 1 220 ? 24.583 -16.061 -16.113 1 96.1 220 GLY A CA 1
ATOM 1733 C C . GLY A 1 220 ? 24.388 -16.343 -14.635 1 96.1 220 GLY A C 1
ATOM 1734 O O . GLY A 1 220 ? 24.267 -15.416 -13.831 1 96.1 220 GLY A O 1
ATOM 1735 N N . ALA A 1 221 ? 24.421 -17.58 -14.344 1 95.49 221 ALA A N 1
ATOM 1736 C CA . ALA A 1 221 ? 24.102 -18.05 -12.998 1 95.49 221 ALA A CA 1
ATOM 1737 C C . ALA A 1 221 ? 25.052 -17.447 -11.967 1 95.49 221 ALA A C 1
ATOM 1739 O O . ALA A 1 221 ? 24.628 -17.055 -10.878 1 95.49 221 ALA A O 1
ATOM 1740 N N . ASP A 1 222 ? 26.297 -17.323 -12.274 1 95.4 222 ASP A N 1
ATOM 1741 C CA . ASP A 1 222 ? 27.302 -16.825 -11.34 1 95.4 222 ASP A CA 1
ATOM 1742 C C . ASP A 1 222 ? 27.046 -15.363 -10.984 1 95.4 222 ASP A C 1
ATOM 1744 O O . ASP A 1 222 ? 27.082 -14.988 -9.811 1 95.4 222 ASP A O 1
ATOM 1748 N N . ARG A 1 223 ? 26.785 -14.619 -11.973 1 95.21 223 ARG A N 1
ATOM 1749 C CA . ARG A 1 223 ? 26.531 -13.2 -11.742 1 95.21 223 ARG A CA 1
ATOM 1750 C C . ARG A 1 223 ? 25.197 -12.991 -11.033 1 95.21 223 ARG A C 1
ATOM 1752 O O . ARG A 1 223 ? 25.054 -12.067 -10.229 1 95.21 223 ARG A O 1
ATOM 1759 N N . CYS A 1 224 ? 24.258 -13.822 -11.334 1 94.86 224 CYS A N 1
ATOM 1760 C CA . CYS A 1 224 ? 22.972 -13.746 -10.649 1 94.86 224 CYS A CA 1
ATOM 1761 C C . CYS A 1 224 ? 23.138 -13.972 -9.151 1 94.86 224 CYS A C 1
ATOM 1763 O O . CYS A 1 224 ? 22.492 -13.302 -8.343 1 94.86 224 CYS A O 1
ATOM 1765 N N . ALA A 1 225 ? 24.033 -14.833 -8.815 1 93.53 225 ALA A N 1
ATOM 1766 C CA . ALA A 1 225 ? 24.258 -15.178 -7.413 1 93.53 225 ALA A CA 1
ATOM 1767 C C . ALA A 1 225 ? 24.977 -14.049 -6.679 1 93.53 225 ALA A C 1
ATOM 1769 O O . ALA A 1 225 ? 25.038 -14.041 -5.448 1 93.53 225 ALA A O 1
ATOM 1770 N N . LYS A 1 226 ? 25.499 -13.035 -7.428 1 94.36 226 LYS A N 1
ATOM 1771 C CA . LYS A 1 226 ? 26.271 -11.949 -6.831 1 94.36 226 LYS A CA 1
ATOM 1772 C C . LYS A 1 226 ? 25.498 -10.634 -6.877 1 94.36 226 LYS A C 1
ATOM 1774 O O . LYS A 1 226 ? 26.039 -9.578 -6.543 1 94.36 226 LYS A O 1
ATOM 1779 N N . LEU A 1 227 ? 24.337 -10.767 -7.295 1 94.07 227 LEU A N 1
ATOM 1780 C CA . LEU A 1 227 ? 23.51 -9.566 -7.337 1 94.07 227 LEU A CA 1
ATOM 1781 C C . LEU A 1 227 ? 23.351 -8.966 -5.944 1 94.07 227 LEU A C 1
ATOM 1783 O O . LEU A 1 227 ? 23.148 -9.694 -4.969 1 94.07 227 LEU A O 1
ATOM 1787 N N . SER A 1 228 ? 23.498 -7.674 -5.862 1 94.74 228 SER A N 1
ATOM 1788 C CA . SER A 1 228 ? 23.209 -7 -4.601 1 94.74 228 SER A CA 1
ATOM 1789 C C . SER A 1 228 ? 21.708 -6.833 -4.394 1 94.74 228 SER A C 1
ATOM 1791 O O . SER A 1 228 ? 21.015 -6.284 -5.254 1 94.74 228 SER A O 1
ATOM 1793 N N . PRO A 1 229 ? 21.211 -7.273 -3.215 1 94.86 229 PRO A N 1
ATOM 1794 C CA . PRO A 1 229 ? 19.783 -7.104 -2.933 1 94.86 229 PRO A CA 1
ATOM 1795 C C . PRO A 1 229 ? 19.356 -5.638 -2.907 1 94.86 229 PRO A C 1
ATOM 1797 O O . PRO A 1 229 ? 18.164 -5.337 -3.006 1 94.86 229 PRO A O 1
ATOM 1800 N N . PHE A 1 230 ? 20.283 -4.723 -2.846 1 92.34 230 PHE A N 1
ATOM 1801 C CA . PHE A 1 230 ? 19.971 -3.318 -2.616 1 92.34 230 PHE A CA 1
ATOM 1802 C C . PHE A 1 230 ? 20.06 -2.524 -3.914 1 92.34 230 PHE A C 1
ATOM 1804 O O . PHE A 1 230 ? 19.895 -1.302 -3.913 1 92.34 230 PHE A O 1
ATOM 1811 N N . ARG A 1 231 ? 20.297 -3.236 -4.999 1 92.45 231 ARG A N 1
ATOM 1812 C CA . ARG A 1 231 ? 20.265 -2.615 -6.319 1 92.45 231 ARG A CA 1
ATOM 1813 C C . ARG A 1 231 ? 18.962 -2.935 -7.043 1 92.45 231 ARG A C 1
ATOM 1815 O O . ARG A 1 231 ? 18.346 -3.973 -6.794 1 92.45 231 ARG A O 1
ATOM 1822 N N . ARG A 1 232 ? 18.599 -2.063 -7.944 1 89.9 232 ARG A N 1
ATOM 1823 C CA . ARG A 1 232 ? 17.35 -2.228 -8.68 1 89.9 232 ARG A CA 1
ATOM 1824 C C . ARG A 1 232 ? 17.601 -2.834 -10.056 1 89.9 232 ARG A C 1
ATOM 1826 O O . ARG A 1 232 ? 18.638 -2.58 -10.673 1 89.9 232 ARG A O 1
ATOM 1833 N N . ALA A 1 233 ? 16.625 -3.628 -10.46 1 88.24 233 ALA A N 1
ATOM 1834 C CA . ALA A 1 233 ? 16.674 -4.162 -11.818 1 88.24 233 ALA A CA 1
ATOM 1835 C C . ALA A 1 233 ? 16.395 -3.071 -12.848 1 88.24 233 ALA A C 1
ATOM 1837 O O . ALA A 1 233 ? 15.609 -2.156 -12.594 1 88.24 233 ALA A O 1
ATOM 1838 N N . ARG A 1 234 ? 17.077 -2.973 -13.853 1 71.3 234 ARG A N 1
ATOM 1839 C CA . ARG A 1 234 ? 16.89 -1.992 -14.917 1 71.3 234 ARG A CA 1
ATOM 1840 C C . ARG A 1 234 ? 15.868 -2.479 -15.938 1 71.3 234 ARG A C 1
ATOM 1842 O O . ARG A 1 234 ? 15.582 -1.787 -16.917 1 71.3 234 ARG A O 1
ATOM 1849 N N . SER A 1 235 ? 15.344 -3.63 -15.715 1 60.47 235 SER A N 1
ATOM 1850 C CA . SER A 1 235 ? 14.533 -4.247 -16.76 1 60.47 235 SER A CA 1
ATOM 1851 C C . SER A 1 235 ? 13.294 -3.411 -17.064 1 60.47 235 SER A C 1
ATOM 1853 O O . SER A 1 235 ? 12.693 -2.831 -16.158 1 60.47 235 SER A O 1
ATOM 1855 N N . PRO A 1 236 ? 13.038 -3.036 -18.337 1 52.63 236 PRO A N 1
ATOM 1856 C CA . PRO A 1 236 ? 11.901 -2.314 -18.911 1 52.63 236 PRO A CA 1
ATOM 1857 C C . PRO A 1 236 ? 10.576 -3.048 -18.716 1 52.63 236 PRO A C 1
ATOM 1859 O O . PRO A 1 236 ? 9.567 -2.68 -19.323 1 52.63 236 PRO A O 1
ATOM 1862 N N . GLU A 1 237 ? 10.589 -4.009 -17.896 1 55.29 237 GLU A N 1
ATOM 1863 C CA . GLU A 1 237 ? 9.261 -4.613 -17.929 1 55.29 237 GLU A CA 1
ATOM 1864 C C . GLU A 1 237 ? 8.18 -3.589 -17.595 1 55.29 237 GLU A C 1
ATOM 1866 O O . GLU A 1 237 ? 8.306 -2.84 -16.625 1 55.29 237 GLU A O 1
ATOM 1871 N N . PRO A 1 238 ? 7.369 -3.367 -18.587 1 52.13 238 PRO A N 1
ATOM 1872 C CA . PRO A 1 238 ? 6.355 -2.338 -18.345 1 52.13 238 PRO A CA 1
ATOM 1873 C C . PRO A 1 238 ? 5.607 -2.545 -17.03 1 52.13 238 PRO A C 1
ATOM 1875 O O . PRO A 1 238 ? 5.2 -3.666 -16.716 1 52.13 238 PRO A O 1
ATOM 1878 N N . LEU A 1 239 ? 5.771 -1.79 -16.004 1 48.71 239 LEU A N 1
ATOM 1879 C CA . LEU A 1 239 ? 5.137 -1.802 -14.691 1 48.71 239 LEU A CA 1
ATOM 1880 C C . LEU A 1 239 ? 3.628 -1.982 -14.818 1 48.71 239 LEU A C 1
ATOM 1882 O O . LEU A 1 239 ? 2.976 -2.465 -13.889 1 48.71 239 LEU A O 1
ATOM 1886 N N . ARG A 1 240 ? 3.025 -1.544 -15.951 1 51.68 240 ARG A N 1
ATOM 1887 C CA . ARG A 1 240 ? 1.57 -1.504 -16.046 1 51.68 240 ARG A CA 1
ATOM 1888 C C . ARG A 1 240 ? 1.05 -2.619 -16.948 1 51.68 240 ARG A C 1
ATOM 1890 O O . ARG A 1 240 ? 0.019 -2.462 -17.606 1 51.68 240 ARG A O 1
ATOM 1897 N N . SER A 1 241 ? 1.917 -3.7 -17.014 1 51.06 241 SER A N 1
ATOM 1898 C CA . SER A 1 241 ? 1.31 -4.716 -17.867 1 51.06 241 SER A CA 1
ATOM 1899 C C . SER A 1 241 ? -0.009 -5.212 -17.284 1 51.06 241 SER A C 1
ATOM 1901 O O . SER A 1 241 ? -0.146 -5.338 -16.065 1 51.06 241 SER A O 1
ATOM 1903 N N . LEU A 1 242 ? -1.113 -4.954 -17.923 1 53.61 242 LEU A N 1
ATOM 1904 C CA . LEU A 1 242 ? -2.464 -5.411 -17.621 1 53.61 242 LEU A CA 1
ATOM 1905 C C . LEU A 1 242 ? -2.448 -6.84 -17.088 1 53.61 242 LEU A C 1
ATOM 1907 O O . LEU A 1 242 ? -1.831 -7.724 -17.687 1 53.61 242 LEU A O 1
ATOM 1911 N N . ALA A 1 243 ? -2.551 -6.996 -15.71 1 67.33 243 ALA A N 1
ATOM 1912 C CA . ALA A 1 243 ? -2.742 -8.337 -15.162 1 67.33 243 ALA A CA 1
ATOM 1913 C C . ALA A 1 243 ? -4.128 -8.877 -15.504 1 67.33 243 ALA A C 1
ATOM 1915 O O . ALA A 1 243 ? -5.128 -8.45 -14.922 1 67.33 243 ALA A O 1
ATOM 1916 N N . PRO A 1 244 ? -4.081 -9.716 -16.645 1 83.69 244 PRO A N 1
ATOM 1917 C CA . PRO A 1 244 ? -5.392 -10.295 -16.949 1 83.69 244 PRO A CA 1
ATOM 1918 C C . PRO A 1 244 ? -5.991 -11.052 -15.766 1 83.69 244 PRO A C 1
ATOM 1920 O O . PRO A 1 244 ? -5.256 -11.533 -14.899 1 83.69 244 PRO A O 1
ATOM 1923 N N . ALA A 1 245 ? -7.29 -11.032 -15.777 1 90.86 245 ALA A N 1
ATOM 1924 C CA . ALA A 1 245 ? -7.983 -11.728 -14.695 1 90.86 245 ALA A CA 1
ATOM 1925 C C . ALA A 1 245 ? -7.979 -13.236 -14.923 1 90.86 245 ALA A C 1
ATOM 1927 O O . ALA A 1 245 ? -8.135 -14.014 -13.979 1 90.86 245 ALA A O 1
ATOM 1928 N N . PHE A 1 246 ? -7.867 -13.598 -16.206 1 94.3 246 PHE A N 1
ATOM 1929 C CA . PHE A 1 246 ? -7.886 -15.022 -16.519 1 94.3 246 PHE A CA 1
ATOM 1930 C C . PHE A 1 246 ? -7.083 -15.31 -17.782 1 94.3 246 PHE A C 1
ATOM 1932 O O . PHE A 1 246 ? -6.715 -14.388 -18.513 1 94.3 246 PHE A O 1
ATOM 1939 N N . ALA A 1 247 ? -6.751 -16.574 -17.954 1 95.22 247 ALA A N 1
ATOM 1940 C CA . ALA A 1 247 ? -6.089 -17.078 -19.155 1 95.22 247 ALA A CA 1
ATOM 1941 C C . ALA A 1 247 ? -6.734 -18.375 -19.634 1 95.22 247 ALA A C 1
ATOM 1943 O O . ALA A 1 247 ? -7.17 -19.195 -18.823 1 95.22 247 ALA A O 1
ATOM 1944 N N . VAL A 1 248 ? -6.783 -18.568 -20.937 1 95.17 248 VAL A N 1
ATOM 1945 C CA . VAL A 1 248 ? -7.443 -19.741 -21.5 1 95.17 248 VAL A CA 1
ATOM 1946 C C . VAL A 1 248 ? -6.475 -20.49 -22.413 1 95.17 248 VAL A C 1
ATOM 1948 O O . VAL A 1 248 ? -6.808 -21.553 -22.943 1 95.17 248 VAL A O 1
ATOM 1951 N N . GLY A 1 249 ? -5.333 -20.087 -22.583 1 91.07 249 GLY A N 1
ATOM 1952 C CA . GLY A 1 249 ? -4.377 -20.704 -23.488 1 91.07 249 GLY A CA 1
ATOM 1953 C C . GLY A 1 249 ? -4.46 -20.162 -24.903 1 91.07 249 GLY A C 1
ATOM 1954 O O . GLY A 1 249 ? -5.461 -19.551 -25.281 1 91.07 249 GLY A O 1
ATOM 1955 N N . ARG A 1 250 ? -3.554 -20.476 -25.704 1 86.68 250 ARG A N 1
ATOM 1956 C CA . ARG A 1 250 ? -3.473 -19.972 -27.071 1 86.68 250 ARG A CA 1
ATOM 1957 C C . ARG A 1 250 ? -4.553 -20.596 -27.949 1 86.68 250 ARG A C 1
ATOM 1959 O O . ARG A 1 250 ? -4.789 -21.804 -27.888 1 86.68 250 ARG A O 1
ATOM 1966 N N . GLY A 1 251 ? -5.236 -19.772 -28.744 1 85.6 251 GLY A N 1
ATOM 1967 C CA . GLY A 1 251 ? -6.14 -20.227 -29.789 1 85.6 251 GLY A CA 1
ATOM 1968 C C . GLY A 1 251 ? -7.475 -20.71 -29.254 1 85.6 251 GLY A C 1
ATOM 1969 O O . GLY A 1 251 ? -8.245 -21.346 -29.976 1 85.6 251 GLY A O 1
ATOM 1970 N N . ASN A 1 252 ? -7.777 -20.51 -28.021 1 89.82 252 ASN A N 1
ATOM 1971 C CA . ASN A 1 252 ? -9.035 -20.966 -27.438 1 89.82 252 ASN A CA 1
ATOM 1972 C C . ASN A 1 252 ? -10.067 -19.844 -27.384 1 89.82 252 ASN A C 1
ATOM 1974 O O . ASN A 1 252 ? -10.436 -19.385 -26.302 1 89.82 252 ASN A O 1
ATOM 1978 N N . ARG A 1 253 ? -10.625 -19.479 -28.466 1 91.49 253 ARG A N 1
ATOM 1979 C CA . ARG A 1 253 ? -11.53 -18.34 -28.587 1 91.49 253 ARG A CA 1
ATOM 1980 C C . ARG A 1 253 ? -12.827 -18.588 -27.824 1 91.49 253 ARG A C 1
ATOM 1982 O O . ARG A 1 253 ? -13.345 -17.687 -27.16 1 91.49 253 ARG A O 1
ATOM 1989 N N . ASP A 1 254 ? -13.317 -19.769 -28.026 1 93.55 254 ASP A N 1
ATOM 1990 C CA . ASP A 1 254 ? -14.574 -20.089 -27.357 1 93.55 254 ASP A CA 1
ATOM 1991 C C . ASP A 1 254 ? -14.43 -19.987 -25.84 1 93.55 254 ASP A C 1
ATOM 1993 O O . ASP A 1 254 ? -15.296 -19.425 -25.165 1 93.55 254 ASP A O 1
ATOM 1997 N N . ALA A 1 255 ? -13.342 -20.505 -25.312 1 94.78 255 ALA A N 1
ATOM 1998 C CA . ALA A 1 255 ? -13.09 -20.432 -23.875 1 94.78 255 ALA A CA 1
ATOM 1999 C C . ALA A 1 255 ? -12.905 -18.986 -23.423 1 94.78 255 ALA A C 1
ATOM 2001 O O . ALA A 1 255 ? -13.306 -18.618 -22.317 1 94.78 255 ALA A O 1
ATOM 2002 N N . LEU A 1 256 ? -12.332 -18.194 -24.322 1 94.45 256 LEU A N 1
ATOM 2003 C CA . LEU A 1 256 ? -12.131 -16.778 -24.032 1 94.45 256 LEU A CA 1
ATOM 2004 C C . LEU A 1 256 ? -13.468 -16.063 -23.862 1 94.45 256 LEU A C 1
ATOM 2006 O O . LEU A 1 256 ? -13.676 -15.354 -22.875 1 94.45 256 LEU A O 1
ATOM 2010 N N . ILE A 1 257 ? -14.305 -16.248 -24.789 1 95.37 257 ILE A N 1
ATOM 2011 C CA . ILE A 1 257 ? -15.614 -15.604 -24.772 1 95.37 257 ILE A CA 1
ATOM 2012 C C . ILE A 1 257 ? -16.399 -16.064 -23.546 1 95.37 257 ILE A C 1
ATOM 2014 O O . ILE A 1 257 ? -16.984 -15.246 -22.833 1 95.37 257 ILE A O 1
ATOM 2018 N N . ALA A 1 258 ? -16.405 -17.354 -23.341 1 95.05 258 ALA A N 1
ATOM 2019 C CA . ALA A 1 258 ? -17.128 -17.913 -22.202 1 95.05 258 ALA A CA 1
ATOM 2020 C C . ALA A 1 258 ? -16.605 -17.343 -20.887 1 95.05 258 ALA A C 1
ATOM 2022 O O . ALA A 1 258 ? -17.386 -17.014 -19.991 1 95.05 258 ALA A O 1
ATOM 2023 N N . SER A 1 259 ? -15.313 -17.251 -20.809 1 94.62 259 SER A N 1
ATOM 2024 C CA . SER A 1 259 ? -14.69 -16.759 -19.584 1 94.62 259 SER A CA 1
ATOM 2025 C C . SER A 1 259 ? -14.988 -15.279 -19.368 1 94.62 259 SER A C 1
ATOM 2027 O O . SER A 1 259 ? -15.27 -14.854 -18.246 1 94.62 259 SER A O 1
ATOM 2029 N N . ALA A 1 260 ? -14.926 -14.504 -20.366 1 94.74 260 ALA A N 1
ATOM 2030 C CA . ALA A 1 260 ? -15.25 -13.082 -20.287 1 94.74 260 ALA A CA 1
ATOM 2031 C C . ALA A 1 260 ? -16.701 -12.872 -19.862 1 94.74 260 ALA A C 1
ATOM 2033 O O . ALA A 1 260 ? -16.993 -12.007 -19.034 1 94.74 260 ALA A O 1
ATOM 2034 N N . THR A 1 261 ? -17.545 -13.641 -20.448 1 95.17 261 THR A N 1
ATOM 2035 C CA . THR A 1 261 ? -18.966 -13.557 -20.126 1 95.17 261 THR A CA 1
ATOM 2036 C C . THR A 1 261 ? -19.21 -13.904 -18.661 1 95.17 261 THR A C 1
ATOM 2038 O O . THR A 1 261 ? -19.966 -13.215 -17.972 1 95.17 261 THR A O 1
ATOM 2041 N N . ARG A 1 262 ? -18.553 -14.932 -18.267 1 93.75 262 ARG A N 1
ATOM 2042 C CA . ARG A 1 262 ? -18.686 -15.366 -16.88 1 93.75 262 ARG A CA 1
ATOM 2043 C C . ARG A 1 262 ? -18.219 -14.279 -15.919 1 93.75 262 ARG A C 1
ATOM 2045 O O . ARG A 1 262 ? -18.882 -14.001 -14.918 1 93.75 262 ARG A O 1
ATOM 2052 N N . LEU A 1 263 ? -17.107 -13.674 -16.217 1 94.43 263 LEU A N 1
ATOM 2053 C CA . LEU A 1 263 ? -16.557 -12.628 -15.361 1 94.43 263 LEU A CA 1
ATOM 2054 C C . LEU A 1 263 ? -17.462 -11.4 -15.354 1 94.43 263 LEU A C 1
ATOM 2056 O O . LEU A 1 263 ? -17.703 -10.808 -14.3 1 94.43 263 LEU A O 1
ATOM 2060 N N . ARG A 1 264 ? -17.936 -11.043 -16.463 1 94.9 264 ARG A N 1
ATOM 2061 C CA . ARG A 1 264 ? -18.85 -9.911 -16.566 1 94.9 264 ARG A CA 1
ATOM 2062 C C . ARG A 1 264 ? -20.124 -10.161 -15.766 1 94.9 264 ARG A C 1
ATOM 2064 O O . ARG A 1 264 ? -20.614 -9.266 -15.073 1 94.9 264 ARG A O 1
ATOM 2071 N N . ALA A 1 265 ? -20.651 -11.354 -15.901 1 95.07 265 ALA A N 1
ATOM 2072 C CA . ALA A 1 265 ? -21.855 -11.721 -15.161 1 95.07 265 ALA A CA 1
ATOM 2073 C C . ALA A 1 265 ? -21.616 -11.653 -13.655 1 95.07 265 ALA A C 1
ATOM 2075 O O . ALA A 1 265 ? -22.464 -11.16 -12.907 1 95.07 265 ALA A O 1
ATOM 2076 N N . PHE A 1 266 ? -20.512 -12.113 -13.267 1 95.34 266 PHE A N 1
ATOM 2077 C CA . PHE A 1 266 ? -20.151 -12.058 -11.855 1 95.34 266 PHE A CA 1
ATOM 2078 C C . PHE A 1 266 ? -20.092 -10.615 -11.367 1 95.34 266 PHE A C 1
ATOM 2080 O O . PHE A 1 266 ? -20.696 -10.274 -10.348 1 95.34 266 PHE A O 1
ATOM 2087 N N . ARG A 1 267 ? -19.395 -9.757 -12.099 1 95.27 267 ARG A N 1
ATOM 2088 C CA . ARG A 1 267 ? -19.2 -8.37 -11.689 1 95.27 267 ARG A CA 1
ATOM 2089 C C . ARG A 1 267 ? -20.524 -7.615 -11.665 1 95.27 267 ARG A C 1
ATOM 2091 O O . ARG A 1 267 ? -20.762 -6.796 -10.774 1 95.27 267 ARG A O 1
ATOM 2098 N N . LEU A 1 268 ? -21.347 -7.877 -12.628 1 95.42 268 LEU A N 1
ATOM 2099 C CA . LEU A 1 268 ? -22.659 -7.241 -12.668 1 95.42 268 LEU A CA 1
ATOM 2100 C C . LEU A 1 268 ? -23.511 -7.676 -11.48 1 95.42 268 LEU A C 1
ATOM 2102 O O . LEU A 1 268 ? -24.119 -6.84 -10.808 1 95.42 268 LEU A O 1
ATOM 2106 N N . SER A 1 269 ? -23.547 -8.996 -11.25 1 95.12 269 SER A N 1
ATOM 2107 C CA . SER A 1 269 ? -24.299 -9.525 -10.117 1 95.12 269 SER A CA 1
ATOM 2108 C C . SER A 1 269 ? -23.761 -8.984 -8.796 1 95.12 269 SER A C 1
ATOM 2110 O O . SER A 1 269 ? -24.533 -8.675 -7.886 1 95.12 269 SER A O 1
ATOM 2112 N N . TYR A 1 270 ? -22.506 -8.929 -8.726 1 95.35 270 TYR A N 1
ATOM 2113 C CA . TYR A 1 270 ? -21.882 -8.388 -7.523 1 95.35 270 TYR A CA 1
ATOM 2114 C C . TYR A 1 270 ? -22.302 -6.942 -7.294 1 95.35 270 TYR A C 1
ATOM 2116 O O . TYR A 1 270 ? -22.669 -6.565 -6.179 1 95.35 270 TYR A O 1
ATOM 2124 N N . ARG A 1 271 ? -22.209 -6.104 -8.305 1 94.56 271 ARG A N 1
ATOM 2125 C CA . ARG A 1 271 ? -22.564 -4.692 -8.199 1 94.56 271 ARG A CA 1
ATOM 2126 C C . ARG A 1 271 ? -24.01 -4.523 -7.745 1 94.56 271 ARG A C 1
ATOM 2128 O O . ARG A 1 271 ? -24.306 -3.677 -6.899 1 94.56 271 ARG A O 1
ATOM 2135 N N . HIS A 1 272 ? -24.874 -5.279 -8.31 1 94.02 272 HIS A N 1
ATOM 2136 C CA . HIS A 1 272 ? -26.28 -5.218 -7.93 1 94.02 272 HIS A CA 1
ATOM 2137 C C . HIS A 1 272 ? -26.472 -5.599 -6.466 1 94.02 272 HIS A C 1
ATOM 2139 O O . HIS A 1 272 ? -27.18 -4.91 -5.728 1 94.02 272 HIS A O 1
ATOM 2145 N N . ALA A 1 273 ? -25.831 -6.698 -6.101 1 93.74 273 ALA A N 1
ATOM 2146 C CA . ALA A 1 273 ? -25.921 -7.139 -4.712 1 93.74 273 ALA A CA 1
ATOM 2147 C C . ALA A 1 273 ? -25.342 -6.092 -3.765 1 93.74 273 ALA A C 1
ATOM 2149 O O . ALA A 1 273 ? -25.913 -5.818 -2.707 1 93.74 273 ALA A O 1
ATOM 2150 N N . PHE A 1 274 ? -24.294 -5.539 -4.173 1 91.93 274 PHE A N 1
ATOM 2151 C CA . PHE A 1 274 ? -23.618 -4.557 -3.332 1 91.93 274 PHE A CA 1
ATOM 2152 C C . PHE A 1 274 ? -24.467 -3.301 -3.178 1 91.93 274 PHE A C 1
ATOM 2154 O O . PHE A 1 274 ? -24.551 -2.731 -2.088 1 91.93 274 PHE A O 1
ATOM 2161 N N . GLU A 1 275 ? -25.008 -2.814 -4.257 1 91.01 275 GLU A N 1
ATOM 2162 C CA . GLU A 1 275 ? -25.892 -1.655 -4.186 1 91.01 275 GLU A CA 1
ATOM 2163 C C . GLU A 1 275 ? -27.064 -1.911 -3.242 1 91.01 275 GLU A C 1
ATOM 2165 O O . GLU A 1 275 ? -27.421 -1.047 -2.438 1 91.01 275 GLU A O 1
ATOM 2170 N N . SER A 1 276 ? -27.672 -3.063 -3.407 1 88.15 276 SER A N 1
ATOM 2171 C CA . SER A 1 276 ? -28.748 -3.435 -2.494 1 88.15 276 SER A CA 1
ATOM 2172 C C . SER A 1 276 ? -28.256 -3.483 -1.051 1 88.15 276 SER A C 1
ATOM 2174 O O . SER A 1 276 ? -28.94 -3.01 -0.14 1 88.15 276 SER A O 1
ATOM 2176 N N . TRP A 1 277 ? -27.102 -4.058 -0.887 1 86.05 277 TRP A N 1
ATOM 2177 C CA . TRP A 1 277 ? -26.483 -4.148 0.431 1 86.05 277 TRP A CA 1
ATOM 2178 C C . TRP A 1 277 ? -26.277 -2.762 1.033 1 86.05 277 TRP A C 1
ATOM 2180 O O . TRP A 1 277 ? -26.601 -2.531 2.2 1 86.05 277 TRP A O 1
ATOM 2190 N N . ARG A 1 278 ? -25.87 -1.845 0.277 1 83.73 278 ARG A N 1
ATOM 2191 C CA . ARG A 1 278 ? -25.565 -0.488 0.718 1 83.73 278 ARG A CA 1
ATOM 2192 C C . ARG A 1 278 ? -26.836 0.258 1.111 1 83.73 278 ARG A C 1
ATOM 2194 O O . ARG A 1 278 ? -26.802 1.143 1.969 1 83.73 278 ARG A O 1
ATOM 2201 N N . THR A 1 279 ? -27.926 -0.116 0.453 1 82.41 279 THR A N 1
ATOM 2202 C CA . THR A 1 279 ? -29.184 0.575 0.713 1 82.41 279 THR A CA 1
ATOM 2203 C C . THR A 1 279 ? -29.962 -0.119 1.827 1 82.41 279 THR A C 1
ATOM 2205 O O . THR A 1 279 ? -31.105 0.245 2.113 1 82.41 279 THR A O 1
ATOM 2208 N N . GLY A 1 280 ? -29.45 -1.159 2.321 1 76.64 280 GLY A N 1
ATOM 2209 C CA . GLY A 1 280 ? -30.027 -1.68 3.55 1 76.64 280 GLY A CA 1
ATOM 2210 C C . GLY A 1 280 ? -30.522 -3.108 3.418 1 76.64 280 GLY A C 1
ATOM 2211 O O . GLY A 1 280 ? -30.852 -3.751 4.417 1 76.64 280 GLY A O 1
ATOM 2212 N N . ARG A 1 281 ? -30.669 -3.614 2.143 1 78.32 281 ARG A N 1
ATOM 2213 C CA . ARG A 1 281 ? -31.087 -5.001 1.965 1 78.32 281 ARG A CA 1
ATOM 2214 C C . ARG A 1 281 ? -29.925 -5.959 2.208 1 78.32 281 ARG A C 1
ATOM 2216 O O . ARG A 1 281 ? -29.098 -6.177 1.32 1 78.32 281 ARG A O 1
ATOM 2223 N N . ARG A 1 282 ? -29.886 -6.654 3.157 1 77.14 282 ARG A N 1
ATOM 2224 C CA . ARG A 1 282 ? -28.702 -7.402 3.568 1 77.14 282 ARG A CA 1
ATOM 2225 C C . ARG A 1 282 ? -28.868 -8.891 3.282 1 77.14 282 ARG A C 1
ATOM 2227 O O . ARG A 1 282 ? -27.916 -9.664 3.412 1 77.14 282 ARG A O 1
ATOM 2234 N N . ASP A 1 283 ? -30.061 -9.258 2.954 1 81.77 283 ASP A N 1
ATOM 2235 C CA . ASP A 1 283 ? -30.329 -10.662 2.656 1 81.77 283 ASP A CA 1
ATOM 2236 C C . ASP A 1 283 ? -30.104 -10.962 1.176 1 81.77 283 ASP A C 1
ATOM 2238 O O . ASP A 1 283 ? -30.329 -12.087 0.724 1 81.77 283 ASP A O 1
ATOM 2242 N N . VAL A 1 284 ? -29.598 -9.925 0.582 1 85.69 284 VAL A N 1
ATOM 2243 C CA . VAL A 1 284 ? -29.335 -10.129 -0.839 1 85.69 284 VAL A CA 1
ATOM 2244 C C . VAL A 1 284 ? -28.094 -11.003 -1.015 1 85.69 284 VAL A C 1
ATOM 2246 O O . VAL A 1 284 ? -27.034 -10.704 -0.461 1 85.69 284 VAL A O 1
ATOM 2249 N N . PRO A 1 285 ? -28.201 -12.112 -1.647 1 91.45 285 PRO A N 1
ATOM 2250 C CA . PRO A 1 285 ? -27.028 -12.965 -1.848 1 91.45 285 PRO A CA 1
ATOM 2251 C C . PRO A 1 285 ? -26.048 -12.388 -2.867 1 91.45 285 PRO A C 1
ATOM 2253 O O . PRO A 1 285 ? -26.459 -11.944 -3.942 1 91.45 285 PRO A O 1
ATOM 2256 N N . PHE A 1 286 ? -24.823 -12.323 -2.471 1 94.68 286 PHE A N 1
ATOM 2257 C CA . PHE A 1 286 ? -23.768 -12.042 -3.437 1 94.68 286 PHE A CA 1
ATOM 2258 C C . PHE A 1 286 ? -23.504 -13.256 -4.32 1 94.68 286 PHE A C 1
ATOM 2260 O O . PHE A 1 286 ? -23.815 -14.386 -3.939 1 94.68 286 PHE A O 1
ATOM 2267 N N . PRO A 1 287 ? -22.979 -13.026 -5.492 1 94.62 287 PRO A N 1
ATOM 2268 C CA . PRO A 1 287 ? -22.73 -14.171 -6.371 1 94.62 287 PRO A CA 1
ATOM 2269 C C . PRO A 1 287 ? -21.647 -15.103 -5.833 1 94.62 287 PRO A C 1
ATOM 2271 O O . PRO A 1 287 ? -20.773 -14.669 -5.079 1 94.62 287 PRO A O 1
ATOM 2274 N N . ALA A 1 288 ? -21.74 -16.368 -6.31 1 93.2 288 ALA A N 1
ATOM 2275 C CA . ALA A 1 288 ? -20.699 -17.333 -5.969 1 93.2 288 ALA A CA 1
ATOM 2276 C C . ALA A 1 288 ? -19.317 -16.806 -6.345 1 93.2 288 ALA A C 1
ATOM 2278 O O . ALA A 1 288 ? -19.147 -16.193 -7.402 1 93.2 288 ALA A O 1
ATOM 2279 N N . GLY A 1 289 ? -18.329 -17.03 -5.445 1 93.39 289 GLY A N 1
ATOM 2280 C CA . GLY A 1 289 ? -16.974 -16.56 -5.687 1 93.39 289 GLY A CA 1
ATOM 2281 C C . GLY A 1 289 ? -16.641 -15.287 -4.932 1 93.39 289 GLY A C 1
ATOM 2282 O O . GLY A 1 289 ? -15.493 -14.837 -4.941 1 93.39 289 GLY A O 1
ATOM 2283 N N . THR A 1 290 ? -17.69 -14.658 -4.318 1 93.94 290 THR A N 1
ATOM 2284 C CA . THR A 1 290 ? -17.453 -13.476 -3.498 1 93.94 290 THR A CA 1
ATOM 2285 C C . THR A 1 290 ? -16.742 -13.852 -2.2 1 93.94 290 THR A C 1
ATOM 2287 O O . THR A 1 290 ? -17.26 -14.643 -1.409 1 93.94 290 THR A O 1
ATOM 2290 N N . TRP A 1 291 ? -15.606 -13.271 -1.999 1 91.96 291 TRP A N 1
ATOM 2291 C CA . TRP A 1 291 ? -14.82 -13.675 -0.838 1 91.96 291 TRP A CA 1
ATOM 2292 C C . TRP A 1 291 ? -14.797 -12.573 0.215 1 91.96 291 TRP A C 1
ATOM 2294 O O . TRP A 1 291 ? -15.2 -12.792 1.36 1 91.96 291 TRP A O 1
ATOM 2304 N N . SER A 1 292 ? -14.43 -11.365 -0.102 1 89.53 292 SER A N 1
ATOM 2305 C CA . SER A 1 292 ? -14.171 -10.294 0.856 1 89.53 292 SER A CA 1
ATOM 2306 C C . SER A 1 292 ? -15.425 -9.95 1.652 1 89.53 292 SER A C 1
ATOM 2308 O O . SER A 1 292 ? -15.382 -9.862 2.881 1 89.53 292 SER A O 1
ATOM 2310 N N . MET A 1 293 ? -16.542 -9.767 0.949 1 90.38 293 MET A N 1
ATOM 2311 C CA . MET A 1 293 ? -17.789 -9.42 1.626 1 90.38 293 MET A CA 1
ATOM 2312 C C . MET A 1 293 ? -18.224 -10.536 2.57 1 90.38 293 MET A C 1
ATOM 2314 O O . MET A 1 293 ? -18.729 -10.269 3.662 1 90.38 293 MET A O 1
ATOM 2318 N N . ARG A 1 294 ? -17.995 -11.756 2.134 1 89.25 294 ARG A N 1
ATOM 2319 C CA . ARG A 1 294 ? -18.347 -12.899 2.969 1 89.25 294 ARG A CA 1
ATOM 2320 C C . ARG A 1 294 ? -17.474 -12.955 4.218 1 89.25 294 ARG A C 1
ATOM 2322 O O . ARG A 1 294 ? -17.985 -13.059 5.335 1 89.25 294 ARG A O 1
ATOM 2329 N N . GLN A 1 295 ? -16.206 -12.887 3.975 1 87.82 295 GLN A N 1
ATOM 2330 C CA . GLN A 1 295 ? -15.251 -13.077 5.062 1 87.82 295 GLN A CA 1
ATOM 2331 C C . GLN A 1 295 ? -15.283 -11.902 6.035 1 87.82 295 GLN A C 1
ATOM 2333 O O . GLN A 1 295 ? -15.237 -12.095 7.251 1 87.82 295 GLN A O 1
ATOM 2338 N N . THR A 1 296 ? -15.387 -10.699 5.512 1 85.03 296 THR A N 1
ATOM 2339 C CA . THR A 1 296 ? -15.228 -9.517 6.352 1 85.03 296 THR A CA 1
ATOM 2340 C C . THR A 1 296 ? -16.575 -9.063 6.908 1 85.03 296 THR A C 1
ATOM 2342 O O . THR A 1 296 ? -16.658 -8.602 8.048 1 85.03 296 THR A O 1
ATOM 2345 N N . HIS A 1 297 ? -17.65 -9.195 6.103 1 86.47 297 HIS A N 1
ATOM 2346 C CA . HIS A 1 297 ? -18.903 -8.56 6.493 1 86.47 297 HIS A CA 1
ATOM 2347 C C . HIS A 1 297 ? -20.008 -9.593 6.688 1 86.47 297 HIS A C 1
ATOM 2349 O O . HIS A 1 297 ? -21.164 -9.234 6.921 1 86.47 297 HIS A O 1
ATOM 2355 N N . GLY A 1 298 ? -19.684 -10.887 6.457 1 84.7 298 GLY A N 1
ATOM 2356 C CA . GLY A 1 298 ? -20.657 -11.948 6.661 1 84.7 298 GLY A CA 1
ATOM 2357 C C . GLY A 1 298 ? -21.761 -11.954 5.621 1 84.7 298 GLY A C 1
ATOM 2358 O O . GLY A 1 298 ? -22.864 -12.441 5.881 1 84.7 298 GLY A O 1
ATOM 2359 N N . ALA A 1 299 ? -21.481 -11.378 4.467 1 88.61 299 ALA A N 1
ATOM 2360 C CA . ALA A 1 299 ? -22.473 -11.341 3.396 1 88.61 299 ALA A CA 1
ATOM 2361 C C . ALA A 1 299 ? -22.855 -12.751 2.955 1 88.61 299 ALA A C 1
ATOM 2363 O O . ALA A 1 299 ? -22.01 -13.649 2.922 1 88.61 299 ALA A O 1
ATOM 2364 N N . LEU A 1 300 ? -24.097 -12.906 2.646 1 89.28 300 LEU A N 1
ATOM 2365 C CA . LEU A 1 300 ? -24.567 -14.163 2.075 1 89.28 300 LEU A CA 1
ATOM 2366 C C . LEU A 1 300 ? -24.056 -14.336 0.648 1 89.28 300 LEU A C 1
ATOM 2368 O O . LEU A 1 300 ? -24.047 -13.381 -0.133 1 89.28 300 LEU A O 1
ATOM 2372 N N . VAL A 1 301 ? -23.612 -15.501 0.357 1 91.92 301 VAL A N 1
ATOM 2373 C CA . VAL A 1 301 ? -23.115 -15.786 -0.985 1 91.92 301 VAL A CA 1
ATOM 2374 C C . VAL A 1 301 ? -23.864 -16.982 -1.57 1 91.92 301 VAL A C 1
ATOM 2376 O O . VAL A 1 301 ? -24.06 -17.992 -0.891 1 91.92 301 VAL A O 1
ATOM 2379 N N . ALA A 1 302 ? -24.293 -16.791 -2.815 1 90.24 302 ALA A N 1
ATOM 2380 C CA . ALA A 1 302 ? -24.986 -17.869 -3.515 1 90.24 302 ALA A CA 1
ATOM 2381 C C . ALA A 1 302 ? -24.086 -19.092 -3.667 1 90.24 302 ALA A C 1
ATOM 2383 O O . ALA A 1 302 ? -22.865 -18.961 -3.782 1 90.24 302 ALA A O 1
ATOM 2384 N N . PRO A 1 303 ? -24.74 -20.241 -3.579 1 81.95 303 PRO A N 1
ATOM 2385 C CA . PRO A 1 303 ? -23.934 -21.445 -3.794 1 81.95 303 PRO A CA 1
ATOM 2386 C C . PRO A 1 303 ? -23.363 -21.528 -5.208 1 81.95 303 PRO A C 1
ATOM 2388 O O . PRO A 1 303 ? -23.942 -20.971 -6.145 1 81.95 303 PRO A O 1
ATOM 2391 N N . ALA A 1 304 ? -22.182 -21.977 -5.387 1 71.81 304 ALA A N 1
ATOM 2392 C CA . ALA A 1 304 ? -21.567 -22.166 -6.698 1 71.81 304 ALA A CA 1
ATOM 2393 C C . ALA A 1 304 ? -22.401 -23.105 -7.565 1 71.81 304 ALA A C 1
ATOM 2395 O O . ALA A 1 304 ? -23.008 -24.052 -7.059 1 71.81 304 ALA A O 1
ATOM 2396 N N . CYS A 1 305 ? -22.931 -22.661 -8.7 1 53.71 305 CYS A N 1
ATOM 2397 C CA . CYS A 1 305 ? -23.666 -23.554 -9.589 1 53.71 305 CYS A CA 1
ATOM 2398 C C . CYS A 1 305 ? -22.83 -24.778 -9.944 1 53.71 305 CYS A C 1
ATOM 2400 O O . CYS A 1 305 ? -21.745 -24.65 -10.513 1 53.71 305 CYS A O 1
ATOM 2402 N N . VAL A 1 306 ? -22.647 -25.73 -9.128 1 46.26 306 VAL A N 1
ATOM 2403 C CA . VAL A 1 306 ? -21.999 -26.985 -9.494 1 46.26 306 VAL A CA 1
ATOM 2404 C C . VAL A 1 306 ? -22.578 -27.502 -10.81 1 46.26 306 VAL A C 1
ATOM 2406 O O . VAL A 1 306 ? -23.798 -27.596 -10.963 1 46.26 306 VAL A O 1
ATOM 2409 N N . ALA A 1 307 ? -21.918 -27.234 -11.998 1 39.99 307 ALA A N 1
ATOM 2410 C CA . ALA A 1 307 ? -22.338 -27.986 -13.177 1 39.99 307 ALA A CA 1
ATOM 2411 C C . ALA A 1 307 ? -22.567 -29.456 -12.838 1 39.99 307 ALA A C 1
ATOM 2413 O O . ALA A 1 307 ? -21.707 -30.101 -12.233 1 39.99 307 ALA A O 1
ATOM 2414 N N . ALA A 1 308 ? -23.833 -29.993 -12.908 1 34.41 308 ALA A N 1
ATOM 2415 C CA . ALA A 1 308 ? -24.039 -31.428 -13.081 1 34.41 308 ALA A CA 1
ATOM 2416 C C . ALA A 1 308 ? -23.292 -31.946 -14.307 1 34.41 308 ALA A C 1
ATOM 2418 O O . ALA A 1 308 ? -23.211 -31.259 -15.328 1 34.41 308 ALA A O 1
ATOM 2419 N N . MET B 1 1 ? -7.533 -6.948 12.346 1 45.38 1 MET B N 1
ATOM 2420 C CA . MET B 1 1 ? -8.255 -5.863 11.686 1 45.38 1 MET B CA 1
ATOM 2421 C C . MET B 1 1 ? -7.647 -4.511 12.042 1 45.38 1 MET B C 1
ATOM 2423 O O . MET B 1 1 ? -7.169 -4.315 13.161 1 45.38 1 MET B O 1
ATOM 2427 N N . THR B 1 2 ? -7.314 -3.645 11.102 1 61.83 2 THR B N 1
ATOM 2428 C CA . THR B 1 2 ? -6.8 -2.303 11.353 1 61.83 2 THR B CA 1
ATOM 2429 C C . THR B 1 2 ? -7.747 -1.523 12.261 1 61.83 2 THR B C 1
ATOM 2431 O O . THR B 1 2 ? -8.96 -1.742 12.237 1 61.83 2 THR B O 1
ATOM 2434 N N . GLN B 1 3 ? -7.295 -0.923 13.336 1 80.24 3 GLN B N 1
ATOM 2435 C CA . GLN B 1 3 ? -8.092 -0.13 14.266 1 80.24 3 GLN B CA 1
ATOM 2436 C C . GLN B 1 3 ? -8.879 0.952 13.532 1 80.24 3 GLN B C 1
ATOM 2438 O O . GLN B 1 3 ? -8.33 1.658 12.683 1 80.24 3 GLN B O 1
ATOM 2443 N N . PRO B 1 4 ? -10.234 0.887 13.831 1 89.55 4 PRO B N 1
ATOM 2444 C CA . PRO B 1 4 ? -11.027 1.942 13.198 1 89.55 4 PRO B CA 1
ATOM 2445 C C . PRO B 1 4 ? -10.622 3.341 13.657 1 89.55 4 PRO B C 1
ATOM 2447 O O . PRO B 1 4 ? -10.311 3.543 14.833 1 89.55 4 PRO B O 1
ATOM 2450 N N . ARG B 1 5 ? -10.602 4.239 12.791 1 89.76 5 ARG B N 1
ATOM 2451 C CA . ARG B 1 5 ? -10.289 5.629 13.109 1 89.76 5 ARG B CA 1
ATOM 2452 C C . ARG B 1 5 ? -11.551 6.405 13.471 1 89.76 5 ARG B C 1
ATOM 2454 O O . ARG B 1 5 ? -12.57 6.298 12.786 1 89.76 5 ARG B O 1
ATOM 2461 N N . LEU B 1 6 ? -11.457 7.115 14.508 1 93.35 6 LEU B N 1
ATOM 2462 C CA . LEU B 1 6 ? -12.534 8.012 14.914 1 93.35 6 LEU B CA 1
ATOM 2463 C C . LEU B 1 6 ? -12.483 9.315 14.124 1 93.35 6 LEU B C 1
ATOM 2465 O O . LEU B 1 6 ? -11.485 10.039 14.176 1 93.35 6 LEU B O 1
ATOM 2469 N N . ILE B 1 7 ? -13.511 9.571 13.367 1 94.59 7 ILE B N 1
ATOM 2470 C CA . ILE B 1 7 ? -13.617 10.808 12.601 1 94.59 7 ILE B CA 1
ATOM 2471 C C . ILE B 1 7 ? -14.791 11.636 13.118 1 94.59 7 ILE B C 1
ATOM 2473 O O . ILE B 1 7 ? -15.951 11.32 12.845 1 94.59 7 ILE B O 1
ATOM 2477 N N . GLU B 1 8 ? -14.542 12.672 13.75 1 92.7 8 GLU B N 1
ATOM 2478 C CA . GLU B 1 8 ? -15.574 13.519 14.34 1 92.7 8 GLU B CA 1
ATOM 2479 C C . GLU B 1 8 ? -15.651 14.869 13.634 1 92.7 8 GLU B C 1
ATOM 2481 O O . GLU B 1 8 ? -14.634 15.547 13.466 1 92.7 8 GLU B O 1
ATOM 2486 N N . PRO B 1 9 ? -16.875 15.241 13.253 1 94.55 9 PRO B N 1
ATOM 2487 C CA . PRO B 1 9 ? -17.015 16.59 12.7 1 94.55 9 PRO B CA 1
ATOM 2488 C C . PRO B 1 9 ? -16.534 17.675 13.662 1 94.55 9 PRO B C 1
ATOM 2490 O O . PRO B 1 9 ? -16.747 17.57 14.872 1 94.55 9 PRO B O 1
ATOM 2493 N N . GLY B 1 10 ? -15.857 18.68 13.092 1 96.11 10 GLY B N 1
ATOM 2494 C CA . GLY B 1 10 ? -15.41 19.804 13.899 1 96.11 10 GLY B CA 1
ATOM 2495 C C . GLY B 1 10 ? -14.032 19.598 14.498 1 96.11 10 GLY B C 1
ATOM 2496 O O . GLY B 1 10 ? -13.442 20.531 15.048 1 96.11 10 GLY B O 1
ATOM 2497 N N . SER B 1 11 ? -13.454 18.416 14.326 1 96.89 11 SER B N 1
ATOM 2498 C CA . SER B 1 11 ? -12.174 18.095 14.949 1 96.89 11 SER B CA 1
ATOM 2499 C C . SER B 1 11 ? -11.013 18.715 14.18 1 96.89 11 SER B C 1
ATOM 2501 O O . SER B 1 11 ? -11.122 18.968 12.978 1 96.89 11 SER B O 1
ATOM 2503 N N . VAL B 1 12 ? -9.937 19.01 14.915 1 98.43 12 VAL B N 1
ATOM 2504 C CA . VAL B 1 12 ? -8.683 19.504 14.356 1 98.43 12 VAL B CA 1
ATOM 2505 C C . VAL B 1 12 ? -7.652 18.378 14.322 1 98.43 12 VAL B C 1
ATOM 2507 O O . VAL B 1 12 ? -7.541 17.601 15.274 1 98.43 12 VAL B O 1
ATOM 2510 N N . TYR B 1 13 ? -6.944 18.247 13.228 1 98.43 13 TYR B N 1
ATOM 2511 C CA . TYR B 1 13 ? -6.012 17.138 13.059 1 98.43 13 TYR B CA 1
ATOM 2512 C C . TYR B 1 13 ? -4.634 17.642 12.645 1 98.43 13 TYR B C 1
ATOM 2514 O O . TYR B 1 13 ? -4.522 18.61 11.889 1 98.43 13 TYR B O 1
ATOM 2522 N N . LEU B 1 14 ? -3.604 17.022 13.131 1 98.31 14 LEU B N 1
ATOM 2523 C CA . LEU B 1 14 ? -2.278 17.052 12.524 1 98.31 14 LEU B CA 1
ATOM 2524 C C . LEU B 1 14 ? -2.095 15.883 11.561 1 98.31 14 LEU B C 1
ATOM 2526 O O . LEU B 1 14 ? -2.237 14.723 11.953 1 98.31 14 LEU B O 1
ATOM 2530 N N . ILE B 1 15 ? -1.812 16.183 10.323 1 97.89 15 ILE B N 1
ATOM 2531 C CA . ILE B 1 15 ? -1.637 15.169 9.29 1 97.89 15 ILE B CA 1
ATOM 2532 C C . ILE B 1 15 ? -0.166 15.092 8.886 1 97.89 15 ILE B C 1
ATOM 2534 O O . ILE B 1 15 ? 0.467 16.118 8.624 1 97.89 15 ILE B O 1
ATOM 2538 N N . THR B 1 16 ? 0.402 13.902 8.866 1 96.8 16 THR B N 1
ATOM 2539 C CA . THR B 1 16 ? 1.743 13.655 8.347 1 96.8 16 THR B CA 1
ATOM 2540 C C . THR B 1 16 ? 1.732 12.504 7.346 1 96.8 16 THR B C 1
ATOM 2542 O O . THR B 1 16 ? 1.15 11.45 7.611 1 96.8 16 THR B O 1
ATOM 2545 N N . ARG B 1 17 ? 2.214 12.711 6.256 1 96.14 17 ARG B N 1
ATOM 2546 C CA . ARG B 1 17 ? 2.359 11.664 5.25 1 96.14 17 ARG B CA 1
ATOM 2547 C C . ARG B 1 17 ? 3.772 11.647 4.677 1 96.14 17 ARG B C 1
ATOM 2549 O O . ARG B 1 17 ? 4.309 12.692 4.303 1 96.14 17 ARG B O 1
ATOM 2556 N N . ARG B 1 18 ? 4.361 10.535 4.569 1 94.71 18 ARG B N 1
ATOM 2557 C CA . ARG B 1 18 ? 5.759 10.397 4.174 1 94.71 18 ARG B CA 1
ATOM 2558 C C . ARG B 1 18 ? 5.877 9.825 2.766 1 94.71 18 ARG B C 1
ATOM 2560 O O . ARG B 1 18 ? 5.008 9.072 2.322 1 94.71 18 ARG B O 1
ATOM 2567 N N . VAL B 1 19 ? 6.989 10.164 2.165 1 94.9 19 VAL B N 1
ATOM 2568 C CA . VAL B 1 19 ? 7.319 9.651 0.839 1 94.9 19 VAL B CA 1
ATOM 2569 C C . VAL B 1 19 ? 7.936 8.259 0.962 1 94.9 19 VAL B C 1
ATOM 2571 O O . VAL B 1 19 ? 8.56 7.937 1.976 1 94.9 19 VAL B O 1
ATOM 2574 N N . LEU B 1 20 ? 7.775 7.537 -0.051 1 92.92 20 LEU B N 1
ATOM 2575 C CA . LEU B 1 20 ? 8.304 6.179 -0.112 1 92.92 20 LEU B CA 1
ATOM 2576 C C . LEU B 1 20 ? 9.8 6.165 0.184 1 92.92 20 LEU B C 1
ATOM 2578 O O . LEU B 1 20 ? 10.57 6.89 -0.45 1 92.92 20 LEU B O 1
ATOM 2582 N N . ARG B 1 21 ? 10.236 5.415 1.206 1 90.02 21 ARG B N 1
ATOM 2583 C CA . ARG B 1 21 ? 11.621 5.145 1.579 1 90.02 21 ARG B CA 1
ATOM 2584 C C . ARG B 1 21 ? 12.39 6.443 1.805 1 90.02 21 ARG B C 1
ATOM 2586 O O . ARG B 1 21 ? 13.597 6.505 1.566 1 90.02 21 ARG B O 1
ATOM 2593 N N . ARG B 1 22 ? 11.716 7.557 1.941 1 92.08 22 ARG B N 1
ATOM 2594 C CA . ARG B 1 22 ? 12.285 8.857 2.284 1 92.08 22 ARG B CA 1
ATOM 2595 C C . ARG B 1 22 ? 13.107 9.417 1.129 1 92.08 22 ARG B C 1
ATOM 2597 O O . ARG B 1 22 ? 14.126 10.077 1.348 1 92.08 22 ARG B O 1
ATOM 2604 N N . TYR B 1 23 ? 12.794 9.049 -0.026 1 93.68 23 TYR B N 1
ATOM 2605 C CA . TYR B 1 23 ? 13.344 9.762 -1.173 1 93.68 23 TYR B CA 1
ATOM 2606 C C . TYR B 1 23 ? 13.004 11.246 -1.107 1 93.68 23 TYR B C 1
ATOM 2608 O O . TYR B 1 23 ? 11.942 11.624 -0.606 1 93.68 23 TYR B O 1
ATOM 2616 N N . HIS B 1 24 ? 13.852 12.075 -1.614 1 96.58 24 HIS B N 1
ATOM 2617 C CA . HIS B 1 24 ? 13.597 13.511 -1.631 1 96.58 24 HIS B CA 1
ATOM 2618 C C . HIS B 1 24 ? 12.693 13.896 -2.797 1 96.58 24 HIS B C 1
ATOM 2620 O O . HIS B 1 24 ? 12.977 14.855 -3.519 1 96.58 24 HIS B O 1
ATOM 2626 N N . LEU B 1 25 ? 11.645 13.135 -3.011 1 97.21 25 LEU B N 1
ATOM 2627 C CA . LEU B 1 25 ? 10.778 13.376 -4.16 1 97.21 25 LEU B CA 1
ATOM 2628 C C . LEU B 1 25 ? 10.133 14.755 -4.074 1 97.21 25 LEU B C 1
ATOM 2630 O O . LEU B 1 25 ? 9.738 15.324 -5.094 1 97.21 25 LEU B O 1
ATOM 2634 N N . PHE B 1 26 ? 10.068 15.298 -2.837 1 97.97 26 PHE B N 1
ATOM 2635 C CA . PHE B 1 26 ? 9.481 16.616 -2.63 1 97.97 26 PHE B CA 1
ATOM 2636 C C . PHE B 1 26 ? 10.566 17.666 -2.422 1 97.97 26 PHE B C 1
ATOM 2638 O O . PHE B 1 26 ? 10.328 18.694 -1.786 1 97.97 26 PHE B O 1
ATOM 2645 N N . ALA B 1 27 ? 11.787 17.377 -2.876 1 96.99 27 ALA B N 1
ATOM 2646 C CA . ALA B 1 27 ? 12.828 18.401 -2.833 1 96.99 27 ALA B CA 1
ATOM 2647 C C . ALA B 1 27 ? 12.289 19.751 -3.296 1 96.99 27 ALA B C 1
ATOM 2649 O O . ALA B 1 27 ? 11.611 19.837 -4.323 1 96.99 27 ALA B O 1
ATOM 2650 N N . PRO B 1 28 ? 12.657 20.683 -2.572 1 96.09 28 PRO B N 1
ATOM 2651 C CA . PRO B 1 28 ? 11.983 21.958 -2.83 1 96.09 28 PRO B CA 1
ATOM 2652 C C . PRO B 1 28 ? 12.391 22.582 -4.162 1 96.09 28 PRO B C 1
ATOM 2654 O O . PRO B 1 28 ? 13.583 22.672 -4.467 1 96.09 28 PRO B O 1
ATOM 2657 N N . ASP B 1 29 ? 11.407 22.958 -4.922 1 94.78 29 ASP B N 1
ATOM 2658 C CA . ASP B 1 29 ? 11.492 23.815 -6.1 1 94.78 29 ASP B CA 1
ATOM 2659 C C . ASP B 1 29 ? 10.127 24.402 -6.452 1 94.78 29 ASP B C 1
ATOM 2661 O O . ASP B 1 29 ? 9.11 24.015 -5.872 1 94.78 29 ASP B O 1
ATOM 2665 N N . ALA B 1 30 ? 10.126 25.316 -7.266 1 95.72 30 ALA B N 1
ATOM 2666 C CA . ALA B 1 30 ? 8.93 26.103 -7.552 1 95.72 30 ALA B CA 1
ATOM 2667 C C . ALA B 1 30 ? 7.801 25.217 -8.07 1 95.72 30 ALA B C 1
ATOM 2669 O O . ALA B 1 30 ? 6.638 25.406 -7.706 1 95.72 30 ALA B O 1
ATOM 2670 N N . ARG B 1 31 ? 8.125 24.266 -8.902 1 96.87 31 ARG B N 1
ATOM 2671 C CA . ARG B 1 31 ? 7.11 23.415 -9.515 1 96.87 31 ARG B CA 1
ATOM 2672 C C . ARG B 1 31 ? 6.49 22.475 -8.487 1 96.87 31 ARG B C 1
ATOM 2674 O O . ARG B 1 31 ? 5.267 22.328 -8.431 1 96.87 31 ARG B O 1
ATOM 2681 N N . MET B 1 32 ? 7.289 21.855 -7.685 1 97.81 32 MET B N 1
ATOM 2682 C CA . MET B 1 32 ? 6.794 20.946 -6.655 1 97.81 32 MET B CA 1
ATOM 2683 C C . MET B 1 32 ? 5.942 21.692 -5.634 1 97.81 32 MET B C 1
ATOM 2685 O O . MET B 1 32 ? 4.885 21.206 -5.228 1 97.81 32 MET B O 1
ATOM 2689 N N . ASN B 1 33 ? 6.426 22.871 -5.229 1 97.52 33 ASN B N 1
ATOM 2690 C CA . ASN B 1 33 ? 5.656 23.688 -4.296 1 97.52 33 ASN B CA 1
ATOM 2691 C C . ASN B 1 33 ? 4.281 24.035 -4.86 1 97.52 33 ASN B C 1
ATOM 2693 O O . ASN B 1 33 ? 3.275 23.948 -4.152 1 97.52 33 ASN B O 1
ATOM 2697 N N . ARG B 1 34 ? 4.272 24.365 -6.091 1 97.86 34 ARG B N 1
ATOM 2698 C CA . ARG B 1 34 ? 3.025 24.732 -6.753 1 97.86 34 ARG B CA 1
ATOM 2699 C C . ARG B 1 34 ? 2.073 23.543 -6.825 1 97.86 34 ARG B C 1
ATOM 2701 O O . ARG B 1 34 ? 0.88 23.679 -6.546 1 97.86 34 ARG B O 1
ATOM 2708 N N . ILE B 1 35 ? 2.549 22.412 -7.193 1 98.23 35 ILE B N 1
ATOM 2709 C CA . ILE B 1 35 ? 1.752 21.192 -7.272 1 98.23 35 ILE B CA 1
ATOM 2710 C C . ILE B 1 35 ? 1.082 20.926 -5.926 1 98.23 35 ILE B C 1
ATOM 2712 O O . ILE B 1 35 ? -0.123 20.671 -5.865 1 98.23 35 ILE B O 1
ATOM 2716 N N . PHE B 1 36 ? 1.851 20.998 -4.914 1 98.56 36 PHE B N 1
ATOM 2717 C CA . PHE B 1 36 ? 1.343 20.686 -3.583 1 98.56 36 PHE B CA 1
ATOM 2718 C C . PHE B 1 36 ? 0.27 21.685 -3.166 1 98.56 36 PHE B C 1
ATOM 2720 O O . PHE B 1 36 ? -0.83 21.293 -2.773 1 98.56 36 PHE B O 1
ATOM 2727 N N . LEU B 1 37 ? 0.594 22.915 -3.289 1 98.44 37 LEU B N 1
ATOM 2728 C CA . LEU B 1 37 ? -0.321 23.958 -2.837 1 98.44 37 LEU B CA 1
ATOM 2729 C C . LEU B 1 37 ? -1.602 23.953 -3.664 1 98.44 37 LEU B C 1
ATOM 2731 O O . LEU B 1 37 ? -2.696 24.125 -3.122 1 98.44 37 LEU B O 1
ATOM 2735 N N . TYR B 1 38 ? -1.471 23.793 -4.942 1 98.51 38 TYR B N 1
ATOM 2736 C CA . TYR B 1 38 ? -2.636 23.735 -5.817 1 98.51 38 TYR B CA 1
ATOM 2737 C C . TYR B 1 38 ? -3.552 22.581 -5.43 1 98.51 38 TYR B C 1
ATOM 2739 O O . TYR B 1 38 ? -4.757 22.77 -5.249 1 98.51 38 TYR B O 1
ATOM 2747 N N . THR B 1 39 ? -2.98 21.42 -5.304 1 98.36 39 THR B N 1
ATOM 2748 C CA . THR B 1 39 ? -3.757 20.228 -4.984 1 98.36 39 THR B CA 1
ATOM 2749 C C . THR B 1 39 ? -4.408 20.359 -3.61 1 98.36 39 THR B C 1
ATOM 2751 O O . THR B 1 39 ? -5.562 19.968 -3.424 1 98.36 39 THR B O 1
ATOM 2754 N N . LEU B 1 40 ? -3.652 20.913 -2.683 1 98.71 40 LEU B N 1
ATOM 2755 C CA . LEU B 1 40 ? -4.176 21.149 -1.342 1 98.71 40 LEU B CA 1
ATOM 2756 C C . LEU B 1 40 ? -5.394 22.066 -1.388 1 98.71 40 LEU B C 1
ATOM 2758 O O . LEU B 1 40 ? -6.415 21.782 -0.757 1 98.71 40 LEU B O 1
ATOM 2762 N N . ALA B 1 41 ? -5.282 23.098 -2.136 1 98.49 41 ALA B N 1
ATOM 2763 C CA . ALA B 1 41 ? -6.378 24.057 -2.246 1 98.49 41 ALA B CA 1
ATOM 2764 C C . ALA B 1 41 ? -7.625 23.4 -2.831 1 98.49 41 ALA B C 1
ATOM 2766 O O . ALA B 1 41 ? -8.728 23.569 -2.307 1 98.49 41 ALA B O 1
ATOM 2767 N N . VAL B 1 42 ? -7.458 22.67 -3.891 1 97.95 42 VAL B N 1
ATOM 2768 C CA . VAL B 1 42 ? -8.575 22.016 -4.565 1 97.95 42 VAL B CA 1
ATOM 2769 C C . VAL B 1 42 ? -9.217 20.995 -3.629 1 97.95 42 VAL B C 1
ATOM 2771 O O . VAL B 1 42 ? -10.442 20.954 -3.492 1 97.95 42 VAL B O 1
ATOM 2774 N N . ALA B 1 43 ? -8.399 20.208 -2.99 1 98.27 43 ALA B N 1
ATOM 2775 C CA . ALA B 1 43 ? -8.902 19.181 -2.081 1 98.27 43 ALA B CA 1
ATOM 2776 C C . ALA B 1 43 ? -9.66 19.805 -0.913 1 98.27 43 ALA B C 1
ATOM 2778 O O . ALA B 1 43 ? -10.725 19.318 -0.526 1 98.27 43 ALA B O 1
ATOM 2779 N N . ALA B 1 44 ? -9.076 20.839 -0.319 1 98.39 44 ALA B N 1
ATOM 2780 C CA . ALA B 1 44 ? -9.696 21.518 0.816 1 98.39 44 ALA B CA 1
ATOM 2781 C C . ALA B 1 44 ? -11.059 22.088 0.436 1 98.39 44 ALA B C 1
ATOM 2783 O O . ALA B 1 44 ? -12.03 21.942 1.182 1 98.39 44 ALA B O 1
ATOM 2784 N N . ALA B 1 45 ? -11.122 22.733 -0.676 1 97.36 45 ALA B N 1
ATOM 2785 C CA . ALA B 1 45 ? -12.378 23.307 -1.152 1 97.36 45 ALA B CA 1
ATOM 2786 C C . ALA B 1 45 ? -13.424 22.22 -1.386 1 97.36 45 ALA B C 1
ATOM 2788 O O . ALA B 1 45 ? -14.59 22.382 -1.017 1 97.36 45 ALA B O 1
ATOM 2789 N N . ARG B 1 46 ? -13.057 21.164 -1.967 1 96.72 46 ARG B N 1
ATOM 2790 C CA . ARG B 1 46 ? -13.958 20.067 -2.304 1 96.72 46 ARG B CA 1
ATOM 2791 C C . ARG B 1 46 ? -14.55 19.439 -1.047 1 96.72 46 ARG B C 1
ATOM 2793 O O . ARG B 1 46 ? -15.734 19.095 -1.016 1 96.72 46 ARG B O 1
ATOM 2800 N N . ALA B 1 47 ? -13.731 19.312 -0.018 1 97.8 47 ALA B N 1
ATOM 2801 C CA . ALA B 1 47 ? -14.159 18.577 1.169 1 97.8 47 ALA B CA 1
ATOM 2802 C C . ALA B 1 47 ? -14.63 19.53 2.264 1 97.8 47 ALA B C 1
ATOM 2804 O O . ALA B 1 47 ? -15.133 19.092 3.302 1 97.8 47 ALA B O 1
ATOM 2805 N N . GLY B 1 48 ? -14.42 20.828 2.064 1 97.85 48 GLY B N 1
ATOM 2806 C CA . GLY B 1 48 ? -14.774 21.805 3.082 1 97.85 48 GLY B CA 1
ATOM 2807 C C . GLY B 1 48 ? -13.843 21.783 4.279 1 97.85 48 GLY B C 1
ATOM 2808 O O . GLY B 1 48 ? -14.271 22.024 5.41 1 97.85 48 GLY B O 1
ATOM 2809 N N . VAL B 1 49 ? -12.655 21.395 4.071 1 98.52 49 VAL B N 1
ATOM 2810 C CA . VAL B 1 49 ? -11.651 21.315 5.127 1 98.52 49 VAL B CA 1
ATOM 2811 C C . VAL B 1 49 ? -10.941 22.66 5.267 1 98.52 49 VAL B C 1
ATOM 2813 O O . VAL B 1 49 ? -10.615 23.304 4.268 1 98.52 49 VAL B O 1
ATOM 2816 N N . LEU B 1 50 ? -10.759 23.106 6.51 1 98.69 50 LEU B N 1
ATOM 2817 C CA . LEU B 1 50 ? -10.069 24.36 6.791 1 98.69 50 LEU B CA 1
ATOM 2818 C C . LEU B 1 50 ? -8.593 24.114 7.082 1 98.69 50 LEU B C 1
ATOM 2820 O O . LEU B 1 50 ? -8.253 23.348 7.987 1 98.69 50 LEU B O 1
ATOM 2824 N N . VAL B 1 51 ? -7.732 24.794 6.352 1 98.79 51 VAL B N 1
ATOM 2825 C CA . VAL B 1 51 ? -6.293 24.614 6.514 1 98.79 51 VAL B CA 1
ATOM 2826 C C . VAL B 1 51 ? -5.729 25.726 7.396 1 98.79 51 VAL B C 1
ATOM 2828 O O . VAL B 1 51 ? -5.988 26.908 7.156 1 98.79 51 VAL B O 1
ATOM 2831 N N . HIS B 1 52 ? -4.967 25.329 8.388 1 98.66 52 HIS B N 1
ATOM 2832 C CA . HIS B 1 52 ? -4.36 26.296 9.296 1 98.66 52 HIS B CA 1
ATOM 2833 C C . HIS B 1 52 ? -2.863 26.43 9.038 1 98.66 52 HIS B C 1
ATOM 2835 O O . HIS B 1 52 ? -2.286 27.499 9.25 1 98.66 52 HIS B O 1
ATOM 2841 N N . THR B 1 53 ? -2.245 25.32 8.685 1 98.09 53 THR B N 1
ATOM 2842 C CA . THR B 1 53 ? -0.814 25.28 8.406 1 98.09 53 THR B CA 1
ATOM 2843 C C . THR B 1 53 ? -0.495 24.206 7.37 1 98.09 53 THR B C 1
ATOM 2845 O O . THR B 1 53 ? -1.125 23.147 7.351 1 98.09 53 THR B O 1
ATOM 2848 N N . ALA B 1 54 ? 0.46 24.515 6.538 1 98.32 54 ALA B N 1
ATOM 2849 C CA . ALA B 1 54 ? 0.965 23.578 5.537 1 98.32 54 ALA B CA 1
ATOM 2850 C C . ALA B 1 54 ? 2.482 23.676 5.41 1 98.32 54 ALA B C 1
ATOM 2852 O O . ALA B 1 54 ? 3.024 24.762 5.189 1 98.32 54 ALA B O 1
ATOM 2853 N N . VAL B 1 55 ? 3.168 22.582 5.597 1 98.28 55 VAL B N 1
ATOM 2854 C CA . VAL B 1 55 ? 4.614 22.488 5.428 1 98.28 55 VAL B CA 1
ATOM 2855 C C . VAL B 1 55 ? 4.956 21.268 4.575 1 98.28 55 VAL B C 1
ATOM 2857 O O . VAL B 1 55 ? 4.547 20.148 4.889 1 98.28 55 VAL B O 1
ATOM 2860 N N . LEU B 1 56 ? 5.573 21.493 3.48 1 98.18 56 LEU B N 1
ATOM 2861 C CA . LEU B 1 56 ? 6.074 20.408 2.643 1 98.18 56 LEU B CA 1
ATOM 2862 C C . LEU B 1 56 ? 7.589 20.285 2.763 1 98.18 56 LEU B C 1
ATOM 2864 O O . LEU B 1 56 ? 8.325 21.168 2.315 1 98.18 56 LEU B O 1
ATOM 2868 N N . MET B 1 57 ? 7.992 19.239 3.351 1 96.59 57 MET B N 1
ATOM 2869 C CA . MET B 1 57 ? 9.408 18.897 3.444 1 96.59 57 MET B CA 1
ATOM 2870 C C . MET B 1 57 ? 9.871 18.151 2.198 1 96.59 57 MET B C 1
ATOM 2872 O O . MET B 1 57 ? 9.082 17.915 1.281 1 96.59 57 MET B O 1
ATOM 2876 N N . SER B 1 58 ? 11.152 17.745 2.181 1 96.76 58 SER B N 1
ATOM 2877 C CA . SER B 1 58 ? 11.668 17.024 1.022 1 96.76 58 SER B CA 1
ATOM 2878 C C . SER B 1 58 ? 11.14 15.594 0.98 1 96.76 58 SER B C 1
ATOM 2880 O O . SER B 1 58 ? 11.089 14.976 -0.085 1 96.76 58 SER B O 1
ATOM 2882 N N . THR B 1 59 ? 10.657 15.089 2.193 1 96.04 59 THR B N 1
ATOM 2883 C CA . THR B 1 59 ? 10.309 13.673 2.247 1 96.04 59 THR B CA 1
ATOM 2884 C C . THR B 1 59 ? 8.923 13.48 2.854 1 96.04 59 THR B C 1
ATOM 2886 O O . THR B 1 59 ? 8.434 12.352 2.952 1 96.04 59 THR B O 1
ATOM 2889 N N . HIS B 1 60 ? 8.242 14.448 3.341 1 96.49 60 HIS B N 1
ATOM 2890 C CA . HIS B 1 60 ? 6.929 14.336 3.965 1 96.49 60 HIS B CA 1
ATOM 2891 C C . HIS B 1 60 ? 6.237 15.693 4.042 1 96.49 60 HIS B C 1
ATOM 2893 O O . HIS B 1 60 ? 6.838 16.72 3.719 1 96.49 60 HIS B O 1
ATOM 2899 N N . GLU B 1 61 ? 5.023 15.638 4.415 1 97.72 61 GLU B N 1
ATOM 2900 C CA . GLU B 1 61 ? 4.252 16.859 4.628 1 97.72 61 GLU B CA 1
ATOM 2901 C C . GLU B 1 61 ? 3.689 16.916 6.045 1 97.72 61 GLU B C 1
ATOM 2903 O O . GLU B 1 61 ? 3.53 15.883 6.698 1 97.72 61 GLU B O 1
ATOM 2908 N N . HIS B 1 62 ? 3.4 18.111 6.509 1 98.01 62 HIS B N 1
ATOM 2909 C CA . HIS B 1 62 ? 2.643 18.39 7.724 1 98.01 62 HIS B CA 1
ATOM 2910 C C . HIS B 1 62 ? 1.491 19.35 7.447 1 98.01 62 HIS B C 1
ATOM 2912 O O . HIS B 1 62 ? 1.693 20.417 6.862 1 98.01 62 HIS B O 1
ATOM 2918 N N . LEU B 1 63 ? 0.364 18.961 7.86 1 98.5 63 LEU B N 1
ATOM 2919 C CA . LEU B 1 63 ? -0.816 19.816 7.799 1 98.5 63 LEU B CA 1
ATOM 2920 C C . LEU B 1 63 ? -1.518 19.873 9.151 1 98.5 63 LEU B C 1
ATOM 2922 O O . LEU B 1 63 ? -1.605 18.863 9.853 1 98.5 63 LEU B O 1
ATOM 2926 N N . VAL B 1 64 ? -1.974 21.009 9.537 1 98.8 64 VAL B N 1
ATOM 2927 C CA . VAL B 1 64 ? -2.984 21.135 10.583 1 98.8 64 VAL B CA 1
ATOM 2928 C C . VAL B 1 64 ? -4.289 21.651 9.982 1 98.8 64 VAL B C 1
ATOM 2930 O O . VAL B 1 64 ? -4.316 22.717 9.362 1 98.8 64 VAL B O 1
ATOM 2933 N N . VAL B 1 65 ? -5.342 20.878 10.152 1 98.84 65 VAL B N 1
ATOM 2934 C CA . VAL B 1 65 ? -6.593 21.207 9.478 1 98.84 65 VAL B CA 1
ATOM 2935 C C . VAL B 1 65 ? -7.765 21.001 10.434 1 98.84 65 VAL B C 1
ATOM 2937 O O . VAL B 1 65 ? -7.658 20.246 11.404 1 98.84 65 VAL B O 1
ATOM 2940 N N . THR B 1 66 ? -8.851 21.677 10.199 1 98.78 66 THR B N 1
ATOM 2941 C CA . THR B 1 66 ? -10.149 21.393 10.8 1 98.78 66 THR B CA 1
ATOM 2942 C C . THR B 1 66 ? -11.072 20.707 9.797 1 98.78 66 THR B C 1
ATOM 2944 O O . THR B 1 66 ? -11.164 21.128 8.642 1 98.78 66 THR B O 1
ATOM 2947 N N . ASP B 1 67 ? -11.645 19.675 10.204 1 98.06 67 ASP B N 1
ATOM 2948 C CA . ASP B 1 67 ? -12.641 18.963 9.41 1 98.06 67 ASP B CA 1
ATOM 2949 C C . ASP B 1 67 ? -14.05 19.215 9.941 1 98.06 67 ASP B C 1
ATOM 2951 O O . ASP B 1 67 ? -14.559 18.443 10.755 1 98.06 67 ASP B O 1
ATOM 2955 N N . PRO B 1 68 ? -14.746 20.226 9.403 1 97.37 68 PRO B N 1
ATOM 2956 C CA . PRO B 1 68 ? -16.052 20.594 9.955 1 97.37 68 PRO B CA 1
ATOM 2957 C C . PRO B 1 68 ? -17.103 19.504 9.761 1 97.37 68 PRO B C 1
ATOM 2959 O O . PRO B 1 68 ? -18 19.351 10.595 1 97.37 68 PRO B O 1
ATOM 2962 N N . GLU B 1 69 ? -17.032 18.688 8.746 1 95.29 69 GLU B N 1
ATOM 2963 C CA . GLU B 1 69 ? -18.156 17.837 8.366 1 95.29 69 GLU B CA 1
ATOM 2964 C C . GLU B 1 69 ? -17.781 16.36 8.441 1 95.29 69 GLU B C 1
ATOM 2966 O O . GLU B 1 69 ? -18.561 15.495 8.038 1 95.29 69 GLU B O 1
ATOM 2971 N N . GLY B 1 70 ? -16.618 16.09 8.899 1 95.02 70 GLY B N 1
ATOM 2972 C CA . GLY B 1 70 ? -16.207 14.699 9 1 95.02 70 GLY B CA 1
ATOM 2973 C C . GLY B 1 70 ? -15.881 14.074 7.657 1 95.02 70 GLY B C 1
ATOM 2974 O O . GLY B 1 70 ? -16.216 12.914 7.408 1 95.02 70 GLY B O 1
ATOM 2975 N N . ARG B 1 71 ? -15.251 14.819 6.762 1 96.17 71 ARG B N 1
ATOM 2976 C CA . ARG B 1 71 ? -14.935 14.354 5.415 1 96.17 71 ARG B CA 1
ATOM 2977 C C . ARG B 1 71 ? -13.43 14.191 5.231 1 96.17 71 ARG B C 1
ATOM 2979 O O . ARG B 1 71 ? -12.938 14.153 4.101 1 96.17 71 ARG B O 1
ATOM 2986 N N . LEU B 1 72 ? -12.713 14.015 6.325 1 97.35 72 LEU B N 1
ATOM 2987 C CA . LEU B 1 72 ? -11.254 13.974 6.317 1 97.35 72 LEU B CA 1
ATOM 2988 C C . LEU B 1 72 ? -10.747 12.869 5.397 1 97.35 72 LEU B C 1
ATOM 2990 O O . LEU B 1 72 ? -9.817 13.084 4.615 1 97.35 72 LEU B O 1
ATOM 2994 N N . PRO B 1 73 ? -11.337 11.643 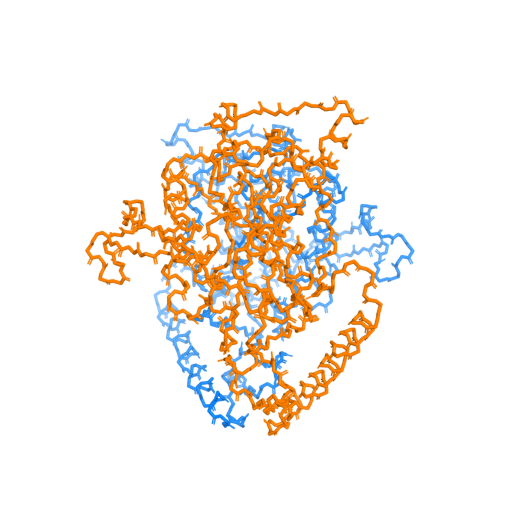5.467 1 96.18 73 PRO B N 1
ATOM 2995 C CA . PRO B 1 73 ? -10.814 10.59 4.595 1 96.18 73 PRO B CA 1
ATOM 2996 C C . PRO B 1 73 ? -10.907 10.949 3.113 1 96.18 73 PRO B C 1
ATOM 2998 O O . PRO B 1 73 ? -9.996 10.64 2.341 1 96.18 73 PRO B O 1
ATOM 3001 N N . GLU B 1 74 ? -11.969 11.589 2.741 1 96.27 74 GLU B N 1
ATOM 3002 C CA . GLU B 1 74 ? -12.127 12.043 1.362 1 96.27 74 GLU B CA 1
ATOM 3003 C C . GLU B 1 74 ? -11.077 13.089 1.002 1 96.27 74 GLU B C 1
ATOM 3005 O O . GLU B 1 74 ? -10.484 13.035 -0.077 1 96.27 74 GLU B O 1
ATOM 3010 N N . PHE B 1 75 ? -10.891 14.001 1.844 1 98.18 75 PHE B N 1
ATOM 3011 C CA . PHE B 1 75 ? -9.889 15.048 1.682 1 98.18 75 PHE B CA 1
ATOM 3012 C C . PHE B 1 75 ? -8.505 14.445 1.471 1 98.18 75 PHE B C 1
ATOM 3014 O O . PHE B 1 75 ? -7.824 14.768 0.496 1 98.18 75 PHE B O 1
ATOM 3021 N N . LEU B 1 76 ? -8.125 13.578 2.353 1 98.21 76 LEU B N 1
ATOM 3022 C CA . LEU B 1 76 ? -6.787 12.998 2.317 1 98.21 76 LEU B CA 1
ATOM 3023 C C . LEU B 1 76 ? -6.599 12.145 1.067 1 98.21 76 LEU B C 1
ATOM 3025 O O . LEU B 1 76 ? -5.533 12.171 0.447 1 98.21 76 LEU B O 1
ATOM 3029 N N . HIS B 1 77 ? -7.626 11.396 0.738 1 97.01 77 HIS B N 1
ATOM 3030 C CA . HIS B 1 77 ? -7.548 10.572 -0.463 1 97.01 77 HIS B CA 1
ATOM 3031 C C . HIS B 1 77 ? -7.303 11.426 -1.702 1 97.01 77 HIS B C 1
ATOM 3033 O O . HIS B 1 77 ? -6.41 11.129 -2.499 1 97.01 77 HIS B O 1
ATOM 3039 N N . TYR B 1 78 ? -8.079 12.425 -1.841 1 97.56 78 TYR B N 1
ATOM 3040 C CA . TYR B 1 78 ? -7.967 13.302 -3.001 1 97.56 78 TYR B CA 1
ATOM 3041 C C . TYR B 1 78 ? -6.606 13.986 -3.039 1 97.56 78 TYR B C 1
ATOM 3043 O O . TYR B 1 78 ? -5.934 13.989 -4.073 1 97.56 78 TYR B O 1
ATOM 3051 N N . LEU B 1 79 ? -6.191 14.548 -1.978 1 98.61 79 LEU B N 1
ATOM 3052 C CA . LEU B 1 79 ? -4.93 15.275 -1.881 1 98.61 79 LEU B CA 1
ATOM 3053 C C . LEU B 1 79 ? -3.753 14.369 -2.23 1 98.61 79 LEU B C 1
ATOM 3055 O O . LEU B 1 79 ? -2.979 14.673 -3.141 1 98.61 79 LEU B O 1
ATOM 3059 N N . HIS B 1 80 ? -3.655 13.278 -1.587 1 98.36 80 HIS B N 1
ATOM 3060 C CA . HIS B 1 80 ? -2.47 12.438 -1.716 1 98.36 80 HIS B CA 1
ATOM 3061 C C . HIS B 1 80 ? -2.446 11.721 -3.062 1 98.36 80 HIS B C 1
ATOM 3063 O O . HIS B 1 80 ? -1.375 11.488 -3.626 1 98.36 80 HIS B O 1
ATOM 3069 N N . ARG B 1 81 ? -3.617 11.4 -3.588 1 97.44 81 ARG B N 1
ATOM 3070 C CA . ARG B 1 81 ? -3.66 10.819 -4.926 1 97.44 81 ARG B CA 1
ATOM 3071 C C . ARG B 1 81 ? -3.083 11.782 -5.959 1 97.44 81 ARG B C 1
ATOM 3073 O O . ARG B 1 81 ? -2.202 11.411 -6.737 1 97.44 81 ARG B O 1
ATOM 3080 N N . HIS B 1 82 ? -3.528 12.932 -5.917 1 97.69 82 HIS B N 1
ATOM 3081 C CA . HIS B 1 82 ? -3.181 13.851 -6.994 1 97.69 82 HIS B CA 1
ATOM 3082 C C . HIS B 1 82 ? -1.785 14.432 -6.795 1 97.69 82 HIS B C 1
ATOM 3084 O O . HIS B 1 82 ? -1.077 14.706 -7.767 1 97.69 82 HIS B O 1
ATOM 3090 N N . VAL B 1 83 ? -1.334 14.623 -5.57 1 98.37 83 VAL B N 1
ATOM 3091 C CA . VAL B 1 83 ? 0.062 14.985 -5.351 1 98.37 83 VAL B CA 1
ATOM 3092 C C . VAL B 1 83 ? 0.973 13.89 -5.902 1 98.37 83 VAL B C 1
ATOM 3094 O O . VAL B 1 83 ? 1.978 14.18 -6.555 1 98.37 83 VAL B O 1
ATOM 3097 N N . ALA B 1 84 ? 0.628 12.667 -5.615 1 97.87 84 ALA B N 1
ATOM 3098 C CA . ALA B 1 84 ? 1.431 11.542 -6.089 1 97.87 84 ALA B CA 1
ATOM 3099 C C . ALA B 1 84 ? 1.501 11.522 -7.613 1 97.87 84 ALA B C 1
ATOM 3101 O O . ALA B 1 84 ? 2.587 11.42 -8.19 1 97.87 84 ALA B O 1
ATOM 3102 N N . LEU B 1 85 ? 0.35 11.598 -8.247 1 97.2 85 LEU B N 1
ATOM 3103 C CA . LEU B 1 85 ? 0.3 11.531 -9.703 1 97.2 85 LEU B CA 1
ATOM 3104 C C . LEU B 1 85 ? 1.081 12.682 -10.328 1 97.2 85 LEU B C 1
ATOM 3106 O O . LEU B 1 85 ? 1.83 12.481 -11.287 1 97.2 85 LEU B O 1
ATOM 3110 N N . ALA B 1 86 ? 0.92 13.871 -9.822 1 97.73 86 ALA B N 1
ATOM 3111 C CA . ALA B 1 86 ? 1.622 15.036 -10.355 1 97.73 86 ALA B CA 1
ATOM 3112 C C . ALA B 1 86 ? 3.123 14.935 -10.104 1 97.73 86 ALA B C 1
ATOM 3114 O O . ALA B 1 86 ? 3.928 15.372 -10.93 1 97.73 86 ALA B O 1
ATOM 3115 N N . THR B 1 87 ? 3.496 14.427 -8.949 1 97.81 87 THR B N 1
ATOM 3116 C CA . THR B 1 87 ? 4.908 14.223 -8.644 1 97.81 87 THR B CA 1
ATOM 3117 C C . THR B 1 87 ? 5.531 13.221 -9.612 1 97.81 87 THR B C 1
ATOM 3119 O O . THR B 1 87 ? 6.652 13.42 -10.084 1 97.81 87 THR B O 1
ATOM 3122 N N . LYS B 1 88 ? 4.828 12.125 -9.862 1 96.3 88 LYS B N 1
ATOM 3123 C CA . LYS B 1 88 ? 5.304 11.141 -10.829 1 96.3 88 LYS B CA 1
ATOM 3124 C C . LYS B 1 88 ? 5.556 11.784 -12.189 1 96.3 88 LYS B C 1
ATOM 3126 O O . LYS B 1 88 ? 6.566 11.502 -12.837 1 96.3 88 LYS B O 1
ATOM 3131 N N . ALA B 1 89 ? 4.635 12.621 -12.582 1 96.48 89 ALA B N 1
ATOM 3132 C CA . ALA B 1 89 ? 4.772 13.318 -13.859 1 96.48 89 ALA B CA 1
ATOM 3133 C C . ALA B 1 89 ? 5.971 14.262 -13.843 1 96.48 89 ALA B C 1
ATOM 3135 O O . ALA B 1 89 ? 6.761 14.288 -14.79 1 96.48 89 ALA B O 1
ATOM 3136 N N . LEU B 1 90 ? 6.13 15 -12.796 1 96.91 90 LEU B N 1
ATOM 3137 C CA . LEU B 1 90 ? 7.193 15.991 -12.663 1 96.91 90 LEU B CA 1
ATOM 3138 C C . LEU B 1 90 ? 8.563 15.321 -12.661 1 96.91 90 LEU B C 1
ATOM 3140 O O . LEU B 1 90 ? 9.49 15.793 -13.324 1 96.91 90 LEU B O 1
ATOM 3144 N N . ARG B 1 91 ? 8.662 14.205 -11.922 1 96.84 91 ARG B N 1
ATOM 3145 C CA . ARG B 1 91 ? 9.956 13.579 -11.666 1 96.84 91 ARG B CA 1
ATOM 3146 C C . ARG B 1 91 ? 10.205 12.423 -12.629 1 96.84 91 ARG B C 1
ATOM 3148 O O . ARG B 1 91 ? 11.248 11.77 -12.565 1 96.84 91 ARG B O 1
ATOM 3155 N N . LYS B 1 92 ? 9.197 12.086 -13.491 1 94.15 92 LYS B N 1
ATOM 3156 C CA . LYS B 1 92 ? 9.266 10.866 -14.29 1 94.15 92 LYS B CA 1
ATOM 3157 C C . LYS B 1 92 ? 9.536 9.648 -13.412 1 94.15 92 LYS B C 1
ATOM 3159 O O . LYS B 1 92 ? 10.423 8.845 -13.711 1 94.15 92 LYS B O 1
ATOM 3164 N N . TRP B 1 93 ? 8.872 9.688 -12.317 1 92.06 93 TRP B N 1
ATOM 3165 C CA . TRP B 1 93 ? 9.024 8.677 -11.275 1 92.06 93 TRP B CA 1
ATOM 3166 C C . TRP B 1 93 ? 8.117 7.481 -11.541 1 92.06 93 TRP B C 1
ATOM 3168 O O . TRP B 1 93 ? 6.925 7.645 -11.81 1 92.06 93 TRP B O 1
ATOM 3178 N N . ASP B 1 94 ? 8.731 6.311 -11.451 1 84.6 94 ASP B N 1
ATOM 3179 C CA . ASP B 1 94 ? 7.956 5.085 -11.607 1 84.6 94 ASP B CA 1
ATOM 3180 C C . ASP B 1 94 ? 7.61 4.477 -10.249 1 84.6 94 ASP B C 1
ATOM 3182 O O . ASP B 1 94 ? 8.429 4.496 -9.328 1 84.6 94 ASP B O 1
ATOM 3186 N N . GLY B 1 95 ? 6.319 4.106 -10.124 1 85.27 95 GLY B N 1
ATOM 3187 C CA . GLY B 1 95 ? 5.925 3.428 -8.899 1 85.27 95 GLY B CA 1
ATOM 3188 C C . GLY B 1 95 ? 5.264 4.35 -7.892 1 85.27 95 GLY B C 1
ATOM 3189 O O . GLY B 1 95 ? 4.869 5.467 -8.231 1 85.27 95 GLY B O 1
ATOM 3190 N N . ALA B 1 96 ? 5.198 3.909 -6.701 1 91.92 96 ALA B N 1
ATOM 3191 C CA . ALA B 1 96 ? 4.475 4.629 -5.656 1 91.92 96 ALA B CA 1
ATOM 3192 C C . ALA B 1 96 ? 5.282 5.822 -5.153 1 91.92 96 A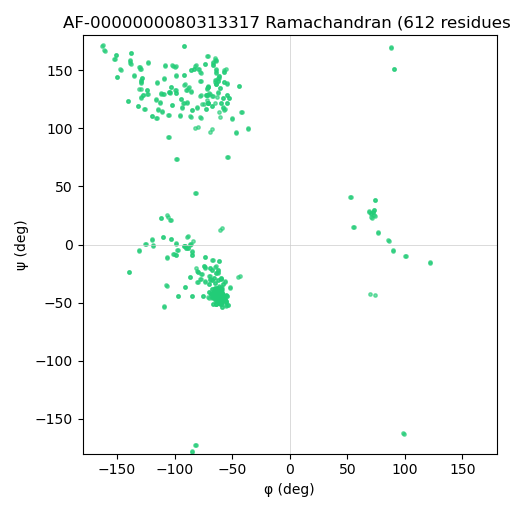LA B C 1
ATOM 3194 O O . ALA B 1 96 ? 6.514 5.775 -5.116 1 91.92 96 ALA B O 1
ATOM 3195 N N . VAL B 1 97 ? 4.618 6.832 -4.771 1 95.96 97 VAL B N 1
ATOM 3196 C CA . VAL B 1 97 ? 5.243 8.02 -4.198 1 95.96 97 VAL B CA 1
ATOM 3197 C C . VAL B 1 97 ? 5.19 7.948 -2.674 1 95.96 97 VAL B C 1
ATOM 3199 O O . VAL B 1 97 ? 6.189 8.211 -1.999 1 95.96 97 VAL B O 1
ATOM 3202 N N . TRP B 1 98 ? 4.043 7.566 -2.184 1 95.9 98 TRP B N 1
ATOM 3203 C CA . TRP B 1 98 ? 3.832 7.557 -0.74 1 95.9 98 TRP B CA 1
ATOM 3204 C C . TRP B 1 98 ? 4.319 6.248 -0.127 1 95.9 98 TRP B C 1
ATOM 3206 O O . TRP B 1 98 ? 4.233 5.191 -0.757 1 95.9 98 TRP B O 1
ATOM 3216 N N . ASP B 1 99 ? 4.725 6.355 1.074 1 91.7 99 ASP B N 1
ATOM 3217 C CA . ASP B 1 99 ? 5.146 5.195 1.855 1 91.7 99 ASP B CA 1
ATOM 3218 C C . ASP B 1 99 ? 3.979 4.241 2.095 1 91.7 99 ASP B C 1
ATOM 3220 O O . ASP B 1 99 ? 2.816 4.623 1.943 1 91.7 99 ASP B O 1
ATOM 3224 N N . HIS B 1 100 ? 4.286 3.019 2.388 1 87.64 100 HIS B N 1
ATOM 3225 C CA . HIS B 1 100 ? 3.274 2.004 2.659 1 87.64 100 HIS B CA 1
ATOM 3226 C C . HIS B 1 100 ? 2.561 2.276 3.979 1 87.64 100 HIS B C 1
ATOM 3228 O O . HIS B 1 100 ? 1.408 1.877 4.16 1 87.64 100 HIS B O 1
ATOM 3234 N N . GLU B 1 101 ? 3.284 2.927 4.817 1 84.75 101 GLU B N 1
ATOM 3235 C CA . GLU B 1 101 ? 2.645 3.287 6.08 1 84.75 101 GLU B CA 1
ATOM 3236 C C . GLU B 1 101 ? 1.498 4.268 5.859 1 84.75 101 GLU B C 1
ATOM 3238 O O . GLU B 1 101 ? 1.604 5.179 5.035 1 84.75 101 GLU B O 1
ATOM 3243 N N . ALA B 1 102 ? 0.505 4.035 6.569 1 86.09 102 ALA B N 1
ATOM 3244 C CA . ALA B 1 102 ? -0.676 4.886 6.454 1 86.09 102 ALA B CA 1
ATOM 3245 C C . ALA B 1 102 ? -0.364 6.317 6.884 1 86.09 102 ALA B C 1
ATOM 3247 O O . ALA B 1 102 ? 0.61 6.559 7.6 1 86.09 102 ALA B O 1
ATOM 3248 N N . THR B 1 103 ? -1.183 7.24 6.421 1 92.89 103 THR B N 1
ATOM 3249 C CA . THR B 1 103 ? -1.116 8.634 6.846 1 92.89 103 THR B CA 1
ATOM 3250 C C . THR B 1 103 ? -1.288 8.748 8.358 1 92.89 103 THR B C 1
ATOM 3252 O O . THR B 1 103 ? -2.178 8.119 8.936 1 92.89 103 THR B O 1
ATOM 3255 N N . SER B 1 104 ? -0.366 9.399 8.995 1 94.37 104 SER B N 1
ATOM 3256 C CA . SER B 1 104 ? -0.532 9.711 10.411 1 94.37 104 SER B CA 1
ATOM 3257 C C . SER B 1 104 ? -1.563 10.816 10.617 1 94.37 104 SER B C 1
ATOM 3259 O O . SER B 1 104 ? -1.423 11.912 10.07 1 94.37 104 SER B O 1
ATOM 3261 N N . VAL B 1 105 ? -2.591 10.496 11.256 1 95.9 105 VAL B N 1
ATOM 3262 C CA . VAL B 1 105 ? -3.672 11.422 11.58 1 95.9 105 VAL B CA 1
ATOM 3263 C C . VAL B 1 105 ? -3.828 11.524 13.096 1 95.9 105 VAL B C 1
ATOM 3265 O O . VAL B 1 105 ? -4.308 10.589 13.741 1 95.9 105 VAL B O 1
ATOM 3268 N N . VAL B 1 106 ? -3.484 12.655 13.659 1 96.33 106 VAL B N 1
ATOM 3269 C CA . VAL B 1 106 ? -3.534 12.861 15.103 1 96.33 106 VAL B CA 1
ATOM 3270 C C . VAL B 1 106 ? -4.588 13.914 15.438 1 96.33 106 VAL B C 1
ATOM 3272 O O . VAL B 1 106 ? -4.459 15.077 15.048 1 96.33 106 VAL B O 1
ATOM 3275 N N . GLU B 1 107 ? -5.6 13.533 16.136 1 97.31 107 GLU B N 1
ATOM 3276 C CA . GLU B 1 107 ? -6.612 14.496 16.559 1 97.31 107 GLU B CA 1
ATOM 3277 C C . GLU B 1 107 ? -6.083 15.399 17.67 1 97.31 107 GLU B C 1
ATOM 3279 O O . GLU B 1 107 ? -5.549 14.915 18.67 1 97.31 107 GLU B O 1
ATOM 3284 N N . LEU B 1 108 ? -6.231 16.668 17.48 1 97.86 108 LEU B N 1
ATOM 3285 C CA . LEU B 1 108 ? -5.829 17.644 18.488 1 97.86 108 LEU B CA 1
ATOM 3286 C C . LEU B 1 108 ? -7.015 18.045 19.358 1 97.86 108 LEU B C 1
ATOM 3288 O O . LEU B 1 108 ? -7.883 18.805 18.921 1 97.86 108 LEU B O 1
ATOM 3292 N N . ARG B 1 109 ? -7.023 17.658 20.596 1 96.35 109 ARG B N 1
ATOM 3293 C CA . ARG B 1 109 ? -8.257 17.649 21.376 1 96.35 109 ARG B CA 1
ATOM 3294 C C . ARG B 1 109 ? -8.337 18.868 22.288 1 96.35 109 ARG B C 1
ATOM 3296 O O . ARG B 1 109 ? -9.349 19.084 22.957 1 96.35 109 ARG B O 1
ATOM 3303 N N . THR B 1 110 ? -7.281 19.647 22.39 1 97.19 110 THR B N 1
ATOM 3304 C CA . THR B 1 110 ? -7.289 20.873 23.182 1 97.19 110 THR B CA 1
ATOM 3305 C C . THR B 1 110 ? -6.734 22.042 22.374 1 97.19 110 THR B C 1
ATOM 3307 O O . THR B 1 110 ? -5.927 21.846 21.462 1 97.19 110 THR B O 1
ATOM 3310 N N . PRO B 1 111 ? -7.186 23.224 22.733 1 97.03 111 PRO B N 1
ATOM 3311 C CA . PRO B 1 111 ? -6.621 24.393 22.054 1 97.03 111 PRO B CA 1
ATOM 3312 C C . PRO B 1 111 ? -5.105 24.489 22.208 1 97.03 111 PRO B C 1
ATOM 3314 O O . PRO B 1 111 ? -4.413 24.924 21.284 1 97.03 111 PRO B O 1
ATOM 3317 N N . ALA B 1 112 ? -4.62 24.074 23.322 1 96 112 ALA B N 1
ATOM 3318 C CA . ALA B 1 112 ? -3.177 24.086 23.551 1 96 112 ALA B CA 1
ATOM 3319 C C . ALA B 1 112 ? -2.461 23.142 22.589 1 96 112 ALA B C 1
ATOM 3321 O O . ALA B 1 112 ? -1.399 23.474 22.059 1 96 112 ALA B O 1
ATOM 3322 N N . ALA B 1 113 ? -3.033 21.972 22.399 1 97.67 113 ALA B N 1
ATOM 3323 C CA . ALA B 1 113 ? -2.455 21.013 21.46 1 97.67 113 ALA B CA 1
ATOM 3324 C C . ALA B 1 113 ? -2.427 21.58 20.044 1 97.67 113 ALA B C 1
ATOM 3326 O O . ALA B 1 113 ? -1.472 21.355 19.297 1 97.67 113 ALA B O 1
ATOM 3327 N N . VAL B 1 114 ? -3.475 22.307 19.69 1 98.5 114 VAL B N 1
ATOM 3328 C CA . VAL B 1 114 ? -3.559 22.905 18.361 1 98.5 114 VAL B CA 1
ATOM 3329 C C . VAL B 1 114 ? -2.408 23.889 18.164 1 98.5 114 VAL B C 1
ATOM 3331 O O . VAL B 1 114 ? -1.672 23.804 17.178 1 98.5 114 VAL B O 1
ATOM 3334 N N . ALA B 1 115 ? -2.239 24.769 19.096 1 97.97 115 ALA B N 1
ATOM 3335 C CA . ALA B 1 115 ? -1.168 25.759 19.011 1 97.97 115 ALA B CA 1
ATOM 3336 C C . ALA B 1 115 ? 0.199 25.084 18.95 1 97.97 115 ALA B C 1
ATOM 3338 O O . ALA B 1 115 ? 1.037 25.439 18.118 1 97.97 115 ALA B O 1
ATOM 3339 N N . GLU B 1 116 ? 0.371 24.145 19.795 1 97.46 116 GLU B N 1
ATOM 3340 C CA . GLU B 1 116 ? 1.633 23.416 19.88 1 97.46 116 GLU B CA 1
ATOM 3341 C C . GLU B 1 116 ? 1.964 22.728 18.559 1 97.46 116 GLU B C 1
ATOM 3343 O O . GLU B 1 116 ? 3.096 22.808 18.078 1 97.46 116 GLU B O 1
ATOM 3348 N N . LYS B 1 117 ? 1.015 22.044 17.948 1 97.82 117 LYS B N 1
ATOM 3349 C CA . LYS B 1 117 ? 1.278 21.239 16.759 1 97.82 117 LYS B CA 1
ATOM 3350 C C . LYS B 1 117 ? 1.405 22.117 15.518 1 97.82 117 LYS B C 1
ATOM 3352 O O . LYS B 1 117 ? 2.133 21.777 14.583 1 97.82 117 LYS B O 1
ATOM 3357 N N . ILE B 1 118 ? 0.714 23.27 15.498 1 98.46 118 ILE B N 1
ATOM 3358 C CA . ILE B 1 118 ? 0.965 24.242 14.439 1 98.46 118 ILE B CA 1
ATOM 3359 C C . ILE B 1 118 ? 2.425 24.685 14.481 1 98.46 118 ILE B C 1
ATOM 3361 O O . ILE B 1 118 ? 3.118 24.657 13.461 1 98.46 118 ILE B O 1
ATOM 3365 N N . ALA B 1 119 ? 2.872 25.043 15.663 1 98.36 119 ALA B N 1
ATOM 3366 C CA . ALA B 1 119 ? 4.249 25.5 15.833 1 98.36 119 ALA B CA 1
ATOM 3367 C C . ALA B 1 119 ? 5.241 24.398 15.472 1 98.36 119 ALA B C 1
ATOM 3369 O O . ALA B 1 119 ? 6.262 24.659 14.831 1 98.36 119 ALA B O 1
ATOM 3370 N N . TYR B 1 120 ? 4.933 23.255 15.941 1 97.12 120 TYR B N 1
ATOM 3371 C CA . TYR B 1 120 ? 5.774 22.105 15.629 1 97.12 120 TYR B CA 1
ATOM 3372 C C . TYR B 1 120 ? 5.923 21.932 14.122 1 97.12 120 TYR B C 1
ATOM 3374 O O . TYR B 1 120 ? 7.033 21.741 13.62 1 97.12 120 TYR B O 1
ATOM 3382 N N . ALA B 1 121 ? 4.803 21.949 13.402 1 97.72 121 ALA B N 1
ATOM 3383 C CA . ALA B 1 121 ? 4.818 21.782 11.951 1 97.72 121 ALA B CA 1
ATOM 3384 C C . ALA B 1 121 ? 5.69 22.844 11.286 1 97.72 121 ALA B C 1
ATOM 3386 O O . ALA B 1 121 ? 6.513 22.528 10.424 1 97.72 121 ALA B O 1
ATOM 3387 N N . ILE B 1 122 ? 5.549 24.054 11.714 1 98.47 122 ILE B N 1
ATOM 3388 C CA . ILE B 1 122 ? 6.287 25.173 11.138 1 98.47 122 ILE B CA 1
ATOM 3389 C C . ILE B 1 122 ? 7.78 24.997 11.403 1 98.47 122 ILE B C 1
ATOM 3391 O O . ILE B 1 122 ? 8.607 25.239 10.52 1 98.47 122 ILE B O 1
ATOM 3395 N N . ALA B 1 123 ? 8.169 24.489 12.543 1 98.06 123 ALA B N 1
ATOM 3396 C CA . ALA B 1 123 ? 9.564 24.409 12.971 1 98.06 123 ALA B CA 1
ATOM 3397 C C . ALA B 1 123 ? 10.213 23.117 12.485 1 98.06 123 ALA B C 1
ATOM 3399 O O . ALA B 1 123 ? 11.416 22.914 12.664 1 98.06 123 ALA B O 1
ATOM 3400 N N . ASN B 1 124 ? 9.471 22.275 11.838 1 96.61 124 ASN B N 1
ATOM 3401 C CA . ASN B 1 124 ? 9.929 20.926 11.524 1 96.61 124 ASN B CA 1
ATOM 3402 C C . ASN B 1 124 ? 11.197 20.948 10.674 1 96.61 124 ASN B C 1
ATOM 3404 O O . ASN B 1 124 ? 12.077 20.103 10.844 1 96.61 124 ASN B O 1
ATOM 3408 N N . PRO B 1 125 ? 11.371 21.907 9.705 1 97.1 125 PRO B N 1
ATOM 3409 C CA . PRO B 1 125 ? 12.607 21.936 8.919 1 97.1 125 PRO B CA 1
ATOM 3410 C C . PRO B 1 125 ? 13.851 22.127 9.784 1 97.1 125 PRO B C 1
ATOM 3412 O O . PRO B 1 125 ? 14.941 21.688 9.409 1 97.1 125 PRO B O 1
ATOM 3415 N N . VAL B 1 126 ? 13.682 22.805 10.917 1 97.4 126 VAL B N 1
ATOM 3416 C CA . VAL B 1 126 ? 14.795 22.995 11.841 1 97.4 126 VAL B CA 1
ATOM 3417 C C . VAL B 1 126 ? 15.068 21.695 12.595 1 97.4 126 VAL B C 1
ATOM 3419 O O . VAL B 1 126 ? 16.218 21.261 12.7 1 97.4 126 VAL B O 1
ATOM 3422 N N . ALA B 1 127 ? 13.993 21.081 13.047 1 94.73 127 ALA B N 1
ATOM 3423 C CA . ALA B 1 127 ? 14.123 19.816 13.766 1 94.73 127 ALA B CA 1
ATOM 3424 C C . ALA B 1 127 ? 14.786 18.755 12.894 1 94.73 127 ALA B C 1
ATOM 3426 O O . ALA B 1 127 ? 15.513 17.894 13.396 1 94.73 127 ALA B O 1
ATOM 3427 N N . ALA B 1 128 ? 14.609 18.829 11.596 1 93.1 128 ALA B N 1
ATOM 3428 C CA . ALA B 1 128 ? 15.183 17.886 10.641 1 93.1 128 ALA B CA 1
ATOM 3429 C C . ALA B 1 128 ? 16.594 18.304 10.236 1 93.1 128 ALA B C 1
ATOM 3431 O O . ALA B 1 128 ? 17.198 17.697 9.35 1 93.1 128 ALA B O 1
ATOM 3432 N N . ALA B 1 129 ? 17.092 19.42 10.764 1 94.86 129 ALA B N 1
ATOM 3433 C CA . ALA B 1 129 ? 18.44 19.943 10.554 1 94.86 129 ALA B CA 1
ATOM 3434 C C . ALA B 1 129 ? 18.62 20.435 9.121 1 94.86 129 ALA B C 1
ATOM 3436 O O . ALA B 1 129 ? 19.713 20.34 8.558 1 94.86 129 ALA B O 1
ATOM 3437 N N . LEU B 1 130 ? 17.627 20.851 8.501 1 95.75 130 LEU B N 1
ATOM 3438 C CA . LEU B 1 130 ? 17.701 21.345 7.13 1 95.75 130 LEU B CA 1
ATOM 3439 C C . LEU B 1 130 ? 18.099 22.817 7.103 1 95.75 130 LEU B C 1
ATOM 3441 O O . LEU B 1 130 ? 18.972 23.214 6.327 1 95.75 130 LEU B O 1
ATOM 3445 N N . VAL B 1 131 ? 17.452 23.601 8.004 1 97.44 131 VAL B N 1
ATOM 3446 C CA . VAL B 1 131 ? 17.745 25.025 8.13 1 97.44 131 VAL B CA 1
ATOM 3447 C C . VAL B 1 131 ? 17.805 25.412 9.606 1 97.44 131 VAL B C 1
ATOM 3449 O O . VAL B 1 131 ? 17.274 24.701 10.463 1 97.44 131 VAL B O 1
ATOM 3452 N N . ARG B 1 132 ? 18.336 26.546 9.935 1 96.73 132 ARG B N 1
ATOM 3453 C CA . ARG B 1 132 ? 18.494 26.994 11.315 1 96.73 132 ARG B CA 1
ATOM 3454 C C . ARG B 1 132 ? 17.242 27.713 11.804 1 96.73 132 ARG B C 1
ATOM 3456 O O . ARG B 1 132 ? 16.978 27.761 13.008 1 96.73 132 ARG B O 1
ATOM 3463 N N . ARG B 1 133 ? 16.623 28.265 10.834 1 97.46 133 ARG B N 1
ATOM 3464 C CA . ARG B 1 133 ? 15.349 28.933 11.08 1 97.46 133 ARG B CA 1
ATOM 3465 C C . ARG B 1 133 ? 14.283 28.456 10.099 1 97.46 133 ARG B C 1
ATOM 3467 O O . ARG B 1 133 ? 14.557 28.289 8.909 1 97.46 133 ARG B O 1
ATOM 3474 N N . ALA B 1 134 ? 13.071 28.298 10.598 1 97.42 134 ALA B N 1
ATOM 3475 C CA . ALA B 1 134 ? 11.979 27.757 9.793 1 97.42 134 ALA B CA 1
ATOM 3476 C C . ALA B 1 134 ? 11.717 28.628 8.568 1 97.42 134 ALA B C 1
ATOM 3478 O O . ALA B 1 134 ? 11.434 28.115 7.482 1 97.42 134 ALA B O 1
ATOM 3479 N N . ARG B 1 135 ? 11.815 29.914 8.701 1 95.57 135 ARG B N 1
ATOM 3480 C CA . ARG B 1 135 ? 11.505 30.864 7.637 1 95.57 135 ARG B CA 1
ATOM 3481 C C . ARG B 1 135 ? 12.471 30.71 6.467 1 95.57 135 ARG B C 1
ATOM 3483 O O . ARG B 1 135 ? 12.206 31.201 5.368 1 95.57 135 ARG B O 1
ATOM 3490 N N . ASP B 1 136 ? 13.661 30.068 6.678 1 96.96 136 ASP B N 1
ATOM 3491 C CA . ASP B 1 136 ? 14.673 29.914 5.638 1 96.96 136 ASP B CA 1
ATOM 3492 C C . ASP B 1 136 ? 14.388 28.689 4.771 1 96.96 136 ASP B C 1
ATOM 3494 O O . ASP B 1 136 ? 15.078 28.45 3.778 1 96.96 136 ASP B O 1
ATOM 3498 N N . TRP B 1 137 ? 13.413 27.921 5.119 1 97.39 137 TRP B N 1
ATOM 3499 C CA . TRP B 1 137 ? 13.083 26.72 4.36 1 97.39 137 TRP B CA 1
ATOM 3500 C C . TRP B 1 137 ? 12.554 27.079 2.975 1 97.39 137 TRP B C 1
ATOM 3502 O O . TRP B 1 137 ? 11.602 27.852 2.849 1 97.39 137 TRP B O 1
ATOM 3512 N N . PRO B 1 138 ? 13.145 26.487 1.977 1 96.95 138 PRO B N 1
ATOM 3513 C CA . PRO B 1 138 ? 12.756 26.891 0.624 1 96.95 138 PRO B CA 1
ATOM 3514 C C . PRO B 1 138 ? 11.515 26.155 0.122 1 96.95 138 PRO B C 1
ATOM 3516 O O . PRO B 1 138 ? 10.992 26.478 -0.947 1 96.95 138 PRO B O 1
ATOM 3519 N N . GLY B 1 139 ? 11.014 25.158 0.787 1 97.05 139 GLY B N 1
ATOM 3520 C CA . GLY B 1 139 ? 9.769 24.498 0.429 1 97.05 139 GLY B CA 1
ATOM 3521 C C . GLY B 1 139 ? 8.539 25.236 0.922 1 97.05 139 GLY B C 1
ATOM 3522 O O . GLY B 1 139 ? 8.631 26.385 1.357 1 97.05 139 GLY B O 1
ATOM 3523 N N . VAL B 1 140 ? 7.421 24.651 0.781 1 97.34 140 VAL B N 1
ATOM 3524 C CA . VAL B 1 140 ? 6.185 25.238 1.288 1 97.34 140 VAL B CA 1
ATOM 3525 C C . VAL B 1 140 ? 6.26 25.371 2.807 1 97.34 140 VAL B C 1
ATOM 3527 O O . VAL B 1 140 ? 6.61 24.416 3.504 1 97.34 140 VAL B O 1
ATOM 3530 N N . THR B 1 141 ? 5.961 26.457 3.322 1 95.59 141 THR B N 1
ATOM 3531 C CA . THR B 1 141 ? 5.928 26.67 4.764 1 95.59 141 THR B CA 1
ATOM 3532 C C . THR B 1 141 ? 4.93 27.767 5.126 1 95.59 141 THR B C 1
ATOM 3534 O O . THR B 1 141 ? 4.469 28.506 4.254 1 95.59 141 THR B O 1
ATOM 3537 N N . THR B 1 142 ? 4.55 27.73 6.318 1 96.53 142 THR B N 1
ATOM 3538 C CA . THR B 1 142 ? 3.64 28.72 6.883 1 96.53 142 THR B CA 1
ATOM 3539 C C . THR B 1 142 ? 4.332 29.527 7.978 1 96.53 142 THR B C 1
ATOM 3541 O O . THR B 1 142 ? 5.108 28.98 8.764 1 96.53 142 THR B O 1
ATOM 3544 N N . ARG B 1 143 ? 4.067 30.814 7.972 1 96.48 143 ARG B N 1
ATOM 3545 C CA . ARG B 1 143 ? 4.49 31.668 9.077 1 96.48 143 ARG B CA 1
ATOM 3546 C C . ARG B 1 143 ? 3.341 31.918 10.048 1 96.48 143 ARG B C 1
ATOM 3548 O O . ARG B 1 143 ? 2.171 31.853 9.663 1 96.48 143 ARG B O 1
ATOM 3555 N N . SER B 1 144 ? 3.78 32.168 11.268 1 96.9 144 SER B N 1
ATOM 3556 C CA . SER B 1 144 ? 2.751 32.461 12.261 1 96.9 144 SER B CA 1
ATOM 3557 C C . SER B 1 144 ? 1.872 33.625 11.82 1 96.9 144 SER B C 1
ATOM 3559 O O . SER B 1 144 ? 0.663 33.624 12.063 1 96.9 144 SER B O 1
ATOM 3561 N N . THR B 1 145 ? 2.438 34.55 11.089 1 95.67 145 THR B N 1
ATOM 3562 C CA . THR B 1 145 ? 1.74 35.765 10.681 1 95.67 145 THR B CA 1
ATOM 3563 C C . THR B 1 145 ? 0.738 35.465 9.57 1 95.67 145 THR B C 1
ATOM 3565 O O . THR B 1 145 ? -0.143 36.28 9.285 1 95.67 145 THR B O 1
ATOM 3568 N N . ASP B 1 146 ? 0.913 34.355 8.927 1 95.61 146 ASP B N 1
ATOM 3569 C CA . ASP B 1 146 ? 0.065 34.003 7.792 1 95.61 146 ASP B CA 1
ATOM 3570 C C . ASP B 1 146 ? -1.278 33.448 8.262 1 95.61 146 ASP B C 1
ATOM 3572 O O . ASP B 1 146 ? -2.26 33.473 7.517 1 95.61 146 ASP B O 1
ATOM 3576 N N . ILE B 1 147 ? -1.324 32.927 9.44 1 97.01 147 ILE B N 1
ATOM 3577 C CA . ILE B 1 147 ? -2.47 32.17 9.93 1 97.01 147 ILE B CA 1
ATOM 3578 C C . ILE B 1 147 ? -3.669 33.101 10.099 1 97.01 147 ILE B C 1
ATOM 3580 O O . ILE B 1 147 ? -3.592 34.098 10.821 1 97.01 147 ILE B O 1
ATOM 3584 N N . GLY B 1 148 ? -4.737 32.843 9.383 1 95.6 148 GLY B N 1
ATOM 3585 C CA . GLY B 1 148 ? -5.957 33.63 9.461 1 95.6 148 GLY B CA 1
ATOM 3586 C C . GLY B 1 148 ? -5.941 34.848 8.556 1 95.6 148 GLY B C 1
ATOM 3587 O O . GLY B 1 148 ? -6.88 35.646 8.564 1 95.6 148 GLY B O 1
ATOM 3588 N N . GLN B 1 149 ? -4.879 35.03 7.76 1 91.65 149 GLN B N 1
ATOM 3589 C CA . GLN B 1 149 ? -4.746 36.273 7.007 1 91.65 149 GLN B CA 1
ATOM 3590 C C . GLN B 1 149 ? -4.22 36.009 5.599 1 91.65 149 GLN B C 1
ATOM 3592 O O . GLN B 1 149 ? -4.423 36.819 4.692 1 91.65 149 GLN B O 1
ATOM 3597 N N . CYS B 1 150 ? -3.571 34.969 5.409 1 89.53 150 CYS B N 1
ATOM 3598 C CA . CYS B 1 150 ? -2.868 34.726 4.154 1 89.53 150 CYS B CA 1
ATOM 3599 C C . CYS B 1 150 ? -3.76 33.991 3.162 1 89.53 150 CYS B C 1
ATOM 3601 O O . CYS B 1 150 ? -4.501 33.082 3.541 1 89.53 150 CYS B O 1
ATOM 3603 N N . GLU B 1 151 ? -3.68 34.447 1.919 1 93.88 151 GLU B N 1
ATOM 3604 C CA . GLU B 1 151 ? -4.288 33.775 0.775 1 93.88 151 GLU B CA 1
ATOM 3605 C C . GLU B 1 151 ? -3.262 33.52 -0.326 1 93.88 151 GLU B C 1
ATOM 3607 O O . GLU B 1 151 ? -2.638 34.457 -0.828 1 93.88 151 GLU B O 1
ATOM 3612 N N . TRP B 1 152 ? -3.015 32.36 -0.614 1 93.76 152 TRP B N 1
ATOM 3613 C CA . TRP B 1 152 ? -2.128 31.993 -1.713 1 93.76 152 TRP B CA 1
ATOM 3614 C C . TRP B 1 152 ? -2.918 31.764 -2.997 1 93.76 152 TRP B C 1
ATOM 3616 O O . TRP B 1 152 ? -3.787 30.89 -3.052 1 93.76 152 TRP B O 1
ATOM 3626 N N . ARG B 1 153 ? -2.659 32.525 -3.973 1 96.09 153 ARG B N 1
ATOM 3627 C CA . ARG B 1 153 ? -3.201 32.257 -5.301 1 96.09 153 ARG B CA 1
ATOM 3628 C C . ARG B 1 153 ? -2.264 31.362 -6.104 1 96.09 153 ARG B C 1
ATOM 3630 O O . ARG B 1 153 ? -1.101 31.708 -6.321 1 96.09 153 ARG B O 1
ATOM 3637 N N . ILE B 1 154 ? -2.732 30.281 -6.536 1 96.89 154 ILE B N 1
ATOM 3638 C CA . ILE B 1 154 ? -1.884 29.293 -7.193 1 96.89 154 ILE B CA 1
ATOM 3639 C C . ILE B 1 154 ? -2.439 28.977 -8.58 1 96.89 154 ILE B C 1
ATOM 3641 O O . ILE B 1 154 ? -3.618 28.643 -8.723 1 96.89 154 ILE B O 1
ATOM 3645 N N . GLU B 1 155 ? -1.568 29.051 -9.493 1 96.18 155 GLU B N 1
ATOM 3646 C CA . GLU B 1 155 ? -1.947 28.679 -10.853 1 96.18 155 GLU B CA 1
ATOM 3647 C C . GLU B 1 155 ? -1.857 27.17 -11.058 1 96.18 155 GLU B C 1
ATOM 3649 O O . GLU B 1 155 ? -1.016 26.504 -10.45 1 96.18 155 GLU B O 1
ATOM 3654 N N . ARG B 1 156 ? -2.693 26.7 -11.957 1 96.56 156 ARG B N 1
ATOM 3655 C CA . ARG B 1 156 ? -2.703 25.275 -12.272 1 96.56 156 ARG B CA 1
ATOM 3656 C C . ARG B 1 156 ? -1.345 24.821 -12.796 1 96.56 156 ARG B C 1
ATOM 3658 O O . ARG B 1 156 ? -0.811 25.406 -13.742 1 96.56 156 ARG B O 1
ATOM 3665 N N . PRO B 1 157 ? -0.787 23.864 -12.107 1 95.37 157 PRO B N 1
ATOM 3666 C CA . PRO B 1 157 ? 0.47 23.334 -12.64 1 95.37 157 PRO B CA 1
ATOM 3667 C C . PRO B 1 157 ? 0.296 22.654 -13.997 1 95.37 157 PRO B C 1
ATOM 3669 O O . PRO B 1 157 ? -0.743 22.042 -14.256 1 95.37 157 PRO B O 1
ATOM 3672 N N . ALA B 1 158 ? 1.3 22.68 -14.773 1 89.9 158 ALA B N 1
ATOM 3673 C CA . ALA B 1 158 ? 1.259 22.082 -16.104 1 89.9 158 ALA B CA 1
ATOM 3674 C C . ALA B 1 158 ? 1.462 20.571 -16.033 1 89.9 158 ALA B C 1
ATOM 3676 O O . ALA B 1 158 ? 1.109 19.846 -16.966 1 89.9 158 ALA B O 1
ATOM 3677 N N . GLU B 1 159 ? 2.061 20.323 -14.946 1 85.86 159 GLU B N 1
ATOM 3678 C CA . GLU B 1 159 ? 2.326 18.897 -14.776 1 85.86 159 GLU B CA 1
ATOM 3679 C C . GLU B 1 159 ? 1.039 18.126 -14.497 1 85.86 159 GLU B C 1
ATOM 3681 O O . GLU B 1 159 ? 0.259 18.506 -13.622 1 85.86 159 GLU B O 1
ATOM 3686 N N . TYR B 1 160 ? 0.677 17.068 -15.154 1 89.4 160 TYR B N 1
ATOM 3687 C CA . TYR B 1 160 ? -0.392 16.109 -14.899 1 89.4 160 TYR B CA 1
ATOM 3688 C C . TYR B 1 160 ? -1.759 16.742 -15.128 1 89.4 160 TYR B C 1
ATOM 3690 O O . TYR B 1 160 ? -2.651 16.117 -15.707 1 89.4 160 TYR B O 1
ATOM 3698 N N . PHE B 1 161 ? -1.985 18.041 -14.651 1 91.93 161 PHE B N 1
ATOM 3699 C CA . PHE B 1 161 ? -3.293 18.68 -14.729 1 91.93 161 PHE B CA 1
ATOM 3700 C C . PHE B 1 161 ? -3.523 19.278 -16.112 1 91.93 161 PHE B C 1
ATOM 3702 O O . PHE B 1 161 ? -3.134 20.418 -16.374 1 91.93 161 PHE B O 1
ATOM 3709 N N . ALA B 1 162 ? -4.26 18.504 -16.818 1 86.89 162 ALA B N 1
ATOM 3710 C CA . ALA B 1 162 ? -4.475 18.877 -18.214 1 86.89 162 ALA B CA 1
ATOM 3711 C C . ALA B 1 162 ? -5.235 20.196 -18.318 1 86.89 162 ALA B C 1
ATOM 3713 O O . ALA B 1 162 ? -6.235 20.4 -17.626 1 86.89 162 ALA B O 1
ATOM 3714 N N . PRO B 1 163 ? -4.861 21.009 -19.182 1 83.11 163 PRO B N 1
ATOM 3715 C CA . PRO B 1 163 ? -5.474 22.333 -19.308 1 83.11 163 PRO B CA 1
ATOM 3716 C C . PRO B 1 163 ? -6.921 22.269 -19.792 1 83.11 163 PRO B C 1
ATOM 3718 O O . PRO B 1 163 ? -7.716 23.164 -19.492 1 83.11 163 PRO B O 1
ATOM 3721 N N . ASP B 1 164 ? -7.292 21.202 -20.435 1 85.19 164 ASP B N 1
ATOM 3722 C CA . ASP B 1 164 ? -8.627 21.127 -21.02 1 85.19 164 ASP B CA 1
ATOM 3723 C C . ASP B 1 164 ? -9.579 20.344 -20.118 1 85.19 164 ASP B C 1
ATOM 3725 O O . ASP B 1 164 ? -10.753 20.169 -20.449 1 85.19 164 ASP B O 1
ATOM 3729 N N . ASP B 1 165 ? -8.999 19.952 -19.055 1 85.03 165 ASP B N 1
ATOM 3730 C CA . ASP B 1 165 ? -9.846 19.219 -18.119 1 85.03 165 ASP B CA 1
ATOM 3731 C C . ASP B 1 165 ? -10.586 20.175 -17.185 1 85.03 165 ASP B C 1
ATOM 3733 O O . ASP B 1 165 ? -9.973 20.811 -16.326 1 85.03 165 ASP B O 1
ATOM 3737 N N . GLU B 1 166 ? -11.889 20.31 -17.317 1 84.62 166 GLU B N 1
ATOM 3738 C CA . GLU B 1 166 ? -12.717 21.264 -16.585 1 84.62 166 GLU B CA 1
ATOM 3739 C C . GLU B 1 166 ? -12.769 20.924 -15.099 1 84.62 166 GLU B C 1
ATOM 3741 O O . GLU B 1 166 ? -13.173 21.753 -14.28 1 84.62 166 GLU B O 1
ATOM 3746 N N . ARG B 1 167 ? -12.364 19.824 -14.799 1 86.32 167 ARG B N 1
ATOM 3747 C CA . ARG B 1 167 ? -12.355 19.419 -13.397 1 86.32 167 ARG B CA 1
ATOM 3748 C C . ARG B 1 167 ? -11.314 20.204 -12.607 1 86.32 167 ARG B C 1
ATOM 3750 O O . ARG B 1 167 ? -11.402 20.303 -11.381 1 86.32 167 ARG B O 1
ATOM 3757 N N . TRP B 1 168 ? -10.311 20.781 -13.407 1 93.03 168 TRP B N 1
ATOM 3758 C CA . TRP B 1 168 ? -9.209 21.489 -12.764 1 93.03 168 TRP B CA 1
ATOM 3759 C C . TRP B 1 168 ? -9.288 22.986 -13.043 1 93.03 168 TRP B C 1
ATOM 3761 O O . TRP B 1 168 ? -9.024 23.43 -14.163 1 93.03 168 TRP B O 1
ATOM 3771 N N . PRO B 1 169 ? -9.527 23.751 -11.988 1 94.49 169 PRO B N 1
ATOM 3772 C CA . PRO B 1 169 ? -9.534 25.201 -12.192 1 94.49 169 PRO B CA 1
ATOM 3773 C C . PRO B 1 169 ? -8.175 25.743 -12.629 1 94.49 169 PRO B C 1
ATOM 3775 O O . PRO B 1 169 ? -7.137 25.233 -12.2 1 94.49 169 PRO B O 1
ATOM 3778 N N . SER B 1 170 ? -8.22 26.778 -13.416 1 94.97 170 SER B N 1
ATOM 3779 C CA . SER B 1 170 ? -6.988 27.381 -13.913 1 94.97 170 SER B CA 1
ATOM 3780 C C . SER B 1 170 ? -6.199 28.037 -12.785 1 94.97 170 SER B C 1
ATOM 3782 O O . SER B 1 170 ? -4.971 28.13 -12.851 1 94.97 170 SER B O 1
ATOM 3784 N N . SER B 1 171 ? -6.938 28.519 -11.8 1 95.81 171 SER B N 1
ATOM 3785 C CA . SER B 1 171 ? -6.33 29.089 -10.602 1 95.81 171 SER B CA 1
ATOM 3786 C C . SER B 1 171 ? -7.186 28.821 -9.368 1 95.81 171 SER B C 1
ATOM 3788 O O . SER B 1 171 ? -8.405 28.673 -9.471 1 95.81 171 SER B O 1
ATOM 3790 N N . VAL B 1 172 ? -6.491 28.73 -8.278 1 97.25 172 VAL B N 1
ATOM 3791 C CA . VAL B 1 172 ? -7.193 28.495 -7.021 1 97.25 172 VAL B CA 1
ATOM 3792 C C . VAL B 1 172 ? -6.582 29.357 -5.919 1 97.25 172 VAL B C 1
ATOM 3794 O O . VAL B 1 172 ? -5.465 29.86 -6.063 1 97.25 172 VAL B O 1
ATOM 3797 N N . VAL B 1 173 ? -7.351 29.578 -4.892 1 97.08 173 VAL B N 1
ATOM 3798 C CA . VAL B 1 173 ? -6.884 30.321 -3.726 1 97.08 173 VAL B CA 1
ATOM 3799 C C . VAL B 1 173 ? -6.89 29.413 -2.498 1 97.08 173 VAL B C 1
ATOM 3801 O O . VAL B 1 173 ? -7.887 28.744 -2.217 1 97.08 173 VAL B O 1
ATOM 3804 N N . LEU B 1 174 ? -5.802 29.304 -1.869 1 97.24 174 LEU B N 1
ATOM 3805 C CA . LEU B 1 174 ? -5.711 28.642 -0.572 1 97.24 174 LEU B CA 1
ATOM 3806 C C . LEU B 1 174 ? -5.633 29.664 0.556 1 97.24 174 LEU B C 1
ATOM 3808 O O . LEU B 1 174 ? -4.696 30.464 0.611 1 97.24 174 LEU B O 1
ATOM 3812 N N . ARG B 1 175 ? -6.594 29.586 1.412 1 96.49 175 ARG B N 1
ATOM 3813 C CA . ARG B 1 175 ? -6.619 30.473 2.57 1 96.49 175 ARG B CA 1
ATOM 3814 C C . ARG B 1 175 ? -6.209 29.731 3.837 1 96.49 175 ARG B C 1
ATOM 3816 O O . ARG B 1 175 ? -6.69 28.627 4.1 1 96.49 175 ARG B O 1
ATOM 3823 N N . LEU B 1 176 ? -5.32 30.289 4.579 1 97.71 176 LEU B N 1
ATOM 3824 C CA . LEU B 1 176 ? -5.009 29.775 5.909 1 97.71 176 LEU B CA 1
ATOM 3825 C C . LEU B 1 176 ? -5.972 30.34 6.948 1 97.71 176 LEU B C 1
ATOM 3827 O O . LEU B 1 176 ? -5.946 31.539 7.238 1 97.71 176 LEU B O 1
ATOM 3831 N N . GLU B 1 177 ? -6.733 29.459 7.527 1 97.99 177 GLU B N 1
ATOM 3832 C CA . GLU B 1 177 ? -7.81 29.867 8.423 1 97.99 177 GLU B CA 1
ATOM 3833 C C . GLU B 1 177 ? -7.333 29.922 9.872 1 97.99 177 GLU B C 1
ATOM 3835 O O . GLU B 1 177 ? -6.454 29.155 10.271 1 97.99 177 GLU B O 1
ATOM 3840 N N . MET B 1 178 ? -7.913 30.882 10.597 1 98.18 178 MET B N 1
ATOM 3841 C CA . MET B 1 178 ? -7.687 30.917 12.039 1 98.18 178 MET B CA 1
ATOM 3842 C C . MET B 1 178 ? -8.399 29.759 12.73 1 98.18 178 MET B C 1
ATOM 3844 O O . MET B 1 178 ? -9.6 29.561 12.539 1 98.18 178 MET B O 1
ATOM 3848 N N . PRO B 1 179 ? -7.654 28.939 13.429 1 97.91 179 PRO B N 1
ATOM 3849 C CA . PRO B 1 179 ? -8.355 27.862 14.132 1 97.91 179 PRO B CA 1
ATOM 3850 C C . PRO B 1 179 ? -9.255 28.376 15.253 1 97.91 179 PRO B C 1
ATOM 3852 O O . PRO B 1 179 ? -8.981 29.429 15.836 1 97.91 179 PRO B O 1
ATOM 3855 N N . ARG B 1 180 ? -10.262 27.627 15.576 1 97.04 180 ARG B N 1
ATOM 3856 C CA . ARG B 1 180 ? -11.179 27.969 16.659 1 97.04 180 ARG B CA 1
ATOM 3857 C C . ARG B 1 180 ? -10.451 28.021 17.998 1 97.04 180 ARG B C 1
ATOM 3859 O O . ARG B 1 180 ? -10.923 28.656 18.943 1 97.04 180 ARG B O 1
ATOM 3866 N N . ALA B 1 181 ? -9.363 27.309 18.042 1 96.85 181 ALA B N 1
ATOM 3867 C CA . ALA B 1 181 ? -8.557 27.253 19.258 1 96.85 181 ALA B CA 1
ATOM 3868 C C . ALA B 1 181 ? -8.23 28.655 19.765 1 96.85 181 ALA B C 1
ATOM 3870 O O . ALA B 1 181 ? -8.135 28.878 20.974 1 96.85 181 ALA B O 1
ATOM 3871 N N . ALA B 1 182 ? -7.982 29.604 18.894 1 97.34 182 ALA B N 1
ATOM 3872 C CA . ALA B 1 182 ? -7.697 30.979 19.294 1 97.34 182 ALA B CA 1
ATOM 3873 C C . ALA B 1 182 ? -8.794 31.524 20.204 1 97.34 182 ALA B C 1
ATOM 3875 O O . ALA B 1 182 ? -8.515 32.003 21.305 1 97.34 182 ALA B O 1
ATOM 3876 N N . GLY B 1 183 ? -10.062 31.409 19.754 1 96.51 183 GLY B N 1
ATOM 3877 C CA . GLY B 1 183 ? -11.191 31.859 20.552 1 96.51 183 GLY B CA 1
ATOM 3878 C C . GLY B 1 183 ? -11.371 31.065 21.832 1 96.51 183 GLY B C 1
ATOM 3879 O O . GLY B 1 183 ? -11.722 31.626 22.873 1 96.51 183 GLY B O 1
ATOM 3880 N N . GLU B 1 184 ? -11.143 29.788 21.762 1 96.25 184 GLU B N 1
ATOM 3881 C CA . GLU B 1 184 ? -11.289 28.924 22.93 1 96.25 184 GLU B CA 1
ATOM 3882 C C . GLU B 1 184 ? -10.28 29.288 24.015 1 96.25 184 GLU B C 1
ATOM 3884 O O . GLU B 1 184 ? -10.529 29.067 25.202 1 96.25 184 GLU B O 1
ATOM 3889 N N . LEU B 1 185 ? -9.185 29.887 23.594 1 95.85 185 LEU B N 1
ATOM 3890 C CA . LEU B 1 185 ? -8.169 30.346 24.535 1 95.85 185 LEU B CA 1
ATOM 3891 C C . LEU B 1 185 ? -8.421 31.793 24.945 1 95.85 185 LEU B C 1
ATOM 3893 O O . LEU B 1 185 ? -7.632 32.377 25.691 1 95.85 185 LEU B O 1
ATOM 3897 N N . GLY B 1 186 ? -9.473 32.377 24.362 1 96.49 186 GLY B N 1
ATOM 3898 C CA . GLY B 1 186 ? -9.802 33.763 24.656 1 96.49 186 GLY B CA 1
ATOM 3899 C C . GLY B 1 186 ? -8.843 34.752 24.021 1 96.49 186 GLY B C 1
ATOM 3900 O O . GLY B 1 186 ? -8.599 35.828 24.57 1 96.49 186 GLY B O 1
ATOM 3901 N N . MET B 1 187 ? -8.319 34.372 22.938 1 97.3 187 MET B N 1
ATOM 3902 C CA . MET B 1 187 ? -7.303 35.212 22.311 1 97.3 187 MET B CA 1
ATOM 3903 C C . MET B 1 187 ? -7.839 35.854 21.036 1 97.3 187 MET B C 1
ATOM 3905 O O . MET B 1 187 ? -8.575 35.219 20.278 1 97.3 187 MET B O 1
ATOM 3909 N N . ALA B 1 188 ? -7.406 37.053 20.883 1 97.26 188 ALA B N 1
ATOM 3910 C CA . ALA B 1 188 ? -7.583 37.666 19.569 1 97.26 188 ALA B CA 1
ATOM 3911 C C . ALA B 1 188 ? -6.652 37.034 18.538 1 97.26 188 ALA B C 1
ATOM 3913 O O . ALA B 1 188 ? -5.684 36.359 18.898 1 97.26 188 ALA B O 1
ATOM 3914 N N . ALA B 1 189 ? -6.968 37.241 17.304 1 97.07 189 ALA B N 1
ATOM 3915 C CA . ALA B 1 189 ? -6.19 36.652 16.217 1 97.07 189 ALA B CA 1
ATOM 3916 C C . ALA B 1 189 ? -4.713 37.015 16.34 1 97.07 189 ALA B C 1
ATOM 3918 O O . ALA B 1 189 ? -3.842 36.154 16.199 1 97.07 189 ALA B O 1
ATOM 3919 N N . ALA B 1 190 ? -4.461 38.257 16.622 1 97.23 190 ALA B N 1
ATOM 3920 C CA . ALA B 1 190 ? -3.086 38.738 16.729 1 97.23 190 ALA B CA 1
ATOM 3921 C C . ALA B 1 190 ? -2.361 38.071 17.894 1 97.23 190 ALA B C 1
ATOM 3923 O O . ALA B 1 190 ? -1.179 37.733 17.785 1 97.23 190 ALA B O 1
ATOM 3924 N N . GLU B 1 191 ? -3.056 37.931 18.969 1 98.03 191 GLU B N 1
ATOM 3925 C CA . GLU B 1 191 ? -2.478 37.291 20.147 1 98.03 191 GLU B CA 1
ATOM 3926 C C . GLU B 1 191 ? -2.166 35.821 19.879 1 98.03 191 GLU B C 1
ATOM 3928 O O . GLU B 1 191 ? -1.143 35.305 20.335 1 98.03 191 GLU B O 1
ATOM 3933 N N . PHE B 1 192 ? -3.056 35.18 19.204 1 98.04 192 PHE B N 1
ATOM 3934 C CA . PHE B 1 192 ? -2.837 33.778 18.869 1 98.04 192 PHE B CA 1
ATOM 3935 C C . PHE B 1 192 ? -1.622 33.622 17.962 1 98.04 192 PHE B C 1
ATOM 3937 O O . PHE B 1 192 ? -0.805 32.72 18.159 1 98.04 192 PHE B O 1
ATOM 3944 N N . ARG B 1 193 ? -1.433 34.477 16.991 1 98.16 193 ARG B N 1
ATOM 3945 C CA . ARG B 1 193 ? -0.269 34.451 16.111 1 98.16 193 ARG B CA 1
ATOM 3946 C C . ARG B 1 193 ? 1.02 34.652 16.902 1 98.16 193 ARG B C 1
ATOM 3948 O O . ARG B 1 193 ? 2.036 34.016 16.615 1 98.16 193 ARG B O 1
ATOM 3955 N N . GLU B 1 194 ? 0.932 35.532 17.819 1 98.24 194 GLU B N 1
ATOM 3956 C CA . GLU B 1 194 ? 2.09 35.766 18.677 1 98.24 194 GLU B CA 1
ATOM 3957 C C . GLU B 1 194 ? 2.424 34.528 19.504 1 98.24 194 GLU B C 1
ATOM 3959 O O . GLU B 1 194 ? 3.597 34.214 19.716 1 98.24 194 GLU B O 1
ATOM 3964 N N . LEU B 1 195 ? 1.36 33.953 20.017 1 98.22 195 LEU B N 1
ATOM 3965 C CA . LEU B 1 195 ? 1.566 32.707 20.748 1 98.22 195 LEU B CA 1
ATOM 3966 C C . LEU B 1 195 ? 2.264 31.672 19.872 1 98.22 195 LEU B C 1
ATOM 3968 O O . LEU B 1 195 ? 3.23 31.038 20.302 1 98.22 195 LEU B O 1
ATOM 3972 N N . ILE B 1 196 ? 1.817 31.478 18.64 1 98.31 196 ILE B N 1
ATOM 3973 C CA . ILE B 1 196 ? 2.422 30.529 17.712 1 98.31 196 ILE B CA 1
ATOM 3974 C C . ILE B 1 196 ? 3.878 30.911 17.459 1 98.31 196 ILE B C 1
ATOM 3976 O O . ILE B 1 196 ? 4.76 30.049 17.449 1 98.31 196 ILE B O 1
ATOM 3980 N N . ALA B 1 197 ? 4.129 32.187 17.258 1 98.37 197 ALA B N 1
ATOM 3981 C CA . ALA B 1 197 ? 5.489 32.665 17.025 1 98.37 197 ALA B CA 1
ATOM 3982 C C . ALA B 1 197 ? 6.411 32.281 18.179 1 98.37 197 ALA B C 1
ATOM 3984 O O . ALA B 1 197 ? 7.541 31.839 17.958 1 98.37 197 ALA B O 1
ATOM 3985 N N . HIS B 1 198 ? 5.918 32.507 19.334 1 98.24 198 HIS B N 1
ATOM 3986 C CA . HIS B 1 198 ? 6.688 32.168 20.525 1 98.24 198 HIS B CA 1
ATOM 3987 C C . HIS B 1 198 ? 6.98 30.673 20.586 1 98.24 198 HIS B C 1
ATOM 3989 O O . HIS B 1 198 ? 8.102 30.267 20.9 1 98.24 198 HIS B O 1
ATOM 3995 N N . GLU B 1 199 ? 5.946 29.865 20.348 1 97.76 199 GLU B N 1
ATOM 3996 C CA . GLU B 1 199 ? 6.115 28.415 20.355 1 97.76 199 GLU B CA 1
ATOM 3997 C C . GLU B 1 199 ? 7.086 27.967 19.267 1 97.76 199 GLU B C 1
ATOM 3999 O O . GLU B 1 199 ? 7.887 27.054 19.48 1 97.76 199 GLU B O 1
ATOM 4004 N N . VAL B 1 200 ? 7.031 28.537 18.078 1 98.38 200 VAL B N 1
ATOM 4005 C CA . VAL B 1 200 ? 7.953 28.219 16.993 1 98.38 200 VAL B CA 1
ATOM 4006 C C . VAL B 1 200 ? 9.388 28.494 17.436 1 98.38 200 VAL B C 1
ATOM 4008 O O . VAL B 1 200 ? 10.274 27.658 17.246 1 98.38 200 VAL B O 1
ATOM 4011 N N . ALA B 1 201 ? 9.582 29.655 18.032 1 98.29 201 ALA B N 1
ATOM 4012 C CA . ALA B 1 201 ? 10.91 30.029 18.513 1 98.29 201 ALA B CA 1
ATOM 4013 C C . ALA B 1 201 ? 11.431 29.016 19.528 1 98.29 201 ALA B C 1
ATOM 4015 O O . ALA B 1 201 ? 12.615 28.67 19.518 1 98.29 201 ALA B O 1
ATOM 4016 N N . ALA B 1 202 ? 10.565 28.628 20.365 1 97.85 202 ALA B N 1
ATOM 4017 C CA . ALA B 1 202 ? 10.945 27.636 21.367 1 97.85 202 ALA B CA 1
ATOM 4018 C C . ALA B 1 202 ? 11.348 26.319 20.711 1 97.85 202 ALA B C 1
ATOM 4020 O O . ALA B 1 202 ? 12.365 25.723 21.073 1 97.85 202 ALA B O 1
ATOM 4021 N N . PHE B 1 203 ? 10.598 25.856 19.767 1 97.43 203 PHE B N 1
ATOM 4022 C CA . PHE B 1 203 ? 10.9 24.621 19.052 1 97.43 203 PHE B CA 1
ATOM 4023 C C . PHE B 1 203 ? 12.213 24.745 18.289 1 97.43 203 PHE B C 1
ATOM 4025 O O . PHE B 1 203 ? 13.014 23.809 18.265 1 97.43 203 PHE B O 1
ATOM 4032 N N . GLU B 1 204 ? 12.41 25.894 17.677 1 98.05 204 GLU B N 1
ATOM 4033 C CA . GLU B 1 204 ? 13.658 26.126 16.956 1 98.05 204 GLU B CA 1
ATOM 4034 C C . GLU B 1 204 ? 14.861 26.031 17.89 1 98.05 204 GLU B C 1
ATOM 4036 O O . GLU B 1 204 ? 15.859 25.385 17.563 1 98.05 204 GLU B O 1
ATOM 4041 N N . SER B 1 205 ? 14.722 26.698 18.985 1 97.99 205 SER B N 1
ATOM 4042 C CA . SER B 1 205 ? 15.806 26.698 19.961 1 97.99 205 SER B CA 1
ATOM 4043 C C . SER B 1 205 ? 16.135 25.282 20.421 1 97.99 205 SER B C 1
ATOM 4045 O O . SER B 1 205 ? 17.304 24.893 20.461 1 97.99 205 SER B O 1
ATOM 4047 N N . THR B 1 206 ? 15.115 24.55 20.751 1 97.2 206 THR B N 1
ATOM 4048 C CA . THR B 1 206 ? 15.295 23.167 21.179 1 97.2 206 THR B CA 1
ATOM 4049 C C . THR B 1 206 ? 15.945 22.339 20.074 1 97.2 206 THR B C 1
ATOM 4051 O O . THR B 1 206 ? 16.873 21.57 20.331 1 97.2 206 THR B O 1
ATOM 4054 N N . ALA B 1 207 ? 15.492 22.484 18.858 1 96.33 207 ALA B N 1
ATOM 4055 C CA . ALA B 1 207 ? 16.01 21.737 17.715 1 96.33 207 ALA B CA 1
ATOM 4056 C C . ALA B 1 207 ? 17.48 22.066 17.466 1 96.33 207 ALA B C 1
ATOM 4058 O O . ALA B 1 207 ? 18.291 21.168 17.23 1 96.33 207 ALA B O 1
ATOM 4059 N N . ARG B 1 208 ? 17.821 23.359 17.537 1 96.86 208 ARG B N 1
ATOM 4060 C CA . ARG B 1 208 ? 19.205 23.778 17.34 1 96.86 208 ARG B CA 1
ATOM 4061 C C . ARG B 1 208 ? 20.116 23.181 18.407 1 96.86 208 ARG B C 1
ATOM 4063 O O . ARG B 1 208 ? 21.229 22.745 18.107 1 96.86 208 ARG B O 1
ATOM 4070 N N . ALA B 1 209 ? 19.622 23.15 19.584 1 96.75 209 ALA B N 1
ATOM 4071 C CA . ALA B 1 209 ? 20.39 22.561 20.677 1 96.75 209 ALA B CA 1
ATOM 4072 C C . ALA B 1 209 ? 20.615 21.069 20.449 1 96.75 209 ALA B C 1
ATOM 4074 O O . ALA B 1 209 ? 21.717 20.561 20.667 1 96.75 209 ALA B O 1
ATOM 4075 N N . GLU B 1 210 ? 19.623 20.388 20.037 1 94.6 210 GLU B N 1
ATOM 4076 C CA . GLU B 1 210 ? 19.714 18.951 19.796 1 94.6 210 GLU B CA 1
ATOM 4077 C C . GLU B 1 210 ? 20.689 18.642 18.664 1 94.6 210 GLU B C 1
ATOM 4079 O O . GLU B 1 210 ? 21.476 17.698 18.757 1 94.6 210 GLU B O 1
ATOM 4084 N N . VAL B 1 211 ? 20.615 19.378 17.606 1 92.89 211 VAL B N 1
ATOM 4085 C CA . VAL B 1 211 ? 21.513 19.185 16.472 1 92.89 211 VAL B CA 1
ATOM 4086 C C . VAL B 1 211 ? 22.958 19.41 16.911 1 92.89 211 VAL B C 1
ATOM 4088 O O . VAL B 1 211 ? 23.849 18.636 16.556 1 92.89 211 VAL B O 1
ATOM 4091 N N . SER B 1 212 ? 23.127 20.461 17.692 1 93.16 212 SER B N 1
ATOM 4092 C CA . SER B 1 212 ? 24.459 20.772 18.2 1 93.16 212 SER B CA 1
ATOM 4093 C C . SER B 1 212 ? 24.984 19.654 19.094 1 93.16 212 SER B C 1
ATOM 4095 O O . SER B 1 212 ? 26.146 19.256 18.981 1 93.16 212 SER B O 1
ATOM 4097 N N . GLN B 1 213 ? 24.202 19.139 19.93 1 94.71 213 GLN B N 1
ATOM 4098 C CA . GLN B 1 213 ? 24.577 18.081 20.862 1 94.71 213 GLN B CA 1
ATOM 4099 C C . GLN B 1 213 ? 24.986 16.813 20.119 1 94.71 213 GLN B C 1
ATOM 4101 O O . GLN B 1 213 ? 25.868 16.079 20.57 1 94.71 213 GLN B O 1
ATOM 4106 N N . ARG B 1 214 ? 24.467 16.555 19.001 1 90.21 214 ARG B N 1
ATOM 4107 C CA . ARG B 1 214 ? 24.767 15.362 18.215 1 90.21 214 ARG B CA 1
ATOM 4108 C C . ARG B 1 214 ? 25.936 15.611 17.267 1 90.21 214 ARG B C 1
ATOM 4110 O O . ARG B 1 214 ? 26.344 14.713 16.528 1 90.21 214 ARG B O 1
ATOM 4117 N N . GLY B 1 215 ? 26.415 16.813 17.268 1 89.4 215 GLY B N 1
ATOM 4118 C CA . GLY B 1 215 ? 27.522 17.176 16.397 1 89.4 215 GLY B CA 1
ATOM 4119 C C . GLY B 1 215 ? 27.117 17.316 14.942 1 89.4 215 GLY B C 1
ATOM 4120 O O . GLY B 1 215 ? 27.94 17.136 14.043 1 89.4 215 GLY B O 1
ATOM 4121 N N . GLY B 1 216 ? 25.899 17.586 14.805 1 89.72 216 GLY B N 1
ATOM 4122 C CA . GLY B 1 216 ? 25.419 17.715 13.438 1 89.72 216 GLY B CA 1
ATOM 4123 C C . GLY B 1 216 ? 25.482 19.138 12.916 1 89.72 216 GLY B C 1
ATOM 4124 O O . GLY B 1 216 ? 25.87 20.055 13.643 1 89.72 216 GLY B O 1
ATOM 4125 N N . ALA B 1 217 ? 25.214 19.25 11.558 1 92.87 217 ALA B N 1
ATOM 4126 C CA . ALA B 1 217 ? 25.166 20.556 10.905 1 92.87 217 ALA B CA 1
ATOM 4127 C C . ALA B 1 217 ? 23.889 20.712 10.084 1 92.87 217 ALA B C 1
ATOM 4129 O O . ALA B 1 217 ? 23.291 19.72 9.66 1 92.87 217 ALA B O 1
ATOM 4130 N N . PHE B 1 218 ? 23.524 21.898 10.006 1 95.87 218 PHE B N 1
ATOM 4131 C CA . PHE B 1 218 ? 22.365 22.194 9.173 1 95.87 218 PHE B CA 1
ATOM 4132 C C . PHE B 1 218 ? 22.743 22.187 7.697 1 95.87 218 PHE B C 1
ATOM 4134 O O . PHE B 1 218 ? 23.816 22.665 7.323 1 95.87 218 PHE B O 1
ATOM 4141 N N . LEU B 1 219 ? 21.971 21.71 6.871 1 94.24 219 LEU B N 1
ATOM 4142 C CA . LEU B 1 219 ? 22.227 21.611 5.438 1 94.24 219 LEU B CA 1
ATOM 4143 C C . LEU B 1 219 ? 22.254 22.992 4.793 1 94.24 219 LEU B C 1
ATOM 4145 O O . LEU B 1 219 ? 23.173 23.311 4.036 1 94.24 219 LEU B O 1
ATOM 4149 N N . GLY B 1 220 ? 21.235 23.885 5.236 1 96.06 220 GLY B N 1
ATOM 4150 C CA . GLY B 1 220 ? 21.112 25.21 4.649 1 96.06 220 GLY B CA 1
ATOM 4151 C C . GLY B 1 220 ? 20.186 25.247 3.448 1 96.06 220 GLY B C 1
ATOM 4152 O O . GLY B 1 220 ? 20.084 24.267 2.706 1 96.06 220 GLY B O 1
ATOM 4153 N N . ALA B 1 221 ? 19.614 26.371 3.282 1 95.5 221 ALA B N 1
ATOM 4154 C CA . ALA B 1 221 ? 18.575 26.547 2.271 1 95.5 221 ALA B CA 1
ATOM 4155 C C . ALA B 1 221 ? 19.113 26.249 0.874 1 95.5 221 ALA B C 1
ATOM 4157 O O . ALA B 1 221 ? 18.433 25.617 0.062 1 95.5 221 ALA B O 1
ATOM 4158 N N . ASP B 1 222 ? 20.309 26.638 0.574 1 95.28 222 ASP B N 1
ATOM 4159 C CA . ASP B 1 222 ? 20.893 26.466 -0.752 1 95.28 222 ASP B CA 1
ATOM 4160 C C . ASP B 1 222 ? 21.084 24.987 -1.081 1 95.28 222 ASP B C 1
ATOM 4162 O O . ASP B 1 222 ? 20.735 24.54 -2.175 1 95.28 222 ASP B O 1
ATOM 4166 N N . ARG B 1 223 ? 21.592 24.31 -0.148 1 95.18 223 ARG B N 1
ATOM 4167 C CA . ARG B 1 223 ? 21.824 22.885 -0.362 1 95.18 223 ARG B CA 1
ATOM 4168 C C . ARG B 1 223 ? 20.507 22.117 -0.411 1 95.18 223 ARG B C 1
ATOM 4170 O O . ARG B 1 223 ? 20.383 21.132 -1.14 1 95.18 223 ARG B O 1
ATOM 4177 N N . CYS B 1 224 ? 19.565 22.552 0.345 1 94.86 224 CYS B N 1
ATOM 4178 C CA . CYS B 1 224 ? 18.247 21.929 0.31 1 94.86 224 CYS B CA 1
ATOM 4179 C C . CYS B 1 224 ? 17.623 22.049 -1.075 1 94.86 224 CYS B C 1
ATOM 4181 O O . CYS B 1 224 ? 16.993 21.107 -1.56 1 94.86 224 CYS B O 1
ATOM 4183 N N . ALA B 1 225 ? 17.869 23.141 -1.701 1 93.46 225 ALA B N 1
ATOM 4184 C CA . ALA B 1 225 ? 17.292 23.404 -3.017 1 93.46 225 ALA B CA 1
ATOM 4185 C C . ALA B 1 225 ? 17.972 22.561 -4.092 1 93.46 225 ALA B C 1
ATOM 4187 O O . ALA B 1 225 ? 17.472 22.454 -5.214 1 93.46 225 ALA B O 1
ATOM 4188 N N . LYS B 1 226 ? 19.111 21.899 -3.74 1 94.35 226 LYS B N 1
ATOM 4189 C CA . LYS B 1 226 ? 19.879 21.128 -4.713 1 94.35 226 LYS B CA 1
ATOM 4190 C C . LYS B 1 226 ? 19.776 19.632 -4.434 1 94.35 226 LYS B C 1
ATOM 4192 O O . LYS B 1 226 ? 20.472 18.829 -5.059 1 94.35 226 LYS B O 1
ATOM 4197 N N . LEU B 1 227 ? 18.975 19.369 -3.533 1 94.12 227 LEU B N 1
ATOM 4198 C CA . LEU B 1 227 ? 18.783 17.956 -3.224 1 94.12 227 LEU B CA 1
ATOM 4199 C C . LEU B 1 227 ? 18.259 17.2 -4.44 1 94.12 227 LEU B C 1
ATOM 4201 O O . LEU B 1 227 ? 17.377 17.69 -5.148 1 94.12 227 LEU B O 1
ATOM 4205 N N . SER B 1 228 ? 18.837 16.053 -4.695 1 94.69 228 SER B N 1
ATOM 4206 C CA . SER B 1 228 ? 18.294 15.192 -5.741 1 94.69 228 SER B CA 1
ATOM 4207 C C . SER B 1 228 ? 17.05 14.454 -5.259 1 94.69 228 SER B C 1
ATOM 4209 O O . SER B 1 228 ? 17.082 13.783 -4.225 1 94.69 228 SER B O 1
ATOM 4211 N N . PRO B 1 229 ? 15.952 14.544 -6.046 1 94.89 229 PRO B N 1
ATOM 4212 C CA . PRO B 1 229 ? 14.735 13.823 -5.665 1 94.89 229 PRO B CA 1
ATOM 4213 C C . PRO B 1 229 ? 14.938 12.31 -5.612 1 94.89 229 PRO B C 1
ATOM 4215 O O . PRO B 1 229 ? 14.131 11.596 -5.012 1 94.89 229 PRO B O 1
ATOM 4218 N N . PHE B 1 230 ? 16.015 11.81 -6.162 1 92.28 230 PHE B N 1
ATOM 4219 C CA . PHE B 1 230 ? 16.196 10.374 -6.338 1 92.28 230 PHE B CA 1
ATOM 4220 C C . PHE B 1 230 ? 17.154 9.817 -5.292 1 92.28 230 PHE B C 1
ATOM 4222 O O . PHE B 1 230 ? 17.484 8.63 -5.314 1 92.28 230 PHE B O 1
ATOM 4229 N N . ARG B 1 231 ? 17.557 10.675 -4.381 1 92.51 231 ARG B N 1
ATOM 4230 C CA . ARG B 1 231 ? 18.359 10.235 -3.243 1 92.51 231 ARG B CA 1
ATOM 4231 C C . ARG B 1 231 ? 17.504 10.11 -1.987 1 92.51 231 ARG B C 1
ATOM 4233 O O . ARG B 1 231 ? 16.496 10.806 -1.843 1 92.51 231 ARG B O 1
ATOM 4240 N N . ARG B 1 232 ? 17.945 9.256 -1.092 1 89.96 232 ARG B N 1
ATOM 4241 C CA . ARG B 1 232 ? 17.197 9.009 0.136 1 89.96 232 ARG B CA 1
ATOM 4242 C C . ARG B 1 232 ? 17.78 9.801 1.301 1 89.96 232 ARG B C 1
ATOM 4244 O O . ARG B 1 232 ? 18.993 10.007 1.373 1 89.96 232 ARG B O 1
ATOM 4251 N N . ALA B 1 233 ? 16.869 10.222 2.159 1 88.32 233 ALA B N 1
ATOM 4252 C CA . ALA B 1 233 ? 17.307 10.86 3.398 1 88.32 233 ALA B CA 1
ATOM 4253 C C . ALA B 1 233 ? 17.931 9.843 4.348 1 88.32 233 ALA B C 1
ATOM 4255 O O . ALA B 1 233 ? 17.517 8.681 4.384 1 88.32 233 ALA B O 1
ATOM 4256 N N . ARG B 1 234 ? 18.957 10.071 4.943 1 71.29 234 ARG B N 1
ATOM 4257 C CA . ARG B 1 234 ? 19.644 9.184 5.876 1 71.29 234 ARG B CA 1
ATOM 4258 C C . ARG B 1 234 ? 19.056 9.303 7.278 1 71.29 234 ARG B C 1
ATOM 4260 O O . ARG B 1 234 ? 19.529 8.653 8.212 1 71.29 234 ARG B O 1
ATOM 4267 N N . SER B 1 235 ? 18.052 10.083 7.436 1 60.26 235 SER B N 1
ATOM 4268 C CA . SER B 1 235 ? 17.61 10.383 8.794 1 60.26 235 SER B CA 1
ATOM 4269 C C . SER B 1 235 ? 17.084 9.133 9.493 1 60.26 235 SER B C 1
ATOM 4271 O O . SER B 1 235 ? 16.396 8.315 8.879 1 60.26 235 SER B O 1
ATOM 4273 N N . PRO B 1 236 ? 17.655 8.706 10.666 1 52.58 236 PRO B N 1
ATOM 4274 C CA . PRO B 1 236 ? 17.269 7.613 11.562 1 52.58 236 PRO B CA 1
ATOM 4275 C C . PRO B 1 236 ? 15.852 7.771 12.11 1 52.58 236 PRO B C 1
ATOM 4277 O O . PRO B 1 236 ? 15.464 7.063 13.042 1 52.58 236 PRO B O 1
ATOM 4280 N N . GLU B 1 237 ? 15.103 8.616 11.554 1 54.9 237 GLU B N 1
ATOM 4281 C CA . GLU B 1 237 ? 13.849 8.673 12.3 1 54.9 237 GLU B CA 1
ATOM 4282 C C . GLU B 1 237 ? 13.201 7.295 12.395 1 54.9 237 GLU B C 1
ATOM 4284 O O . GLU B 1 237 ? 13.101 6.58 11.396 1 54.9 237 GLU B O 1
ATOM 4289 N N . PRO B 1 238 ? 13.107 6.868 13.618 1 51.88 238 PRO B N 1
ATOM 4290 C CA . PRO B 1 238 ? 12.554 5.519 13.755 1 51.88 238 PRO B CA 1
ATOM 4291 C C . PRO B 1 238 ? 11.254 5.332 12.975 1 51.88 238 PRO B C 1
ATOM 4293 O O . PRO B 1 238 ? 10.38 6.202 13.007 1 51.88 238 PRO B O 1
ATOM 4296 N N . LEU B 1 239 ? 11.181 4.632 11.921 1 48.02 239 LEU B N 1
ATOM 4297 C CA . LEU B 1 239 ? 10.047 4.308 11.062 1 48.02 239 LEU B CA 1
ATOM 4298 C C . LEU B 1 239 ? 8.816 3.963 11.894 1 48.02 239 LEU B C 1
ATOM 4300 O O . LEU B 1 239 ? 7.685 4.095 11.421 1 48.02 239 LEU B O 1
ATOM 4304 N N . ARG B 1 240 ? 9.018 3.466 13.135 1 50.51 240 ARG B N 1
ATOM 4305 C CA . ARG B 1 240 ? 7.889 2.942 13.897 1 50.51 240 ARG B CA 1
ATOM 4306 C C . ARG B 1 240 ? 7.482 3.907 15.005 1 50.51 240 ARG B C 1
ATOM 4308 O O . ARG B 1 240 ? 7.003 3.484 16.059 1 50.51 240 ARG B O 1
ATOM 4315 N N . SER B 1 241 ? 7.849 5.214 14.781 1 50.78 241 SER B N 1
ATOM 4316 C CA . SER B 1 241 ? 7.352 6.064 15.859 1 50.78 241 SER B CA 1
ATOM 4317 C C . SER B 1 241 ? 5.831 6.015 15.945 1 50.78 241 SER B C 1
ATOM 4319 O O . SER B 1 241 ? 5.146 5.99 14.92 1 50.78 241 SER B O 1
ATOM 4321 N N . LEU B 1 242 ? 5.283 5.424 16.939 1 53.37 242 LEU B N 1
ATOM 4322 C CA . LEU B 1 242 ? 3.87 5.312 17.286 1 53.37 242 LEU B CA 1
ATOM 4323 C C . LEU B 1 242 ? 3.121 6.592 16.931 1 53.37 242 LEU B C 1
ATOM 4325 O O . LEU B 1 242 ? 3.551 7.689 17.293 1 53.37 242 LEU B O 1
ATOM 4329 N N . ALA B 1 243 ? 2.394 6.587 15.743 1 66.64 243 ALA B N 1
ATOM 4330 C CA . ALA B 1 243 ? 1.49 7.7 15.462 1 66.64 243 ALA B CA 1
ATOM 4331 C C . ALA B 1 243 ? 0.307 7.702 16.426 1 66.64 243 ALA B C 1
ATOM 4333 O O . ALA B 1 243 ? -0.583 6.853 16.328 1 66.64 243 ALA B O 1
ATOM 4334 N N . PRO B 1 244 ? 0.515 8.635 17.487 1 83.21 244 PRO B N 1
ATOM 4335 C CA . PRO B 1 244 ? -0.635 8.695 18.393 1 83.21 244 PRO B CA 1
ATOM 4336 C C . PRO B 1 244 ? -1.935 9.048 17.673 1 83.21 244 PRO B C 1
ATOM 4338 O O . PRO B 1 244 ? -1.907 9.683 16.616 1 83.21 244 PRO B O 1
ATOM 4341 N N . ALA B 1 245 ? -2.972 8.536 18.253 1 90.65 245 ALA B N 1
ATOM 4342 C CA . ALA B 1 245 ? -4.28 8.813 17.665 1 90.65 245 ALA B CA 1
ATOM 4343 C C . ALA B 1 245 ? -4.743 10.228 17.999 1 90.65 245 ALA B C 1
ATOM 4345 O O . ALA B 1 245 ? -5.584 10.795 17.298 1 90.65 245 ALA B O 1
ATOM 4346 N N . PHE B 1 246 ? -4.204 10.724 19.125 1 94.13 246 PHE B N 1
ATOM 4347 C CA . PHE B 1 246 ? -4.612 12.062 19.538 1 94.13 246 PHE B CA 1
ATOM 4348 C C . PHE B 1 246 ? -3.502 12.748 20.324 1 94.13 246 PHE B C 1
ATOM 4350 O O . PHE B 1 246 ? -2.529 12.106 20.725 1 94.13 246 PHE B O 1
ATOM 4357 N N . ALA B 1 247 ? -3.64 14.054 20.438 1 95.02 247 ALA B N 1
ATOM 4358 C CA . ALA B 1 247 ? -2.757 14.882 21.255 1 95.02 247 ALA B CA 1
ATOM 4359 C C . ALA B 1 247 ? -3.556 15.882 22.086 1 95.02 247 ALA B C 1
ATOM 4361 O O . ALA B 1 247 ? -4.586 16.39 21.636 1 95.02 247 ALA B O 1
ATOM 4362 N N . VAL B 1 248 ? -3.088 16.175 23.287 1 95.03 248 VAL B N 1
ATOM 4363 C CA . VAL B 1 248 ? -3.816 17.062 24.188 1 95.03 248 VAL B CA 1
ATOM 4364 C C . VAL B 1 248 ? -2.908 18.207 24.632 1 95.03 248 VAL B C 1
ATOM 4366 O O . VAL B 1 248 ? -3.344 19.112 25.346 1 95.03 248 VAL B O 1
ATOM 4369 N N . GLY B 1 249 ? -1.752 18.288 24.231 1 90.83 249 GLY B N 1
ATOM 4370 C CA . GLY B 1 249 ? -0.807 19.306 24.661 1 90.83 249 GLY B CA 1
ATOM 4371 C C . GLY B 1 249 ? -0.034 18.914 25.906 1 90.83 249 GLY B C 1
ATOM 4372 O O . GLY B 1 249 ? -0.441 18.008 26.637 1 90.83 249 GLY B O 1
ATOM 4373 N N . ARG B 1 250 ? 0.938 19.629 26.238 1 86.52 250 ARG B N 1
ATOM 4374 C CA . ARG B 1 250 ? 1.808 19.331 27.371 1 86.52 250 ARG B CA 1
ATOM 4375 C C . ARG B 1 250 ? 1.09 19.579 28.693 1 86.52 250 ARG B C 1
ATOM 4377 O O . ARG B 1 250 ? 0.415 20.597 28.858 1 86.52 250 ARG B O 1
ATOM 4384 N N . GLY B 1 251 ? 1.2 18.637 29.631 1 85.59 251 GLY B N 1
ATOM 4385 C CA . GLY B 1 251 ? 0.762 18.814 31.006 1 85.59 251 GLY B CA 1
ATOM 4386 C C . GLY B 1 251 ? -0.742 18.706 31.172 1 85.59 251 GLY B C 1
ATOM 4387 O O . GLY B 1 251 ? -1.284 19.065 32.22 1 85.59 251 GLY B O 1
ATOM 4388 N N . ASN B 1 252 ? -1.464 18.282 30.203 1 89.95 252 ASN B N 1
ATOM 4389 C CA . ASN B 1 252 ? -2.917 18.177 30.29 1 89.95 252 ASN B CA 1
ATOM 4390 C C . ASN B 1 252 ? -3.358 16.751 30.606 1 89.95 252 ASN B C 1
ATOM 4392 O O . ASN B 1 252 ? -3.982 16.091 29.774 1 89.95 252 ASN B O 1
ATOM 4396 N N . ARG B 1 253 ? -3.188 16.318 31.786 1 91.62 253 ARG B N 1
ATOM 4397 C CA . ARG B 1 253 ? -3.441 14.941 32.198 1 91.62 253 ARG B CA 1
ATOM 4398 C C . ARG B 1 253 ? -4.928 14.611 32.122 1 91.62 253 ARG B C 1
ATOM 4400 O O . ARG B 1 253 ? -5.306 13.523 31.683 1 91.62 253 ARG B O 1
ATOM 4407 N N . ASP B 1 254 ? -5.678 15.531 32.63 1 93.59 254 ASP B N 1
ATOM 4408 C CA . ASP B 1 254 ? -7.118 15.293 32.625 1 93.59 254 ASP B CA 1
ATOM 4409 C C . ASP B 1 254 ? -7.639 15.104 31.202 1 93.59 254 ASP B C 1
ATOM 4411 O O . ASP B 1 254 ? -8.43 14.195 30.94 1 93.59 254 ASP B O 1
ATOM 4415 N N . ALA B 1 255 ? -7.184 15.932 30.285 1 94.69 255 ALA B N 1
ATOM 4416 C CA . ALA B 1 255 ? -7.591 15.818 28.887 1 94.69 255 ALA B CA 1
ATOM 4417 C C . ALA B 1 255 ? -7.096 14.509 28.277 1 94.69 255 ALA B C 1
ATOM 4419 O O . ALA B 1 255 ? -7.776 13.911 27.44 1 94.69 255 ALA B O 1
ATOM 4420 N N . LEU B 1 256 ? -5.936 14.08 28.749 1 94.32 256 LEU B N 1
ATOM 4421 C CA . LEU B 1 256 ? -5.369 12.821 28.278 1 94.32 256 LEU B CA 1
ATOM 4422 C C . LEU B 1 256 ? -6.259 11.645 28.664 1 94.32 256 LEU B C 1
ATOM 4424 O O . LEU B 1 256 ? -6.601 10.816 27.817 1 94.32 256 LEU B O 1
ATOM 4428 N N . ILE B 1 257 ? -6.595 11.595 29.88 1 95.31 257 ILE B N 1
ATOM 4429 C CA . ILE B 1 257 ? -7.421 10.508 30.396 1 95.31 257 ILE B CA 1
ATOM 4430 C C . ILE B 1 257 ? -8.779 10.517 29.699 1 95.31 257 ILE B C 1
ATOM 4432 O O . ILE B 1 257 ? -9.263 9.473 29.256 1 95.31 257 ILE B O 1
ATOM 4436 N N . ALA B 1 258 ? -9.366 11.68 29.631 1 95.05 258 ALA B N 1
ATOM 4437 C CA . ALA B 1 258 ? -10.673 11.811 28.993 1 95.05 258 ALA B CA 1
ATOM 4438 C C . ALA B 1 258 ? -10.621 11.354 27.538 1 95.05 258 ALA B C 1
ATOM 4440 O O . ALA B 1 258 ? -11.528 10.666 27.063 1 95.05 258 ALA B O 1
ATOM 4441 N N . SER B 1 259 ? -9.573 11.743 26.872 1 94.54 259 SER B N 1
ATOM 4442 C CA . SER B 1 259 ? -9.43 11.404 25.46 1 94.54 259 SER B CA 1
ATOM 4443 C C . SER B 1 259 ? -9.208 9.907 25.27 1 94.54 259 SER B C 1
ATOM 4445 O O . SER B 1 259 ? -9.777 9.3 24.36 1 94.54 259 SER B O 1
ATOM 4447 N N . ALA B 1 260 ? -8.43 9.308 26.072 1 94.63 260 ALA B N 1
ATOM 4448 C CA . ALA B 1 260 ? -8.19 7.869 26.021 1 94.63 260 ALA B CA 1
ATOM 4449 C C . ALA B 1 260 ? -9.476 7.088 26.275 1 94.63 260 ALA B C 1
ATOM 4451 O O . ALA B 1 260 ? -9.756 6.101 25.591 1 94.63 260 ALA B O 1
ATOM 4452 N N . THR B 1 261 ? -10.186 7.543 27.237 1 95.09 261 THR B N 1
ATOM 4453 C CA . THR B 1 261 ? -11.448 6.897 27.581 1 95.09 261 THR B CA 1
ATOM 4454 C C . THR B 1 261 ? -12.431 6.978 26.416 1 95.09 261 THR B C 1
ATOM 4456 O O . THR B 1 261 ? -13.087 5.99 26.081 1 95.09 261 THR B O 1
ATOM 4459 N N . ARG B 1 262 ? -12.47 8.136 25.864 1 93.63 262 ARG B N 1
ATOM 4460 C CA . ARG B 1 262 ? -13.361 8.348 24.729 1 93.63 262 ARG B CA 1
ATOM 4461 C C . ARG B 1 262 ? -12.997 7.428 23.568 1 93.63 262 ARG B C 1
ATOM 4463 O O . ARG B 1 262 ? -13.875 6.822 22.95 1 93.63 262 ARG B O 1
ATOM 4470 N N . LEU B 1 263 ? -11.736 7.308 23.283 1 94.33 263 LEU B N 1
ATOM 4471 C CA . LEU B 1 263 ? -11.275 6.468 22.183 1 94.33 263 LEU B CA 1
ATOM 4472 C C . LEU B 1 263 ? -11.548 4.996 22.472 1 94.33 263 LEU B C 1
ATOM 4474 O O . LEU B 1 263 ? -11.992 4.258 21.59 1 94.33 263 LEU B O 1
ATOM 4478 N N . ARG B 1 264 ? -11.302 4.608 23.643 1 94.84 264 ARG B N 1
ATOM 4479 C CA . ARG B 1 264 ? -11.566 3.23 24.043 1 94.84 264 ARG B CA 1
ATOM 4480 C C . ARG B 1 264 ? -13.05 2.901 23.927 1 94.84 264 ARG B C 1
ATOM 4482 O O . ARG B 1 264 ? -13.418 1.825 23.45 1 94.84 264 ARG B O 1
ATOM 4489 N N . ALA B 1 265 ? -13.868 3.807 24.384 1 95.01 265 ALA B N 1
ATOM 4490 C CA . ALA B 1 265 ? -15.313 3.617 24.3 1 95.01 265 ALA B CA 1
ATOM 4491 C C . ALA B 1 265 ? -15.767 3.499 22.848 1 95.01 265 ALA B C 1
ATOM 4493 O O . ALA B 1 265 ? -16.598 2.649 22.518 1 95.01 265 ALA B O 1
ATOM 4494 N N . PHE B 1 266 ? -15.213 4.311 22.047 1 95.21 266 PHE B N 1
ATOM 4495 C CA . PHE B 1 266 ? -15.532 4.26 20.625 1 95.21 266 PHE B CA 1
ATOM 4496 C C . PHE B 1 266 ? -15.154 2.907 20.034 1 95.21 266 PHE B C 1
ATOM 4498 O O . PHE B 1 266 ? -15.968 2.266 19.367 1 95.21 266 PHE B O 1
ATOM 4505 N N . ARG B 1 267 ? -13.947 2.44 20.298 1 95.26 267 ARG B N 1
ATOM 4506 C CA . ARG B 1 267 ? -13.446 1.198 19.719 1 95.26 267 ARG B CA 1
ATOM 4507 C C . ARG B 1 267 ? -14.242 -0.001 20.222 1 95.26 267 ARG B C 1
ATOM 4509 O O . ARG B 1 267 ? -14.522 -0.931 19.462 1 95.26 267 ARG B O 1
ATOM 4516 N N . LEU B 1 268 ? -14.572 0.02 21.472 1 95.39 268 LEU B N 1
ATOM 4517 C CA . LEU B 1 268 ? -15.375 -1.059 22.037 1 95.39 268 LEU B CA 1
ATOM 4518 C C . LEU B 1 268 ? -16.76 -1.096 21.401 1 95.39 268 LEU B C 1
ATOM 4520 O O . LEU B 1 268 ? -17.235 -2.161 20.999 1 95.39 268 LEU B O 1
ATOM 4524 N N . SER B 1 269 ? -17.401 0.082 21.334 1 95.14 269 SER B N 1
ATOM 4525 C CA . SER B 1 269 ? -18.718 0.174 20.71 1 95.14 269 SER B CA 1
ATOM 4526 C C . SER B 1 269 ? -18.666 -0.247 19.245 1 95.14 269 SER B C 1
ATOM 4528 O O . SER B 1 269 ? -19.579 -0.914 18.753 1 95.14 269 SER B O 1
ATOM 4530 N N . TYR B 1 270 ? -17.655 0.179 18.611 1 95.37 270 TYR B N 1
ATOM 4531 C CA . TYR B 1 270 ? -17.481 -0.198 17.213 1 95.37 270 TYR B CA 1
ATOM 4532 C C . TYR B 1 270 ? -17.374 -1.711 17.065 1 95.37 270 TYR B C 1
ATOM 4534 O O . TYR B 1 270 ? -18.029 -2.304 16.204 1 95.37 270 TYR B O 1
ATOM 4542 N N . ARG B 1 271 ? -16.532 -2.353 17.846 1 94.51 271 ARG B N 1
ATOM 4543 C CA . ARG B 1 271 ? -16.329 -3.797 17.78 1 94.51 271 ARG B CA 1
ATOM 4544 C C . ARG B 1 271 ? -17.637 -4.546 18.01 1 94.51 271 ARG B C 1
ATOM 4546 O O . ARG B 1 271 ? -17.932 -5.519 17.314 1 94.51 271 ARG B O 1
ATOM 4553 N N . HIS B 1 272 ? -18.372 -4.128 18.966 1 94.01 272 HIS B N 1
ATOM 4554 C CA . HIS B 1 272 ? -19.659 -4.753 19.25 1 94.01 272 HIS B CA 1
ATOM 4555 C C . HIS B 1 272 ? -20.612 -4.616 18.068 1 94.01 272 HIS B C 1
ATOM 4557 O O . HIS B 1 272 ? -21.255 -5.589 17.667 1 94.01 272 HIS B O 1
ATOM 4563 N N . ALA B 1 273 ? -20.676 -3.395 17.56 1 93.74 273 ALA B N 1
ATOM 4564 C CA . ALA B 1 273 ? -21.537 -3.156 16.405 1 93.74 273 ALA B CA 1
ATOM 4565 C C . ALA B 1 273 ? -21.093 -3.99 15.207 1 93.74 273 ALA B C 1
ATOM 4567 O O . ALA B 1 273 ? -21.925 -4.56 14.496 1 93.74 273 ALA B O 1
ATOM 4568 N N . PHE B 1 274 ? -19.847 -4.061 15.049 1 91.94 274 PHE B N 1
ATOM 4569 C CA . PHE B 1 274 ? -19.304 -4.789 13.908 1 91.94 274 PHE B CA 1
ATOM 4570 C C . PHE B 1 274 ? -19.585 -6.282 14.035 1 91.94 274 PHE B C 1
ATOM 4572 O O . PHE B 1 274 ? -19.924 -6.941 13.05 1 91.94 274 PHE B O 1
ATOM 4579 N N . GLU B 1 275 ? -19.362 -6.831 15.188 1 91.04 275 GLU B N 1
ATOM 4580 C CA . GLU B 1 275 ? -19.67 -8.24 15.414 1 91.04 275 GLU B CA 1
ATOM 4581 C C . GLU B 1 275 ? -21.138 -8.538 15.121 1 91.04 275 GLU B C 1
ATOM 4583 O O . GLU B 1 275 ? -21.458 -9.545 14.487 1 91.04 275 GLU B O 1
ATOM 4588 N N . SER B 1 276 ? -21.989 -7.692 15.642 1 88.08 276 SER B N 1
ATOM 4589 C CA . SER B 1 276 ? -23.41 -7.844 15.346 1 88.08 276 SER B CA 1
ATOM 4590 C C . SER B 1 276 ? -23.675 -7.752 13.847 1 88.08 276 SER B C 1
ATOM 4592 O O . SER B 1 276 ? -24.454 -8.535 13.299 1 88.08 276 SER B O 1
ATOM 4594 N N . TRP B 1 277 ? -23.036 -6.8 13.237 1 86.02 277 TRP B N 1
ATOM 4595 C CA . TRP B 1 277 ? -23.16 -6.607 11.796 1 86.02 277 TRP B CA 1
ATOM 4596 C C . TRP B 1 277 ? -22.734 -7.861 11.04 1 86.02 277 TRP B C 1
ATOM 4598 O O . TRP B 1 277 ? -23.432 -8.312 10.129 1 86.02 277 TRP B O 1
ATOM 4608 N N . ARG B 1 278 ? -21.713 -8.469 11.442 1 83.66 278 ARG B N 1
ATOM 4609 C CA . ARG B 1 278 ? -21.145 -9.643 10.787 1 83.66 278 ARG B CA 1
ATOM 4610 C C . ARG B 1 278 ? -22.062 -10.852 10.938 1 83.66 278 ARG B C 1
ATOM 4612 O O . ARG B 1 278 ? -22.08 -11.735 10.077 1 83.66 278 ARG B O 1
ATOM 4619 N N . THR B 1 279 ? -22.784 -10.865 12.041 1 82.48 279 THR B N 1
ATOM 4620 C CA . THR B 1 279 ? -23.649 -12.007 12.313 1 82.48 279 THR B CA 1
ATOM 4621 C C . THR B 1 279 ? -25.046 -11.775 11.744 1 82.48 279 THR B C 1
ATOM 4623 O O . THR B 1 279 ? -25.955 -12.577 11.97 1 82.48 279 THR B O 1
ATOM 4626 N N . GLY B 1 280 ? -25.266 -10.675 11.172 1 76.64 280 GLY B N 1
ATOM 4627 C CA . GLY B 1 280 ? -26.484 -10.54 10.39 1 76.64 280 GLY B CA 1
ATOM 4628 C C . GLY B 1 280 ? -27.372 -9.404 10.86 1 76.64 280 GLY B C 1
ATOM 4629 O O . GLY B 1 280 ? -28.333 -9.038 10.18 1 76.64 280 GLY B O 1
ATOM 4630 N N . ARG B 1 281 ? -27.119 -8.876 12.127 1 78.27 281 ARG B N 1
ATOM 4631 C CA . ARG B 1 281 ? -27.907 -7.741 12.598 1 78.27 281 ARG B CA 1
ATOM 4632 C C . ARG B 1 281 ? -27.437 -6.442 11.952 1 78.27 281 ARG B C 1
ATOM 4634 O O . ARG B 1 281 ? -26.462 -5.836 12.402 1 78.27 281 ARG B O 1
ATOM 4641 N N . ARG B 1 282 ? -28.078 -5.875 11.151 1 77.18 282 ARG B N 1
ATOM 4642 C CA . ARG B 1 282 ? -27.582 -4.779 10.325 1 77.18 282 ARG B CA 1
ATOM 4643 C C . ARG B 1 282 ? -28.159 -3.444 10.783 1 77.18 282 ARG B C 1
ATOM 4645 O O . ARG B 1 282 ? -27.737 -2.385 10.312 1 77.18 282 ARG B O 1
ATOM 4652 N N . ASP B 1 283 ? -29.126 -3.521 11.623 1 81.65 283 ASP B N 1
ATOM 4653 C CA . ASP B 1 283 ? -29.745 -2.301 12.133 1 81.65 283 ASP B CA 1
ATOM 4654 C C . ASP B 1 283 ? -29.019 -1.795 13.378 1 81.65 283 ASP B C 1
ATOM 4656 O O . ASP B 1 283 ? -29.438 -0.811 13.99 1 81.65 283 ASP B O 1
ATOM 4660 N N . VAL B 1 284 ? -27.935 -2.488 13.577 1 85.7 284 VAL B N 1
ATOM 4661 C CA . VAL B 1 284 ? -27.165 -2.064 14.741 1 85.7 284 VAL B CA 1
ATOM 4662 C C . VAL B 1 284 ? -26.415 -0.773 14.423 1 85.7 284 VAL B C 1
ATOM 4664 O O . VAL B 1 284 ? -25.684 -0.7 13.432 1 85.7 284 VAL B O 1
ATOM 4667 N N . PRO B 1 285 ? -26.643 0.272 15.135 1 91.41 285 PRO B N 1
ATOM 4668 C CA . PRO B 1 285 ? -25.926 1.522 14.871 1 91.41 285 PRO B CA 1
ATOM 4669 C C . PRO B 1 285 ? -24.459 1.46 15.292 1 91.41 285 PRO B C 1
ATOM 4671 O O . PRO B 1 285 ? -24.148 1.003 16.395 1 91.41 285 PRO B O 1
ATOM 4674 N N . PHE B 1 286 ? -23.618 1.821 14.392 1 94.74 286 PHE B N 1
ATOM 4675 C CA . PHE B 1 286 ? -22.225 2.053 14.757 1 94.74 286 PHE B CA 1
ATOM 4676 C C . PHE B 1 286 ? -22.079 3.355 15.536 1 94.74 286 PHE B C 1
ATOM 4678 O O . PHE B 1 286 ? -22.93 4.242 15.436 1 94.74 286 PHE B O 1
ATOM 4685 N N . PRO B 1 287 ? -21.043 3.452 16.325 1 94.63 287 PRO B N 1
ATOM 4686 C CA . PRO B 1 287 ? -20.881 4.685 17.099 1 94.63 287 PRO B CA 1
ATOM 4687 C C . PRO B 1 287 ? -20.593 5.899 16.219 1 94.63 287 PRO B C 1
ATOM 4689 O O . PRO B 1 287 ? -20.054 5.755 15.119 1 94.63 287 PRO B O 1
ATOM 4692 N N . ALA B 1 288 ? -20.922 7.076 16.79 1 93.17 288 ALA B N 1
ATOM 4693 C CA . ALA B 1 288 ? -20.594 8.325 16.107 1 93.17 288 ALA B CA 1
ATOM 4694 C C . ALA B 1 288 ? -19.106 8.394 15.776 1 93.17 288 ALA B C 1
ATOM 4696 O O . ALA B 1 288 ? -18.264 7.993 16.583 1 93.17 288 ALA B O 1
ATOM 4697 N N . GLY B 1 289 ? -18.808 8.894 14.56 1 93.44 289 GLY B N 1
ATOM 4698 C CA . GLY B 1 289 ? -17.424 8.996 14.127 1 93.44 289 GLY B CA 1
ATOM 4699 C C . GLY B 1 289 ? -17.008 7.876 13.191 1 93.44 289 GLY B C 1
ATOM 4700 O O . GLY B 1 289 ? -15.902 7.894 12.647 1 93.44 289 GLY B O 1
ATOM 4701 N N . THR B 1 290 ? -17.887 6.842 13.056 1 93.93 290 THR B N 1
ATOM 4702 C CA . THR B 1 290 ? -17.613 5.762 12.114 1 93.93 290 THR B CA 1
ATOM 4703 C C . THR B 1 290 ? -17.759 6.25 10.675 1 93.93 290 THR B C 1
ATOM 4705 O O . THR B 1 290 ? -18.831 6.706 10.274 1 93.93 290 THR B O 1
ATOM 4708 N N . TRP B 1 291 ? -16.715 6.124 9.931 1 91.85 291 TRP B N 1
ATOM 4709 C CA . TRP B 1 291 ? -16.75 6.682 8.583 1 91.85 291 TRP B CA 1
ATOM 4710 C C . TRP B 1 291 ? -16.79 5.575 7.535 1 91.85 291 TRP B C 1
ATOM 4712 O O . TRP B 1 291 ? -17.71 5.519 6.716 1 91.85 291 TRP B O 1
ATOM 4722 N N . SER B 1 292 ? -15.89 4.628 7.55 1 89.5 292 SER B N 1
ATOM 4723 C CA . SER B 1 292 ? -15.708 3.647 6.484 1 89.5 292 SER B CA 1
ATOM 4724 C C . SER B 1 292 ? -16.952 2.783 6.309 1 89.5 292 SER B C 1
ATOM 4726 O O . SER B 1 292 ? -17.434 2.599 5.19 1 89.5 292 SER B O 1
ATOM 4728 N N . MET B 1 293 ? -17.48 2.262 7.416 1 90.25 293 MET B N 1
ATOM 4729 C CA . MET B 1 293 ? -18.666 1.413 7.344 1 90.25 293 MET B CA 1
ATOM 4730 C C . MET B 1 293 ? -19.859 2.191 6.799 1 90.25 293 MET B C 1
ATOM 4732 O O . MET B 1 293 ? -20.658 1.653 6.031 1 90.25 293 MET B O 1
ATOM 4736 N N . ARG B 1 294 ? -19.937 3.449 7.202 1 89.15 294 ARG B N 1
ATOM 4737 C CA . ARG B 1 294 ? -21.025 4.294 6.721 1 89.15 294 ARG B CA 1
ATOM 4738 C C . ARG B 1 294 ? -20.896 4.554 5.224 1 89.15 294 ARG B C 1
ATOM 4740 O O . ARG B 1 294 ? -21.851 4.358 4.47 1 89.15 294 ARG B O 1
ATOM 4747 N N . GLN B 1 295 ? -19.732 4.983 4.858 1 87.76 295 GLN B N 1
ATOM 4748 C CA . GLN B 1 295 ? -19.514 5.415 3.482 1 87.76 295 GLN B CA 1
ATOM 4749 C C . GLN B 1 295 ? -19.53 4.229 2.523 1 87.76 295 GLN B C 1
ATOM 4751 O O . GLN B 1 295 ? -20.11 4.308 1.438 1 87.76 295 GLN B O 1
ATOM 4756 N N . THR B 1 296 ? -18.919 3.127 2.925 1 84.92 296 THR B N 1
ATOM 4757 C CA . THR B 1 296 ? -18.719 2.019 1.998 1 84.92 296 THR B CA 1
ATOM 4758 C C . THR B 1 296 ? -19.887 1.039 2.067 1 84.92 296 THR B C 1
ATOM 4760 O O . THR B 1 296 ? -20.289 0.471 1.049 1 84.92 296 THR B O 1
ATOM 4763 N N . HIS B 1 297 ? -20.447 0.83 3.277 1 86.35 297 HIS B N 1
ATOM 4764 C CA . HIS B 1 297 ? -21.396 -0.266 3.437 1 86.35 297 HIS B CA 1
ATOM 4765 C C . HIS B 1 297 ? -22.771 0.251 3.848 1 86.35 297 HIS B C 1
ATOM 4767 O O . HIS B 1 297 ? -23.677 -0.537 4.127 1 86.35 297 HIS B O 1
ATOM 4773 N N . GLY B 1 298 ? -22.902 1.588 4.015 1 84.49 298 GLY B N 1
ATOM 4774 C CA . GLY B 1 298 ? -24.183 2.179 4.367 1 84.49 298 GLY B CA 1
ATOM 4775 C C . GLY B 1 298 ? -24.616 1.861 5.785 1 84.49 298 GLY B C 1
ATOM 4776 O O . GLY B 1 298 ? -25.812 1.854 6.088 1 84.49 298 GLY B O 1
ATOM 4777 N N . ALA B 1 299 ? -23.659 1.559 6.628 1 88.49 299 ALA B N 1
ATOM 4778 C CA . ALA B 1 299 ? -23.973 1.248 8.02 1 88.49 299 ALA B CA 1
ATOM 4779 C C . ALA B 1 299 ? -24.62 2.442 8.716 1 88.49 299 ALA B C 1
ATOM 4781 O O . ALA B 1 299 ? -24.264 3.592 8.448 1 88.49 299 ALA B O 1
ATOM 4782 N N . LEU B 1 300 ? -25.548 2.134 9.566 1 89.23 300 LEU B N 1
ATOM 4783 C CA . LEU B 1 300 ? -26.148 3.168 10.402 1 89.23 300 LEU B CA 1
ATOM 4784 C C . LEU B 1 300 ? -25.158 3.659 11.453 1 89.23 300 LEU B C 1
ATOM 4786 O O . LEU B 1 300 ? -24.436 2.859 12.053 1 89.23 300 LEU B O 1
ATOM 4790 N N . VAL B 1 301 ? -25.097 4.922 11.616 1 91.83 301 VAL B N 1
ATOM 4791 C CA . VAL B 1 301 ? -24.2 5.501 12.61 1 91.83 301 VAL B CA 1
ATOM 4792 C C . VAL B 1 301 ? -24.993 6.386 13.569 1 91.83 301 VAL B C 1
ATOM 4794 O O . VAL B 1 301 ? -25.829 7.184 13.14 1 91.83 301 VAL B O 1
ATOM 4797 N N . ALA B 1 302 ? -24.712 6.167 14.85 1 90.29 302 ALA B N 1
ATOM 4798 C CA . ALA B 1 302 ? -25.367 6.971 15.878 1 90.29 302 ALA B CA 1
ATOM 4799 C C . ALA B 1 302 ? -25.025 8.449 15.72 1 90.29 302 ALA B C 1
ATOM 4801 O O . ALA B 1 302 ? -23.929 8.794 15.271 1 90.29 302 ALA B O 1
ATOM 4802 N N . PRO B 1 303 ? -26.028 9.251 16.046 1 82.05 303 PRO B N 1
ATOM 4803 C CA . PRO B 1 303 ? -25.729 10.683 15.984 1 82.05 303 PRO B CA 1
ATOM 4804 C C . PRO B 1 303 ? -24.673 11.11 17.001 1 82.05 303 PRO B C 1
ATOM 4806 O O . PRO B 1 303 ? -24.519 10.467 18.043 1 82.05 303 PRO B O 1
ATOM 4809 N N . ALA B 1 304 ? -23.793 11.991 16.675 1 72.05 304 ALA B N 1
ATOM 4810 C CA . ALA B 1 304 ? -22.785 12.522 17.588 1 72.05 304 ALA B CA 1
ATOM 4811 C C . ALA B 1 304 ? -23.436 13.163 18.81 1 72.05 304 ALA B C 1
ATOM 4813 O O . ALA B 1 304 ? -24.508 13.763 18.707 1 72.05 304 ALA B O 1
ATOM 4814 N N . CYS B 1 305 ? -23.188 12.652 20.043 1 54.04 305 CYS B N 1
ATOM 4815 C CA . CYS B 1 305 ? -23.731 13.284 21.24 1 54.04 305 CYS B CA 1
ATOM 4816 C C . CYS B 1 305 ? -23.352 14.759 21.298 1 54.04 305 CYS B C 1
ATOM 4818 O O . CYS B 1 305 ? -22.168 15.1 21.31 1 54.04 305 CYS B O 1
ATOM 4820 N N . VAL B 1 306 ? -23.922 15.634 20.568 1 46.34 306 VAL B N 1
ATOM 4821 C CA . VAL B 1 306 ? -23.7 17.068 20.722 1 46.34 306 VAL B CA 1
ATOM 4822 C C . VAL B 1 306 ? -23.791 17.449 22.198 1 46.34 306 VAL B C 1
ATOM 4824 O O . VAL B 1 306 ? -24.759 17.102 22.878 1 46.34 306 VAL B O 1
ATOM 4827 N N . ALA B 1 307 ? -22.642 17.543 22.955 1 38.85 307 ALA B N 1
ATOM 4828 C CA . ALA B 1 307 ? -22.762 18.191 24.259 1 38.85 307 ALA B CA 1
ATOM 4829 C C . ALA B 1 307 ? -23.65 19.429 24.176 1 38.85 307 ALA B C 1
ATOM 4831 O O . ALA B 1 307 ? -23.453 20.285 23.311 1 38.85 307 ALA B O 1
ATOM 4832 N N . ALA B 1 308 ? -24.845 19.436 24.831 1 34.68 308 ALA B N 1
ATOM 4833 C CA . ALA B 1 308 ? -25.498 20.691 25.195 1 34.68 308 ALA B CA 1
ATOM 4834 C C . ALA B 1 308 ? -24.57 21.574 26.023 1 34.68 308 ALA B C 1
ATOM 4836 O O . ALA B 1 308 ? -23.816 21.076 26.864 1 34.68 308 ALA B O 1
#